Protein AF-A0A822FG11-F1 (afdb_monomer_lite)

Secondary structure (DSSP, 8-state):
--SHHHHHHHHHHHHHHHTTTTTS-HHHHHHHHHHHHHHHHHHHHHHSSSPPPHHHHHHHHHHHHHHHHHTT--S--SSHHHHHHHHHHHHHHH----HHHHHHHHHHHHHHHTTS-HHHHHHHHHHHHHHS-HHHHHHTTPPPPPHHHHHHHHHHHHHHHHHHHHHS---SS---TT--STTPPB-TTS-B---GGGTTT---GGG-S-GGGTT--HHHHHHHHHHTSEEEEEEEE--SSS-EEEEEEEHHHHHHHHHHHHTTS-S-----TTS----PPPTTSS-SEEEE-SEEEE-TT-EEEEEEEE--SS-EEEEEEEEEEEETTEEEEEEEEEEEEE-SSSEEEEE---S-TT-------HHHHTTTTTT---TTS-------------EEETTEEEPP---EEEEE-----S--PPP----S-HHHHHHTT----------

pLDDT: mean 73.47, std 20.47, range [28.3, 98.12]

Radius of gyration: 28.18 Å; chains: 1; bounding box: 71×74×79 Å

Structure (mmCIF, N/CA/C/O backbone):
data_AF-A0A822FG11-F1
#
_entry.id   AF-A0A822FG11-F1
#
loop_
_atom_site.group_PDB
_atom_site.id
_atom_site.type_symbol
_atom_site.label_atom_id
_atom_site.label_alt_id
_atom_site.label_comp_id
_atom_site.label_asym_id
_atom_site.label_entity_id
_atom_site.label_seq_id
_atom_site.pdbx_PDB_ins_code
_atom_site.Cartn_x
_atom_site.Cartn_y
_atom_site.Cartn_z
_atom_site.occupancy
_atom_site.B_iso_or_equiv
_atom_site.auth_seq_id
_atom_site.auth_comp_id
_atom_site.auth_asym_id
_atom_site.auth_atom_id
_atom_site.pdbx_PDB_model_num
ATOM 1 N N . PHE A 1 1 ? -3.342 -5.838 8.688 1.00 56.75 1 PHE A N 1
ATOM 2 C CA . PHE A 1 1 ? -3.350 -4.358 8.793 1.00 56.75 1 PHE A CA 1
ATOM 3 C C . PHE A 1 1 ? -3.758 -3.797 10.153 1.00 56.75 1 PHE A C 1
ATOM 5 O O . PHE A 1 1 ? -3.494 -2.627 10.409 1.00 56.75 1 PHE A O 1
ATOM 12 N N . ASP A 1 2 ? -4.396 -4.577 11.029 1.00 60.28 2 ASP A N 1
ATOM 13 C CA . ASP A 1 2 ? -4.965 -4.037 12.276 1.00 60.28 2 ASP A CA 1
ATOM 14 C C . ASP A 1 2 ? -4.013 -4.114 13.476 1.00 60.28 2 ASP A C 1
ATOM 16 O O . ASP A 1 2 ? -4.340 -3.645 14.566 1.00 60.28 2 ASP A O 1
ATOM 20 N N . SER A 1 3 ? -2.801 -4.641 13.278 1.00 68.88 3 SER A N 1
ATOM 21 C CA . SER A 1 3 ? -1.775 -4.592 14.312 1.00 68.88 3 SER A CA 1
ATOM 22 C C . SER A 1 3 ? -1.412 -3.142 14.627 1.00 68.88 3 SER A C 1
ATOM 24 O O . SER A 1 3 ? -1.398 -2.269 13.753 1.00 68.88 3 SER A O 1
ATOM 26 N N . HIS A 1 4 ? -1.069 -2.883 15.889 1.00 75.50 4 HIS A N 1
ATOM 27 C CA . HIS A 1 4 ? -0.630 -1.557 16.318 1.00 75.50 4 HIS A CA 1
ATOM 28 C C . HIS A 1 4 ? 0.531 -1.041 15.456 1.00 75.50 4 HIS A C 1
ATOM 30 O O . HIS A 1 4 ? 0.488 0.095 14.999 1.00 75.50 4 HIS A O 1
ATOM 36 N N . ARG A 1 5 ? 1.506 -1.903 15.133 1.00 79.25 5 ARG A N 1
ATOM 37 C CA . ARG A 1 5 ? 2.635 -1.545 14.266 1.00 79.25 5 ARG A CA 1
ATOM 38 C C . ARG A 1 5 ? 2.184 -1.097 12.874 1.00 79.25 5 ARG A C 1
ATOM 40 O O . ARG A 1 5 ? 2.683 -0.089 12.397 1.00 79.25 5 ARG A O 1
ATOM 47 N N . ALA A 1 6 ? 1.243 -1.804 12.243 1.00 79.38 6 ALA A N 1
ATOM 48 C CA . ALA A 1 6 ? 0.749 -1.441 10.915 1.00 79.38 6 ALA A CA 1
ATOM 49 C C . ALA A 1 6 ? 0.013 -0.091 10.924 1.00 79.38 6 ALA A C 1
ATOM 51 O O . ALA A 1 6 ? 0.277 0.746 10.066 1.00 79.38 6 ALA A O 1
ATOM 52 N N . ARG A 1 7 ? -0.850 0.152 11.921 1.00 86.75 7 ARG A N 1
ATOM 53 C CA . ARG A 1 7 ? -1.542 1.445 12.073 1.00 86.75 7 ARG A CA 1
ATOM 54 C C . ARG A 1 7 ? -0.568 2.588 12.339 1.00 86.75 7 ARG A C 1
ATOM 56 O O . ARG A 1 7 ? -0.659 3.610 11.678 1.00 86.75 7 ARG A O 1
ATOM 63 N N . MET A 1 8 ? 0.416 2.382 13.216 1.00 88.38 8 MET A N 1
ATOM 64 C CA . MET A 1 8 ? 1.478 3.367 13.452 1.00 88.38 8 MET A CA 1
ATOM 65 C C . MET A 1 8 ? 2.296 3.647 12.188 1.00 88.38 8 MET A C 1
ATOM 67 O O . MET A 1 8 ? 2.718 4.779 11.979 1.00 88.38 8 MET A O 1
ATOM 71 N N . SER A 1 9 ? 2.527 2.646 11.329 1.00 91.31 9 SER A N 1
ATOM 72 C CA . SER A 1 9 ? 3.232 2.848 10.057 1.00 91.31 9 SER A CA 1
ATOM 73 C C . SER A 1 9 ? 2.431 3.704 9.081 1.00 91.31 9 SER A C 1
ATOM 75 O O . SER A 1 9 ? 3.004 4.622 8.503 1.00 91.31 9 SER A O 1
ATOM 77 N N . VAL A 1 10 ? 1.124 3.466 8.935 1.00 91.75 10 VAL A N 1
ATOM 78 C CA . VAL A 1 10 ? 0.274 4.326 8.092 1.00 91.75 10 VAL A CA 1
ATOM 79 C C . VAL A 1 10 ? 0.158 5.727 8.692 1.00 91.75 10 VAL A C 1
ATOM 81 O O . VAL A 1 10 ? 0.359 6.706 7.985 1.00 91.75 10 VAL A O 1
ATOM 84 N N . ALA A 1 11 ? -0.034 5.839 10.007 1.00 93.56 11 ALA A N 1
ATOM 85 C CA . ALA A 1 11 ? -0.071 7.126 10.694 1.00 93.56 11 ALA A CA 1
ATOM 86 C C . ALA A 1 11 ? 1.243 7.913 10.538 1.00 93.56 11 ALA A C 1
ATOM 88 O O . ALA A 1 11 ? 1.234 9.130 10.368 1.00 93.56 11 ALA A O 1
ATOM 89 N N . ARG A 1 12 ? 2.393 7.221 10.525 1.00 94.81 12 ARG A N 1
ATOM 90 C CA . ARG A 1 12 ? 3.692 7.843 10.241 1.00 94.81 12 ARG A CA 1
ATOM 91 C C . ARG A 1 12 ? 3.759 8.409 8.828 1.00 94.81 12 ARG A C 1
ATOM 93 O O . ARG A 1 12 ? 4.286 9.503 8.643 1.00 94.81 12 ARG A O 1
ATOM 100 N N . ILE A 1 13 ? 3.252 7.665 7.849 1.00 93.81 13 ILE A N 1
ATOM 101 C CA . ILE A 1 13 ? 3.169 8.118 6.459 1.00 93.81 13 ILE A CA 1
ATOM 102 C C . ILE A 1 13 ? 2.264 9.357 6.388 1.00 93.81 13 ILE A C 1
ATOM 104 O O . ILE A 1 13 ? 2.699 10.384 5.875 1.00 93.81 13 ILE A O 1
ATOM 108 N N . ASN A 1 14 ? 1.076 9.313 6.997 1.00 94.44 14 ASN A N 1
ATOM 109 C CA . ASN A 1 14 ? 0.137 10.439 7.040 1.00 94.44 14 ASN A CA 1
ATOM 110 C C . ASN A 1 14 ? 0.754 11.692 7.659 1.00 94.44 14 ASN A C 1
ATOM 112 O O . ASN A 1 14 ? 0.645 12.771 7.082 1.00 94.44 14 ASN A O 1
ATOM 116 N N . TYR A 1 15 ? 1.457 11.547 8.786 1.00 95.19 15 TYR A N 1
ATOM 117 C CA . TYR A 1 15 ? 2.193 12.644 9.408 1.00 95.19 15 TYR A CA 1
ATOM 118 C C . TYR A 1 15 ? 3.234 13.243 8.457 1.00 95.19 15 TYR A C 1
ATOM 120 O O . TYR A 1 15 ? 3.285 14.451 8.271 1.00 95.19 15 TYR A O 1
ATOM 128 N N . LEU A 1 16 ? 4.064 12.414 7.820 1.00 94.44 16 LEU A N 1
ATOM 129 C CA . LEU A 1 16 ? 5.101 12.927 6.925 1.00 94.44 16 LEU A CA 1
ATOM 130 C C . LEU A 1 16 ? 4.508 13.618 5.692 1.00 94.44 16 LEU A C 1
ATOM 132 O O . LEU A 1 16 ? 5.040 14.644 5.277 1.00 94.44 16 LEU A O 1
ATOM 136 N N . HIS A 1 17 ? 3.406 13.108 5.138 1.00 93.88 17 HIS A N 1
ATOM 137 C CA . HIS A 1 17 ? 2.708 13.747 4.021 1.00 93.88 17 HIS A CA 1
ATOM 138 C C . HIS A 1 17 ? 1.969 15.027 4.431 1.00 93.88 17 HIS A C 1
ATOM 140 O O . HIS A 1 17 ? 1.918 15.968 3.639 1.00 93.88 17 HIS A O 1
ATOM 146 N N . SER A 1 18 ? 1.450 15.120 5.662 1.00 93.25 18 SER A N 1
ATOM 147 C CA . SER A 1 18 ? 0.741 16.318 6.136 1.00 93.25 18 SER A CA 1
ATOM 148 C C . SER A 1 18 ? 1.636 17.563 6.129 1.00 93.25 18 SER A C 1
ATOM 150 O O . SER A 1 18 ? 1.168 18.654 5.804 1.00 93.25 18 SER A O 1
ATOM 152 N N . LEU A 1 19 ? 2.942 17.385 6.363 1.00 93.25 19 LEU A N 1
ATOM 153 C CA . LEU A 1 19 ? 3.959 18.443 6.291 1.00 93.25 19 LEU A CA 1
ATOM 154 C C . LEU A 1 19 ? 4.102 19.058 4.887 1.00 93.25 19 LEU A C 1
ATOM 156 O O . LEU A 1 19 ? 4.645 20.152 4.751 1.00 93.25 19 LEU A O 1
ATOM 160 N N . TYR A 1 20 ? 3.617 18.366 3.853 1.00 93.50 20 TYR A N 1
ATOM 161 C CA . TYR A 1 20 ? 3.691 18.769 2.449 1.00 93.50 20 TYR A CA 1
ATOM 162 C C . TYR A 1 20 ? 2.310 18.912 1.798 1.00 93.50 20 TYR A C 1
ATOM 164 O O . TYR A 1 20 ? 2.224 19.007 0.577 1.00 93.50 20 TYR A O 1
ATOM 172 N N . LYS A 1 21 ? 1.226 18.982 2.584 1.00 88.81 21 LYS A N 1
ATOM 173 C CA . LYS A 1 21 ? -0.159 19.034 2.077 1.00 88.81 21 LYS A CA 1
ATOM 174 C C . LYS A 1 21 ? -0.427 20.190 1.098 1.00 88.81 21 LYS A C 1
ATOM 176 O O . LYS A 1 21 ? -1.288 20.077 0.237 1.00 88.81 21 LYS A O 1
ATOM 181 N N . ASN A 1 22 ? 0.327 21.286 1.201 1.00 93.12 22 ASN A N 1
ATOM 182 C CA . ASN A 1 22 ? 0.213 22.434 0.289 1.00 93.12 22 ASN A CA 1
ATOM 183 C C . ASN A 1 22 ? 0.972 22.249 -1.039 1.00 93.12 22 ASN A C 1
ATOM 185 O O . ASN A 1 22 ? 0.854 23.087 -1.928 1.00 93.12 22 ASN A O 1
ATOM 189 N N . HIS A 1 23 ? 1.781 21.195 -1.160 1.00 93.50 23 HIS A N 1
ATOM 190 C CA . HIS A 1 23 ? 2.631 20.913 -2.320 1.00 93.50 23 HIS A CA 1
ATOM 191 C C . HIS A 1 23 ? 2.298 19.588 -3.010 1.00 93.50 23 HIS A C 1
ATOM 193 O O . HIS A 1 23 ? 2.727 19.387 -4.139 1.00 93.50 23 HIS A O 1
ATOM 199 N N . ILE A 1 24 ? 1.574 18.693 -2.334 1.00 95.00 24 ILE A N 1
ATOM 200 C CA . ILE A 1 24 ? 1.163 17.389 -2.852 1.00 95.00 24 ILE A CA 1
ATOM 201 C C . ILE A 1 24 ? -0.360 17.342 -2.796 1.00 95.00 24 ILE A C 1
ATOM 203 O O . ILE A 1 24 ? -0.946 17.365 -1.711 1.00 95.00 24 ILE A O 1
ATOM 207 N N . SER A 1 25 ? -0.998 17.311 -3.962 1.00 96.38 25 SER A N 1
ATOM 208 C CA . SER A 1 25 ? -2.452 17.234 -4.072 1.00 96.38 25 SER A CA 1
ATOM 209 C C . SER A 1 25 ? -2.970 15.814 -3.804 1.00 96.38 25 SER A C 1
ATOM 211 O O . SER A 1 25 ? -2.208 14.844 -3.786 1.00 96.38 25 SER A O 1
ATOM 213 N N . ASN A 1 26 ? -4.287 15.675 -3.612 1.00 96.56 26 ASN A N 1
ATOM 214 C CA . ASN A 1 26 ? -4.919 14.356 -3.513 1.00 96.56 26 ASN A CA 1
ATOM 215 C C . ASN A 1 26 ? -4.690 13.522 -4.782 1.00 96.56 26 ASN A C 1
ATOM 217 O O . ASN A 1 26 ? -4.426 12.328 -4.680 1.00 96.56 26 ASN A O 1
ATOM 221 N N . ASP A 1 27 ? -4.739 14.149 -5.959 1.00 97.81 27 ASP A N 1
ATOM 222 C CA . ASP A 1 27 ? -4.539 13.453 -7.232 1.00 97.81 27 ASP A CA 1
ATOM 223 C C . ASP A 1 27 ? -3.090 12.964 -7.372 1.00 97.81 27 ASP A C 1
ATOM 225 O O . ASP A 1 27 ? -2.870 11.850 -7.833 1.00 97.81 27 ASP A O 1
ATOM 229 N N . ASP A 1 28 ? -2.098 13.712 -6.876 1.00 97.12 28 ASP A N 1
ATOM 230 C CA . ASP A 1 28 ? -0.695 13.256 -6.861 1.00 97.12 28 ASP A CA 1
ATOM 231 C C . ASP A 1 28 ? -0.506 12.032 -5.945 1.00 97.12 28 ASP A C 1
ATOM 233 O O . ASP A 1 28 ? 0.229 11.090 -6.267 1.00 97.12 28 ASP A O 1
ATOM 237 N N . MET A 1 29 ? -1.204 12.019 -4.801 1.00 97.44 29 MET A N 1
ATOM 238 C CA . MET A 1 29 ? -1.233 10.874 -3.887 1.00 97.44 29 MET A CA 1
ATOM 239 C C . MET A 1 29 ? -1.926 9.666 -4.524 1.00 97.44 29 MET A C 1
ATOM 241 O O . MET A 1 29 ? -1.411 8.550 -4.436 1.00 97.44 29 MET A O 1
ATOM 245 N N . LEU A 1 30 ? -3.068 9.879 -5.184 1.00 98.12 30 LEU A N 1
ATOM 246 C CA . LEU A 1 30 ? -3.827 8.835 -5.869 1.00 98.12 30 LEU A CA 1
ATOM 247 C C . LEU A 1 30 ? -3.052 8.264 -7.064 1.00 98.12 30 LEU A C 1
ATOM 249 O O . LEU A 1 30 ? -3.029 7.047 -7.250 1.00 98.12 30 LEU A O 1
ATOM 253 N N . TYR A 1 31 ? -2.337 9.104 -7.813 1.00 98.00 31 TYR A N 1
ATOM 254 C CA . TYR A 1 31 ? -1.442 8.658 -8.875 1.00 98.00 31 TYR A CA 1
ATOM 255 C C . TYR A 1 31 ? -0.314 7.795 -8.327 1.00 98.00 31 TYR A C 1
ATOM 257 O O . TYR A 1 31 ? -0.127 6.666 -8.785 1.00 98.00 31 TYR A O 1
ATOM 265 N N . THR A 1 32 ? 0.353 8.249 -7.266 1.00 97.06 32 THR A N 1
ATOM 266 C CA . THR A 1 32 ? 1.392 7.457 -6.598 1.00 97.06 32 THR A CA 1
ATOM 267 C C . THR A 1 32 ? 0.840 6.115 -6.097 1.00 97.06 32 THR A C 1
ATOM 269 O O . THR A 1 32 ? 1.475 5.078 -6.287 1.00 97.06 32 THR A O 1
ATOM 272 N N . LEU A 1 33 ? -0.366 6.095 -5.517 1.00 97.31 33 LEU A N 1
ATOM 273 C CA . LEU A 1 33 ? -1.046 4.863 -5.104 1.00 97.31 33 LEU A CA 1
ATOM 274 C C . LEU A 1 33 ? -1.318 3.928 -6.294 1.00 97.31 33 LEU A C 1
ATOM 276 O O . LEU A 1 33 ? -1.118 2.717 -6.176 1.00 97.31 33 LEU A O 1
ATOM 280 N N . SER A 1 34 ? -1.739 4.475 -7.440 1.00 97.00 34 SER A N 1
ATOM 281 C CA . SER A 1 34 ? -2.008 3.695 -8.653 1.00 97.00 34 SER A CA 1
ATOM 282 C C . SER A 1 34 ? -0.758 2.965 -9.152 1.00 97.00 34 SER A C 1
ATOM 284 O O . SER A 1 34 ? -0.843 1.792 -9.505 1.00 97.00 34 SER A O 1
ATOM 286 N N . VAL A 1 35 ? 0.420 3.591 -9.064 1.00 95.69 35 VAL A N 1
ATOM 287 C CA . VAL A 1 35 ? 1.705 2.981 -9.443 1.00 95.69 35 VAL A CA 1
ATOM 288 C C . VAL A 1 35 ? 2.020 1.759 -8.566 1.00 95.69 35 VAL A C 1
ATOM 290 O O . VAL A 1 35 ? 2.432 0.720 -9.080 1.00 95.69 35 VAL A O 1
ATOM 293 N N . PHE A 1 36 ? 1.749 1.814 -7.253 1.00 94.75 36 PHE A N 1
ATOM 294 C CA . PHE A 1 36 ? 1.917 0.659 -6.351 1.00 94.75 36 PHE A CA 1
ATOM 295 C C . PHE A 1 36 ? 0.979 -0.518 -6.675 1.00 94.75 36 PHE A C 1
ATOM 297 O O . PHE A 1 36 ? 1.306 -1.679 -6.388 1.00 94.75 36 PHE A O 1
ATOM 304 N N . ILE A 1 37 ? -0.182 -0.225 -7.265 1.00 91.44 37 ILE A N 1
ATOM 305 C CA . ILE A 1 37 ? -1.165 -1.219 -7.703 1.00 91.44 37 ILE A CA 1
ATOM 306 C C . ILE A 1 37 ? -0.753 -1.817 -9.049 1.00 91.44 37 ILE A C 1
ATOM 308 O O . ILE A 1 37 ? -0.616 -3.036 -9.156 1.00 91.44 37 ILE A O 1
ATOM 312 N N . LEU A 1 38 ? -0.556 -0.962 -10.054 1.00 95.06 38 LEU A N 1
ATOM 313 C CA . LEU A 1 38 ? -0.493 -1.327 -11.468 1.00 95.06 38 LEU A CA 1
ATOM 314 C C . LEU A 1 38 ? 0.883 -1.852 -11.882 1.00 95.06 38 LEU A C 1
ATOM 316 O O . LEU A 1 38 ? 0.962 -2.902 -12.522 1.00 95.06 38 LEU A O 1
ATOM 320 N N . GLU A 1 39 ? 1.970 -1.185 -11.489 1.00 94.38 39 GLU A N 1
ATOM 321 C CA . GLU A 1 39 ? 3.306 -1.507 -12.008 1.00 94.38 39 GLU A CA 1
ATOM 322 C C . GLU A 1 39 ? 3.794 -2.911 -11.639 1.00 94.38 39 GLU A C 1
ATOM 324 O O . GLU A 1 39 ? 4.310 -3.603 -12.516 1.00 94.38 39 GLU A O 1
ATOM 329 N N . PRO A 1 40 ? 3.576 -3.433 -10.415 1.00 92.94 40 PRO A N 1
ATOM 330 C CA . PRO A 1 40 ? 3.926 -4.820 -10.120 1.00 92.94 40 PRO A CA 1
ATOM 331 C C . PRO A 1 40 ? 3.155 -5.842 -10.969 1.00 92.94 40 PRO A C 1
ATOM 333 O O . PRO A 1 40 ? 3.711 -6.885 -11.308 1.00 92.94 40 PRO A O 1
ATOM 336 N N . ILE A 1 41 ? 1.892 -5.558 -11.314 1.00 90.50 41 ILE A N 1
ATOM 337 C CA . ILE A 1 41 ? 1.075 -6.428 -12.176 1.00 90.50 41 ILE A CA 1
ATOM 338 C C . ILE A 1 41 ? 1.614 -6.383 -13.609 1.00 90.50 41 ILE A C 1
ATOM 340 O O . ILE A 1 41 ? 1.889 -7.431 -14.198 1.00 90.50 41 ILE A O 1
ATOM 344 N N . ARG A 1 42 ? 1.841 -5.177 -14.146 1.00 93.69 42 ARG A N 1
ATOM 345 C CA . ARG A 1 42 ? 2.405 -4.954 -15.488 1.00 93.69 42 ARG A CA 1
ATOM 346 C C . ARG A 1 42 ? 3.786 -5.591 -15.631 1.00 93.69 42 ARG A C 1
ATOM 348 O O . ARG A 1 42 ? 4.044 -6.296 -16.607 1.00 93.69 42 ARG A O 1
ATOM 355 N N . TRP A 1 43 ? 4.646 -5.414 -14.629 1.00 93.75 43 TRP A N 1
ATOM 356 C CA . TRP A 1 43 ? 5.977 -6.011 -14.580 1.00 93.75 43 TRP A CA 1
ATOM 357 C C . TRP A 1 43 ? 5.918 -7.534 -14.571 1.00 93.75 43 TRP A C 1
ATOM 359 O O . TRP A 1 43 ? 6.595 -8.180 -15.370 1.00 93.75 43 TRP A O 1
ATOM 369 N N . ALA A 1 44 ? 5.085 -8.118 -13.705 1.00 91.00 44 ALA A N 1
ATOM 370 C CA . ALA A 1 44 ? 4.945 -9.566 -13.631 1.00 91.00 44 ALA A CA 1
ATOM 371 C C . ALA A 1 44 ? 4.453 -10.154 -14.959 1.00 91.00 44 ALA A C 1
ATOM 373 O O . ALA A 1 44 ? 5.001 -11.140 -15.446 1.00 91.00 44 ALA A O 1
ATOM 374 N N . LYS A 1 45 ? 3.476 -9.492 -15.589 1.00 92.81 45 LYS A N 1
ATOM 375 C CA . LYS A 1 45 ? 2.951 -9.877 -16.900 1.00 92.81 45 LYS A CA 1
ATOM 376 C C . LYS A 1 45 ? 4.009 -9.840 -18.004 1.00 92.81 45 LYS A C 1
ATOM 378 O O . LYS A 1 45 ? 3.987 -10.689 -18.890 1.00 92.81 45 LYS A O 1
ATOM 383 N N . LYS A 1 46 ? 4.917 -8.859 -17.969 1.00 92.25 46 LYS A N 1
ATOM 384 C CA . LYS A 1 46 ? 5.898 -8.619 -19.038 1.00 92.25 46 LYS A CA 1
ATOM 385 C C . LYS A 1 46 ? 7.217 -9.371 -18.851 1.00 92.25 46 LYS A C 1
ATOM 387 O O . LYS A 1 46 ? 7.809 -9.778 -19.844 1.00 92.25 46 LYS A O 1
ATOM 392 N N . PHE A 1 47 ? 7.698 -9.520 -17.616 1.00 91.94 47 PHE A N 1
ATOM 393 C CA . PHE A 1 47 ? 9.091 -9.899 -17.348 1.00 91.94 47 PHE A CA 1
ATOM 394 C C . PHE A 1 47 ? 9.293 -10.985 -16.287 1.00 91.94 47 PHE A C 1
ATOM 396 O O . PHE A 1 47 ? 10.438 -11.401 -16.081 1.00 91.94 47 PHE A O 1
ATOM 403 N N . GLU A 1 48 ? 8.248 -11.439 -15.592 1.00 91.00 48 GLU A N 1
ATOM 404 C CA . GLU A 1 48 ? 8.367 -12.529 -14.617 1.00 91.00 48 GLU A CA 1
ATOM 405 C C . GLU A 1 48 ? 7.990 -13.891 -15.199 1.00 91.00 48 GLU A C 1
ATOM 407 O O . GLU A 1 48 ? 7.447 -14.019 -16.293 1.00 91.00 48 GLU A O 1
ATOM 412 N N . TRP A 1 49 ? 8.304 -14.941 -14.439 1.00 88.81 49 TRP A N 1
ATOM 413 C CA . TRP A 1 49 ? 8.054 -16.337 -14.805 1.00 88.81 49 TRP A CA 1
ATOM 414 C C . TRP A 1 49 ? 6.562 -16.679 -14.980 1.00 88.81 49 TRP A C 1
ATOM 416 O O . TRP A 1 49 ? 6.238 -17.659 -15.654 1.00 88.81 49 TRP A O 1
ATOM 426 N N . ARG A 1 50 ? 5.655 -15.881 -14.395 1.00 87.88 50 ARG A N 1
ATOM 427 C CA . ARG A 1 50 ? 4.208 -15.926 -14.643 1.00 87.88 50 ARG A CA 1
ATOM 428 C C . ARG A 1 50 ? 3.557 -14.555 -14.469 1.00 87.88 50 ARG A C 1
ATOM 430 O O . ARG A 1 50 ? 4.019 -13.734 -13.679 1.00 87.88 50 ARG A O 1
ATOM 437 N N . SER A 1 51 ? 2.420 -14.374 -15.134 1.00 85.81 51 SER A N 1
ATOM 438 C CA . SER A 1 51 ? 1.490 -13.276 -14.851 1.00 85.81 51 SER A CA 1
ATOM 439 C C . SER A 1 51 ? 0.739 -13.507 -13.533 1.00 85.81 51 SER A C 1
ATOM 441 O O . SER A 1 51 ? 0.652 -14.641 -13.042 1.00 85.81 51 SER A O 1
ATOM 443 N N . LEU A 1 52 ? 0.191 -12.431 -12.963 1.00 78.12 52 LEU A N 1
ATOM 444 C CA . LEU A 1 52 ? -0.793 -12.544 -11.887 1.00 78.12 52 LEU A CA 1
ATOM 445 C C . LEU A 1 52 ? -2.120 -13.043 -12.471 1.00 78.12 52 LEU A C 1
ATOM 447 O O . LEU A 1 52 ? -2.456 -12.7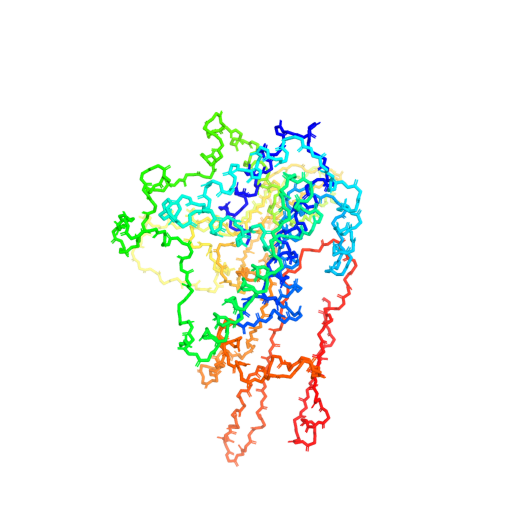27 -13.610 1.00 78.12 52 LEU A O 1
ATOM 451 N N . VAL A 1 53 ? -2.858 -13.836 -11.699 1.00 71.75 53 VAL A N 1
ATOM 452 C CA . VAL A 1 53 ? -4.238 -14.212 -12.046 1.00 71.75 53 VAL A CA 1
ATOM 453 C C . VAL A 1 53 ? -5.218 -13.149 -11.546 1.00 71.75 53 VAL A C 1
ATOM 455 O O . VAL A 1 53 ? -4.913 -12.424 -10.602 1.00 71.75 53 VAL A O 1
ATOM 458 N N . SER A 1 54 ? -6.428 -13.085 -12.109 1.00 66.75 54 SER A N 1
ATOM 459 C CA . SER A 1 54 ? -7.390 -12.005 -11.821 1.00 66.75 54 SER A CA 1
ATOM 460 C C . SER A 1 54 ? -7.710 -11.823 -10.331 1.00 66.75 54 SER A C 1
ATOM 462 O O . SER A 1 54 ? -7.862 -10.699 -9.864 1.00 66.75 54 SER A O 1
ATOM 464 N N . ILE A 1 55 ? -7.750 -12.907 -9.547 1.00 60.59 55 ILE A N 1
ATOM 465 C CA . ILE A 1 55 ? -7.956 -12.811 -8.093 1.00 60.59 55 ILE A CA 1
ATOM 466 C C . ILE A 1 55 ? -6.754 -12.190 -7.362 1.00 60.59 55 ILE A C 1
ATOM 468 O O . ILE A 1 55 ? -6.937 -11.502 -6.363 1.00 60.59 55 ILE A O 1
ATOM 472 N N . GLU A 1 56 ? -5.526 -12.400 -7.844 1.00 71.00 56 GLU A N 1
ATOM 473 C CA . GLU A 1 56 ? -4.321 -11.777 -7.283 1.00 71.00 56 GLU A CA 1
ATOM 474 C C . GLU A 1 56 ? -4.242 -10.291 -7.647 1.00 71.00 56 GLU A C 1
ATOM 476 O O . GLU A 1 56 ? -3.822 -9.480 -6.820 1.00 71.00 56 GLU A O 1
ATOM 481 N N . GLU A 1 57 ? -4.662 -9.933 -8.864 1.00 73.62 57 GLU A N 1
ATOM 482 C CA . GLU A 1 57 ? -4.792 -8.542 -9.310 1.00 73.62 57 GLU A CA 1
ATOM 483 C C . GLU A 1 57 ? -5.802 -7.792 -8.431 1.00 73.62 57 GLU A C 1
ATOM 485 O O . GLU A 1 57 ? -5.469 -6.754 -7.854 1.00 73.62 57 GLU A O 1
ATOM 490 N N . GLU A 1 58 ? -6.989 -8.371 -8.231 1.00 71.38 58 GLU A N 1
ATOM 491 C CA . GLU A 1 58 ? -8.038 -7.792 -7.389 1.00 71.38 58 GLU A CA 1
ATOM 492 C C . GLU A 1 58 ? -7.623 -7.747 -5.909 1.00 71.38 58 GLU A C 1
ATOM 494 O O . GLU A 1 58 ? -7.806 -6.735 -5.232 1.00 71.38 58 GLU A O 1
ATOM 499 N N . ALA A 1 59 ? -6.973 -8.796 -5.392 1.00 69.81 59 ALA A N 1
ATOM 500 C CA . ALA A 1 59 ? -6.458 -8.802 -4.022 1.00 69.81 59 ALA A CA 1
ATOM 501 C C . ALA A 1 59 ? -5.405 -7.706 -3.799 1.00 69.81 59 ALA A C 1
ATOM 503 O O . ALA A 1 59 ? -5.416 -7.044 -2.756 1.00 69.81 59 ALA A O 1
ATOM 504 N N . ARG A 1 60 ? -4.513 -7.478 -4.772 1.00 79.75 60 ARG A N 1
ATOM 505 C CA . ARG A 1 60 ? -3.532 -6.384 -4.731 1.00 79.75 60 ARG A CA 1
ATOM 506 C C . ARG A 1 60 ? -4.214 -5.019 -4.807 1.00 79.75 60 ARG A C 1
ATOM 508 O O . ARG A 1 60 ? -3.829 -4.121 -4.056 1.00 79.75 60 ARG A O 1
ATOM 515 N N . PHE A 1 61 ? -5.212 -4.864 -5.674 1.00 78.50 61 PHE A N 1
ATOM 516 C CA . PHE A 1 61 ? -6.009 -3.644 -5.771 1.00 78.50 61 PHE A CA 1
ATOM 517 C C . PHE A 1 61 ? -6.686 -3.318 -4.434 1.00 78.50 61 PHE A C 1
ATOM 519 O O . PHE A 1 61 ? -6.458 -2.241 -3.886 1.00 78.50 61 PHE A O 1
ATOM 526 N N . ILE A 1 62 ? -7.418 -4.267 -3.841 1.00 73.00 62 ILE A N 1
ATOM 527 C CA . ILE A 1 62 ? -8.086 -4.089 -2.542 1.00 73.00 62 ILE A CA 1
ATOM 528 C C . ILE A 1 62 ? -7.067 -3.785 -1.436 1.00 73.00 62 ILE A C 1
ATOM 530 O O . ILE A 1 62 ? -7.307 -2.915 -0.593 1.00 73.00 62 ILE A O 1
ATOM 534 N N . PHE A 1 63 ? -5.920 -4.473 -1.431 1.00 78.00 63 PHE A N 1
ATOM 535 C CA . PHE A 1 63 ? -4.843 -4.253 -0.463 1.00 78.00 63 PHE A CA 1
ATOM 536 C C . PHE A 1 63 ? -4.373 -2.793 -0.460 1.00 78.00 63 PHE A C 1
ATOM 538 O O . PHE A 1 63 ? -4.351 -2.154 0.594 1.00 78.00 63 PHE A O 1
ATOM 545 N N . TRP A 1 64 ? -4.038 -2.247 -1.628 1.00 84.88 64 TRP A N 1
ATOM 546 C CA . TRP A 1 64 ? -3.552 -0.872 -1.738 1.00 84.88 64 TRP A CA 1
ATOM 547 C C . TRP A 1 64 ? -4.665 0.160 -1.624 1.00 84.88 64 TRP A C 1
ATOM 549 O O . TRP A 1 64 ? -4.452 1.172 -0.967 1.00 84.88 64 TRP A O 1
ATOM 559 N N . LYS A 1 65 ? -5.867 -0.104 -2.146 1.00 81.94 65 LYS A N 1
ATOM 560 C CA . LYS A 1 65 ? -7.047 0.741 -1.908 1.00 81.94 65 LYS A CA 1
ATOM 561 C C . LYS A 1 65 ? -7.286 0.935 -0.412 1.00 81.94 65 LYS A C 1
ATOM 563 O O . LYS A 1 65 ? -7.441 2.063 0.037 1.00 81.94 65 LYS A O 1
ATOM 568 N N . THR A 1 66 ? -7.197 -0.140 0.374 1.00 78.75 66 THR A N 1
ATOM 569 C CA . THR A 1 66 ? -7.322 -0.079 1.842 1.00 78.75 66 THR A CA 1
ATOM 570 C C . THR A 1 66 ? -6.229 0.786 2.480 1.00 78.75 66 THR A C 1
ATOM 572 O O . THR A 1 66 ? -6.490 1.505 3.445 1.00 78.75 66 THR A O 1
ATOM 575 N N . ILE A 1 67 ? -4.993 0.723 1.973 1.00 86.38 67 ILE A N 1
ATOM 576 C CA . ILE A 1 67 ? -3.909 1.605 2.429 1.00 86.38 67 ILE A CA 1
ATOM 577 C C . ILE A 1 67 ? -4.228 3.058 2.069 1.00 86.38 67 ILE A C 1
ATOM 579 O O . ILE A 1 67 ? -4.124 3.914 2.940 1.00 86.38 67 ILE A O 1
ATOM 583 N N . GLY A 1 68 ? -4.665 3.324 0.836 1.00 89.06 68 GLY A N 1
ATOM 584 C CA . GLY A 1 68 ? -5.034 4.657 0.366 1.00 89.06 68 GLY A CA 1
ATOM 585 C C . GLY A 1 68 ? -6.153 5.291 1.189 1.00 89.06 68 GLY A C 1
ATOM 586 O O . GLY A 1 68 ? -6.016 6.426 1.634 1.00 89.06 68 GLY A O 1
ATOM 587 N N . GLU A 1 69 ? -7.209 4.534 1.490 1.00 84.19 69 GLU A N 1
ATOM 588 C CA . GLU A 1 69 ? -8.307 4.983 2.357 1.00 84.19 69 GLU A CA 1
ATOM 589 C C . GLU A 1 69 ? -7.802 5.352 3.758 1.00 84.19 69 GLU A C 1
ATOM 591 O O . GLU A 1 69 ? -8.154 6.397 4.300 1.00 84.19 69 GLU A O 1
ATOM 596 N N . ARG A 1 70 ? -6.917 4.533 4.343 1.00 87.88 70 ARG A N 1
ATOM 597 C CA . ARG A 1 70 ? -6.287 4.837 5.642 1.00 87.88 70 ARG A CA 1
ATOM 598 C C . ARG A 1 70 ? -5.274 5.978 5.561 1.00 87.88 70 ARG A C 1
ATOM 600 O O . ARG A 1 70 ? -4.935 6.561 6.587 1.00 87.88 70 ARG A O 1
ATOM 607 N N . MET A 1 71 ? -4.795 6.294 4.364 1.00 92.25 71 MET A N 1
ATOM 608 C CA . MET A 1 71 ? -3.982 7.473 4.096 1.00 92.25 71 MET A CA 1
ATOM 609 C C . MET A 1 71 ? -4.815 8.736 3.845 1.00 92.25 71 MET A C 1
ATOM 611 O O . MET A 1 71 ? -4.252 9.793 3.571 1.00 92.25 71 MET A O 1
ATOM 615 N N . ASN A 1 72 ? -6.143 8.643 3.982 1.00 89.75 72 ASN A N 1
ATOM 616 C CA . ASN A 1 72 ? -7.095 9.711 3.687 1.00 89.75 72 ASN A CA 1
ATOM 617 C C . ASN A 1 72 ? -7.029 10.185 2.223 1.00 89.75 72 ASN A C 1
ATOM 619 O O . ASN A 1 72 ? -7.273 11.356 1.948 1.00 89.75 72 ASN A O 1
ATOM 623 N N . ILE A 1 73 ? -6.682 9.287 1.292 1.00 93.94 73 ILE A N 1
ATOM 624 C CA . ILE A 1 73 ? -6.781 9.554 -0.146 1.00 93.94 73 ILE A CA 1
ATOM 625 C C . ILE A 1 73 ? -8.248 9.417 -0.548 1.00 93.94 73 ILE A C 1
ATOM 627 O O . ILE A 1 73 ? -8.888 8.392 -0.303 1.00 93.94 73 ILE A O 1
ATOM 631 N N . GLU A 1 74 ? -8.778 10.462 -1.167 1.00 87.94 74 GLU A N 1
ATOM 632 C CA . GLU A 1 74 ? -10.173 10.556 -1.577 1.00 87.94 74 GLU A CA 1
ATOM 633 C C . GLU A 1 74 ? -10.359 10.127 -3.036 1.00 87.94 74 GLU A C 1
ATOM 635 O O . GLU A 1 74 ? -9.423 10.153 -3.836 1.00 87.94 74 GLU A O 1
ATOM 640 N N . ASN A 1 75 ? -11.598 9.765 -3.388 1.00 90.0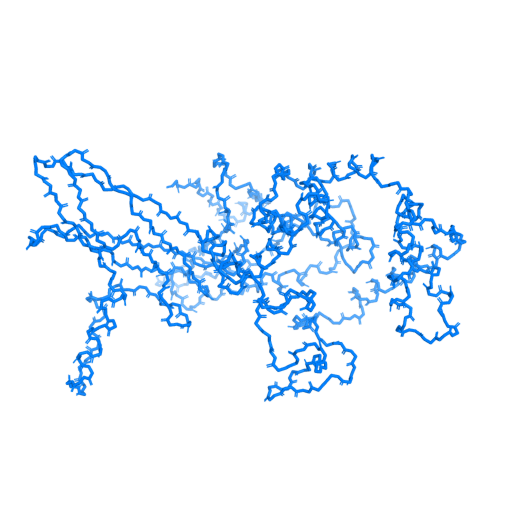0 75 ASN A N 1
ATOM 641 C CA . ASN A 1 75 ? -12.014 9.427 -4.755 1.00 90.00 75 ASN A CA 1
ATOM 642 C C . ASN A 1 75 ? -11.217 8.279 -5.403 1.00 90.00 75 ASN A C 1
ATOM 644 O O . ASN A 1 75 ? -11.068 8.236 -6.623 1.00 90.00 75 ASN A O 1
ATOM 648 N N . ILE A 1 76 ? -10.729 7.325 -4.598 1.00 88.06 76 ILE A N 1
ATOM 649 C CA . ILE A 1 76 ? -10.091 6.110 -5.116 1.00 88.06 76 ILE A CA 1
ATOM 650 C C . ILE A 1 76 ? -11.136 5.318 -5.923 1.00 88.06 76 ILE A C 1
ATOM 652 O O . ILE A 1 76 ? -12.195 5.000 -5.368 1.00 88.06 76 ILE A O 1
ATOM 656 N N . PRO A 1 77 ? -10.861 4.968 -7.194 1.00 85.44 77 PRO A N 1
ATOM 657 C CA . PRO A 1 77 ? -11.789 4.192 -8.012 1.00 85.44 77 PRO A CA 1
ATOM 658 C C . PRO A 1 77 ? -12.190 2.858 -7.370 1.00 85.44 77 PRO A C 1
ATOM 660 O O . PRO A 1 77 ? -11.478 2.323 -6.516 1.00 85.44 77 PRO A O 1
ATOM 663 N N . LEU A 1 78 ? -13.349 2.316 -7.755 1.00 73.88 78 LEU A N 1
ATOM 664 C CA . LEU A 1 78 ? -13.929 1.142 -7.093 1.00 73.88 78 LEU A CA 1
ATOM 665 C C . LEU A 1 78 ? -13.427 -0.179 -7.668 1.00 73.88 78 LEU A C 1
ATOM 667 O O . LEU A 1 78 ? -13.564 -1.205 -7.006 1.00 73.88 78 LEU A O 1
ATOM 671 N N . THR A 1 79 ? -12.848 -0.153 -8.868 1.00 74.56 79 THR A N 1
ATOM 672 C CA . THR A 1 79 ? -12.362 -1.350 -9.558 1.00 74.56 79 THR A CA 1
ATOM 673 C C . THR A 1 79 ? -10.957 -1.157 -10.121 1.00 74.56 79 THR A C 1
ATOM 675 O O . THR A 1 79 ? -10.543 -0.037 -10.437 1.00 74.56 79 THR A O 1
ATOM 678 N N . TYR A 1 80 ? -10.250 -2.272 -10.325 1.00 77.50 80 TYR A N 1
ATOM 679 C CA . TYR A 1 80 ? -8.946 -2.300 -10.990 1.00 77.50 80 TYR A CA 1
ATOM 680 C C . TYR A 1 80 ? -8.949 -1.584 -12.356 1.00 77.50 80 TYR A C 1
ATOM 682 O O . TYR A 1 80 ? -8.059 -0.793 -12.664 1.00 77.50 80 TYR A O 1
ATOM 690 N N . ARG A 1 81 ? -9.988 -1.805 -13.169 1.00 82.31 81 ARG A N 1
ATOM 691 C CA . ARG A 1 81 ? -10.094 -1.212 -14.512 1.00 82.31 81 ARG A CA 1
ATOM 692 C C . ARG A 1 81 ? -10.285 0.304 -14.475 1.00 82.31 81 ARG A C 1
ATOM 694 O O . ARG A 1 81 ? -9.768 1.016 -15.331 1.00 82.31 81 ARG A O 1
ATOM 701 N N . GLU A 1 82 ? -11.049 0.802 -13.507 1.00 84.25 82 GLU A N 1
ATOM 702 C CA . GLU A 1 82 ? -11.266 2.241 -13.360 1.00 84.25 82 GLU A CA 1
ATOM 703 C C . GLU A 1 82 ? -9.994 2.958 -12.902 1.00 84.25 82 GLU A C 1
ATOM 705 O O . GLU A 1 82 ? -9.706 4.038 -13.412 1.00 84.25 82 GLU A O 1
ATOM 710 N N . ILE A 1 83 ? -9.211 2.363 -11.989 1.00 90.12 83 ILE A N 1
ATOM 711 C CA . ILE A 1 83 ? -7.944 2.969 -11.553 1.00 90.12 83 ILE A CA 1
ATOM 712 C C . ILE A 1 83 ? -6.868 2.922 -12.637 1.00 90.12 83 ILE A C 1
ATOM 714 O O . ILE A 1 83 ? -6.093 3.868 -12.749 1.00 90.12 83 ILE A O 1
ATOM 718 N N . GLU A 1 84 ? -6.851 1.880 -13.471 1.00 91.81 84 GLU A N 1
ATOM 719 C CA . GLU A 1 84 ? -5.978 1.826 -14.645 1.00 91.81 84 GLU A CA 1
ATOM 720 C C . GLU A 1 84 ? -6.267 2.985 -15.603 1.00 91.81 84 GLU A C 1
ATOM 722 O O . GLU A 1 84 ? -5.359 3.747 -15.936 1.00 91.81 84 GLU A O 1
ATOM 727 N N . LYS A 1 85 ? -7.540 3.166 -15.976 1.00 95.88 85 LYS A N 1
ATOM 728 C CA . LYS A 1 85 ? -7.953 4.258 -16.862 1.00 95.88 85 LYS A CA 1
ATOM 729 C C . LYS A 1 85 ? -7.660 5.632 -16.255 1.00 95.88 85 LYS A C 1
ATOM 731 O O . LYS A 1 85 ? -7.121 6.500 -16.930 1.00 95.88 85 LYS A O 1
ATOM 736 N N . TRP A 1 86 ? -7.998 5.824 -14.981 1.00 97.56 86 TRP A N 1
ATOM 737 C CA . TRP A 1 86 ? -7.749 7.086 -14.284 1.00 97.56 86 TRP A CA 1
ATOM 738 C C . TRP A 1 86 ? -6.250 7.431 -14.249 1.00 97.56 86 TRP A C 1
ATOM 740 O O . TRP A 1 86 ? -5.881 8.584 -14.464 1.00 97.56 86 TRP A O 1
ATOM 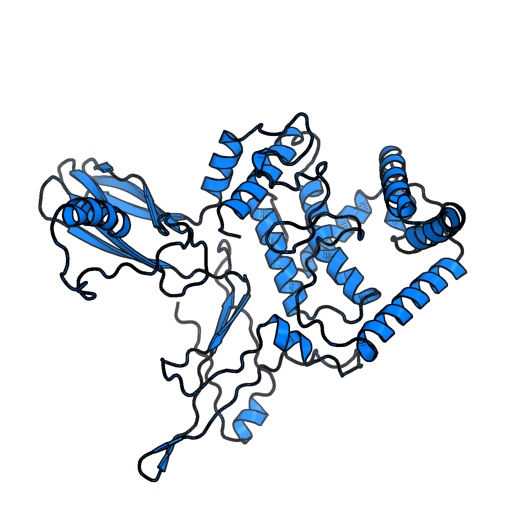750 N N . SER A 1 87 ? -5.387 6.432 -14.023 1.00 97.44 87 SER A N 1
ATOM 751 C CA . SER A 1 87 ? -3.930 6.605 -14.020 1.00 97.44 87 SER A CA 1
ATOM 752 C C . SER A 1 87 ? -3.421 7.025 -15.400 1.00 97.44 87 SER A C 1
ATOM 754 O O . SER A 1 87 ? -2.679 7.998 -15.507 1.00 97.44 87 SER A O 1
ATOM 756 N N . GLU A 1 88 ? -3.889 6.374 -16.468 1.00 96.62 88 GLU A N 1
ATOM 757 C CA . GLU A 1 88 ? -3.528 6.737 -17.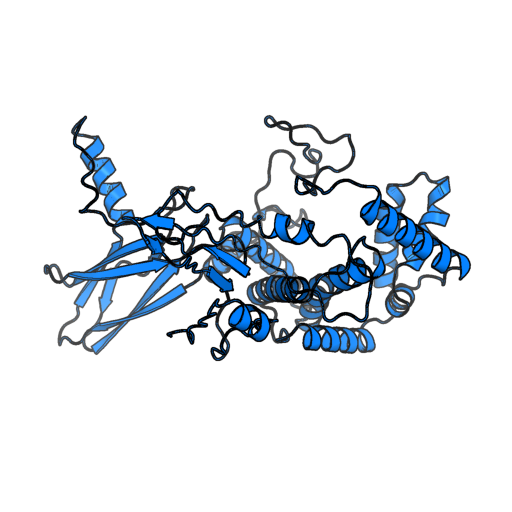843 1.00 96.62 88 GLU A CA 1
ATOM 758 C C . GLU A 1 88 ? -3.932 8.180 -18.190 1.00 96.62 88 GLU A C 1
ATOM 760 O O . GLU A 1 88 ? -3.111 8.939 -18.717 1.00 96.62 88 GLU A O 1
ATOM 765 N N . ASP A 1 89 ? -5.158 8.581 -17.837 1.00 97.75 89 ASP A N 1
ATOM 766 C CA . ASP A 1 89 ? -5.667 9.942 -18.038 1.00 97.75 89 ASP A CA 1
ATOM 767 C C . ASP A 1 89 ? -4.826 10.981 -17.267 1.00 97.75 89 ASP A C 1
ATOM 769 O O . ASP A 1 89 ? -4.497 12.050 -17.796 1.00 97.75 89 ASP A O 1
ATOM 773 N N . TYR A 1 90 ? -4.432 10.664 -16.027 1.00 97.81 90 TYR A N 1
ATOM 774 C CA . TYR A 1 90 ? -3.554 11.512 -15.220 1.00 97.81 90 TYR A CA 1
ATOM 775 C C . TYR A 1 90 ? -2.170 11.655 -15.870 1.00 97.81 90 TYR A C 1
ATOM 777 O O . TYR A 1 90 ? -1.663 12.769 -16.023 1.00 97.81 90 TYR A O 1
ATOM 785 N N . GLU A 1 91 ? -1.562 10.556 -16.317 1.00 97.00 91 GLU A N 1
ATOM 786 C CA . GLU A 1 91 ? -0.244 10.584 -16.949 1.00 97.00 91 GLU A CA 1
ATOM 787 C C . GLU A 1 91 ? -0.233 11.365 -18.264 1.00 97.00 91 GLU A C 1
ATOM 789 O O . GLU A 1 91 ? 0.719 12.105 -18.512 1.00 97.00 91 GLU A O 1
ATOM 794 N N . ILE A 1 92 ? -1.279 11.245 -19.091 1.00 96.38 92 ILE A N 1
ATOM 795 C CA . ILE A 1 92 ? -1.411 12.014 -20.342 1.00 96.38 92 ILE A CA 1
ATOM 796 C C . ILE A 1 92 ? -1.319 13.516 -20.056 1.00 96.38 92 ILE A C 1
ATOM 798 O O . ILE A 1 92 ? -0.726 14.266 -20.832 1.00 96.38 92 ILE A O 1
ATOM 802 N N . LYS A 1 93 ? -1.905 13.954 -18.941 1.00 96.38 93 LYS A N 1
ATOM 803 C CA . LYS A 1 93 ? -2.001 15.365 -18.578 1.00 96.38 93 LYS A CA 1
ATOM 804 C C . LYS A 1 93 ? -0.775 15.887 -17.825 1.00 96.38 93 LYS A C 1
ATOM 806 O O . LYS A 1 93 ? -0.402 17.041 -18.028 1.00 96.38 93 LYS A O 1
ATOM 811 N N . TYR A 1 94 ? -0.176 15.074 -16.954 1.00 96.50 94 TYR A N 1
ATOM 812 C CA . TYR A 1 94 ? 0.804 15.545 -15.967 1.00 96.50 94 TYR A CA 1
ATOM 813 C C . TYR A 1 94 ? 2.206 14.938 -16.098 1.00 96.50 94 TYR A C 1
ATOM 815 O O . TYR A 1 94 ? 3.152 15.521 -15.568 1.00 96.50 94 TYR A O 1
ATOM 823 N N . MET A 1 95 ? 2.398 13.825 -16.819 1.00 95.94 95 MET A N 1
ATOM 824 C CA . MET A 1 95 ? 3.727 13.224 -17.009 1.00 95.94 95 MET A CA 1
ATOM 825 C C . MET A 1 95 ? 4.492 13.933 -18.136 1.00 95.94 95 MET A C 1
ATOM 827 O O . MET A 1 95 ? 4.748 13.387 -19.209 1.00 95.94 95 MET A O 1
ATOM 831 N N . ILE A 1 96 ? 4.847 15.185 -17.871 1.00 95.56 96 ILE A N 1
ATOM 832 C CA . ILE A 1 96 ? 5.568 16.079 -18.778 1.00 95.56 96 ILE A CA 1
ATOM 833 C C . ILE A 1 96 ? 7.001 16.317 -18.298 1.00 95.56 96 ILE A C 1
ATOM 835 O O . ILE A 1 96 ? 7.347 16.048 -17.146 1.00 95.56 96 ILE A O 1
ATOM 839 N N . TYR A 1 97 ? 7.846 16.845 -19.182 1.00 96.69 97 TYR A N 1
ATOM 840 C CA . TYR A 1 97 ? 9.211 17.211 -18.823 1.00 96.69 97 TYR A CA 1
ATOM 841 C C . TYR A 1 97 ? 9.257 18.272 -17.715 1.00 96.69 97 TYR A C 1
ATOM 843 O O . TYR A 1 97 ? 8.583 19.301 -17.783 1.00 96.69 97 TYR A O 1
ATOM 851 N N . ALA A 1 98 ? 10.131 18.044 -16.735 1.00 95.50 98 ALA A N 1
ATOM 852 C CA . ALA A 1 98 ? 10.554 19.055 -15.779 1.00 95.50 98 ALA A CA 1
ATOM 853 C C . ALA A 1 98 ? 12.022 18.841 -15.401 1.00 95.50 98 ALA A C 1
ATOM 855 O O . ALA A 1 98 ? 12.472 17.711 -15.213 1.00 95.50 98 ALA A O 1
ATOM 856 N N . LYS A 1 99 ? 12.770 19.932 -15.189 1.00 96.75 99 LYS A N 1
ATOM 857 C CA . LYS A 1 99 ? 14.193 19.841 -14.817 1.00 96.75 99 LYS A CA 1
ATOM 858 C C . LYS A 1 99 ? 14.418 19.023 -13.539 1.00 96.75 99 LYS A C 1
ATOM 860 O O . LYS A 1 99 ? 15.397 18.288 -13.435 1.00 96.75 99 LYS A O 1
ATOM 865 N N . ASN A 1 100 ? 13.491 19.116 -12.587 1.00 95.75 100 ASN A N 1
ATOM 866 C CA . ASN A 1 100 ? 13.543 18.348 -11.344 1.00 95.75 100 ASN A CA 1
ATOM 867 C C . ASN A 1 100 ? 13.375 16.838 -11.585 1.00 95.75 100 ASN A C 1
ATOM 869 O O . ASN A 1 100 ? 14.032 16.053 -10.905 1.00 95.75 100 ASN A O 1
ATOM 873 N N . ASN A 1 101 ? 12.583 16.426 -12.584 1.00 95.25 101 ASN A N 1
ATOM 874 C CA . ASN A 1 101 ? 12.415 15.014 -12.945 1.00 95.25 101 ASN A CA 1
ATOM 875 C C . ASN A 1 101 ? 13.737 14.423 -13.435 1.00 95.25 101 ASN A C 1
ATOM 877 O O . ASN A 1 101 ? 14.106 13.335 -13.005 1.00 95.25 101 ASN A O 1
ATOM 881 N N . GLN A 1 102 ? 14.482 15.165 -14.263 1.00 96.00 102 GLN A N 1
ATOM 882 C CA . GLN A 1 102 ? 15.806 14.747 -14.727 1.00 96.00 102 GLN A CA 1
ATOM 883 C C . GLN A 1 102 ? 16.780 14.574 -13.554 1.00 96.00 102 GLN A C 1
ATOM 885 O O . GLN A 1 102 ? 17.463 13.559 -13.463 1.00 96.00 102 GLN A O 1
ATOM 890 N N . ILE A 1 103 ? 16.815 15.524 -12.611 1.00 97.12 103 ILE A N 1
ATOM 891 C CA . ILE A 1 103 ? 17.681 15.434 -11.421 1.00 97.12 103 ILE A CA 1
ATOM 892 C C . ILE A 1 103 ? 17.341 14.184 -10.592 1.00 97.12 103 ILE A C 1
ATOM 894 O O . ILE A 1 103 ? 18.237 13.424 -10.216 1.00 97.12 103 ILE A O 1
ATOM 898 N N . CYS A 1 104 ? 16.054 13.946 -10.324 1.00 95.75 104 CYS A N 1
ATOM 899 C CA . CYS A 1 104 ? 15.592 12.779 -9.571 1.00 95.75 104 CYS A CA 1
ATOM 900 C C . CYS A 1 104 ? 15.849 11.458 -10.315 1.00 95.75 104 CYS A C 1
ATOM 902 O O . CYS A 1 104 ? 16.301 10.483 -9.707 1.00 95.75 104 CYS A O 1
ATOM 904 N N . GLY A 1 105 ? 15.607 11.431 -11.626 1.00 95.25 105 GLY A N 1
ATOM 905 C CA . GLY A 1 105 ? 15.865 10.285 -12.488 1.00 95.25 105 GLY A CA 1
ATOM 906 C C . GLY A 1 105 ? 17.350 9.921 -12.511 1.00 95.25 105 GLY A C 1
ATOM 907 O O . GLY A 1 105 ? 17.704 8.765 -12.284 1.00 95.25 105 GLY A O 1
ATOM 908 N N . GLU A 1 106 ? 18.234 10.902 -12.706 1.00 95.88 106 GLU A N 1
ATOM 909 C CA . GLU A 1 106 ? 19.684 10.680 -12.713 1.00 95.88 106 GLU A CA 1
ATOM 910 C C . GLU A 1 106 ? 20.207 10.183 -11.367 1.00 95.88 106 GLU A C 1
ATOM 912 O O . GLU A 1 106 ? 21.024 9.261 -11.315 1.00 95.88 106 GLU A O 1
ATOM 917 N N . ALA A 1 107 ? 19.715 10.746 -10.260 1.00 95.44 107 ALA A N 1
ATOM 918 C CA . ALA A 1 107 ? 20.073 10.274 -8.926 1.00 95.44 107 ALA A CA 1
ATOM 919 C C . ALA A 1 107 ? 19.664 8.803 -8.718 1.00 95.44 107 ALA A C 1
ATOM 921 O O . ALA A 1 107 ? 20.444 8.011 -8.182 1.00 95.44 107 ALA A O 1
ATOM 922 N N . THR A 1 108 ? 18.477 8.424 -9.200 1.00 93.94 108 THR A N 1
ATOM 923 C CA . THR A 1 108 ? 17.967 7.045 -9.138 1.00 93.94 108 THR A CA 1
ATOM 924 C C . THR A 1 108 ? 18.806 6.091 -9.987 1.00 93.94 108 THR A C 1
ATOM 926 O O . THR A 1 108 ? 19.228 5.042 -9.497 1.00 93.94 108 THR A O 1
ATOM 929 N N . LEU A 1 109 ? 19.115 6.465 -11.235 1.00 94.06 109 LEU A N 1
ATOM 930 C CA . LEU A 1 109 ? 19.988 5.675 -12.106 1.00 94.06 109 LEU A CA 1
ATOM 931 C C . LEU A 1 109 ? 21.371 5.500 -11.479 1.00 94.06 109 LEU A C 1
ATOM 933 O O . LEU A 1 109 ? 21.875 4.384 -11.423 1.00 94.06 109 LEU A O 1
ATOM 937 N N . LYS A 1 110 ? 21.963 6.565 -10.931 1.00 92.06 110 LYS A N 1
ATOM 938 C CA . LYS A 1 110 ? 23.266 6.499 -10.258 1.00 92.06 110 LYS A CA 1
ATOM 939 C C . LYS A 1 110 ? 23.261 5.529 -9.073 1.00 92.06 110 LYS A C 1
ATOM 941 O O . LYS A 1 110 ? 24.223 4.779 -8.905 1.00 92.06 110 LYS A O 1
ATOM 946 N N . LEU A 1 111 ? 22.186 5.508 -8.280 1.00 88.94 111 LEU A N 1
ATOM 947 C CA . LEU A 1 111 ? 22.025 4.543 -7.191 1.00 88.94 111 LEU A CA 1
ATOM 948 C C . LEU A 1 111 ? 21.980 3.106 -7.726 1.00 88.94 111 LEU A C 1
ATOM 950 O O . LEU A 1 111 ? 22.719 2.258 -7.231 1.00 88.94 111 LEU A O 1
ATOM 954 N N . MET A 1 112 ? 21.180 2.831 -8.759 1.00 88.25 112 MET A N 1
ATOM 955 C CA . MET A 1 112 ? 21.100 1.488 -9.349 1.00 88.25 112 MET A CA 1
ATOM 956 C C . MET A 1 112 ? 22.423 1.044 -9.990 1.00 88.25 112 MET A C 1
ATOM 958 O O . MET A 1 112 ? 22.821 -0.113 -9.856 1.00 88.25 112 MET A O 1
ATOM 962 N N . LEU A 1 113 ? 23.146 1.966 -10.629 1.00 89.44 113 LEU A N 1
ATOM 963 C CA . LEU A 1 113 ? 24.445 1.711 -11.256 1.00 89.44 113 LEU A CA 1
ATOM 964 C C . LEU A 1 113 ? 25.566 1.444 -10.246 1.00 89.44 113 LEU A C 1
ATOM 966 O O . LEU A 1 113 ? 26.530 0.765 -10.590 1.00 89.44 113 LEU A O 1
ATOM 970 N N . SER A 1 114 ? 25.440 1.924 -9.003 1.00 87.06 114 SER A N 1
ATOM 971 C CA . SER A 1 114 ? 26.445 1.710 -7.949 1.00 87.06 114 SER A CA 1
ATOM 972 C C . SER A 1 114 ? 26.664 0.234 -7.590 1.00 87.06 114 SER A C 1
ATOM 974 O O . SER A 1 114 ? 27.701 -0.115 -7.030 1.00 87.06 114 SER A O 1
ATOM 976 N N . LEU A 1 115 ? 25.716 -0.637 -7.952 1.00 84.81 115 LEU A N 1
ATOM 977 C CA . LEU A 1 115 ? 25.807 -2.085 -7.769 1.00 84.81 115 LEU A CA 1
ATOM 978 C C . LEU A 1 115 ? 26.710 -2.768 -8.809 1.00 84.81 115 LEU A C 1
ATOM 980 O O . LEU A 1 115 ? 27.027 -3.946 -8.659 1.00 84.81 115 LEU A O 1
ATOM 984 N N . TYR A 1 116 ? 27.117 -2.046 -9.857 1.00 85.38 116 TYR A N 1
ATOM 985 C CA . TYR A 1 116 ? 27.862 -2.586 -10.986 1.00 85.38 116 TYR A CA 1
ATOM 986 C C . TYR A 1 116 ? 29.261 -1.963 -11.087 1.00 85.38 116 TYR A C 1
ATOM 988 O O . TYR A 1 116 ? 29.429 -0.763 -10.829 1.00 85.38 116 TYR A O 1
ATOM 996 N N . PRO A 1 117 ? 30.273 -2.741 -11.518 1.00 92.50 117 PRO A N 1
ATOM 997 C CA . PRO A 1 117 ? 31.597 -2.210 -11.822 1.00 92.50 117 PRO A CA 1
ATOM 998 C C . PRO A 1 117 ? 31.532 -1.058 -12.830 1.00 92.50 117 PRO A C 1
ATOM 1000 O O . PRO A 1 117 ? 30.738 -1.102 -13.770 1.00 92.50 117 PRO A O 1
ATOM 1003 N N . SER A 1 118 ? 32.406 -0.058 -12.681 1.00 93.19 118 SER A N 1
ATOM 1004 C CA . SER A 1 118 ? 32.419 1.162 -13.510 1.00 93.19 118 SER A CA 1
ATOM 1005 C C . SER A 1 118 ? 32.416 0.886 -15.017 1.00 93.19 118 SER A C 1
ATOM 1007 O O . SER A 1 118 ? 31.701 1.552 -15.761 1.00 93.19 118 SER A O 1
ATOM 1009 N N . TRP A 1 119 ? 33.140 -0.142 -15.466 1.00 95.88 119 TRP A N 1
ATOM 1010 C CA . TRP A 1 119 ? 33.221 -0.531 -16.877 1.00 95.88 119 TRP A CA 1
ATOM 1011 C C . TRP A 1 119 ? 31.893 -1.047 -17.465 1.00 95.88 119 TRP A C 1
ATOM 1013 O O . TRP A 1 119 ? 31.710 -0.993 -18.678 1.00 95.88 119 TRP A O 1
ATOM 1023 N N . MET A 1 120 ? 30.945 -1.501 -16.636 1.00 94.75 120 MET A N 1
ATOM 1024 C CA . MET A 1 120 ? 29.611 -1.944 -17.074 1.00 94.75 120 MET A CA 1
ATOM 1025 C C . MET A 1 120 ? 28.560 -0.834 -17.031 1.00 94.75 120 MET A C 1
ATOM 1027 O O . MET A 1 120 ? 27.496 -0.980 -17.633 1.00 94.75 120 MET A O 1
ATOM 1031 N N . GLN A 1 121 ? 28.814 0.263 -16.312 1.00 93.25 121 GLN A N 1
ATOM 1032 C CA . GLN A 1 121 ? 27.759 1.208 -15.937 1.00 93.25 121 GLN A CA 1
ATOM 1033 C C . GLN A 1 121 ? 27.069 1.848 -17.144 1.00 93.25 121 GLN A C 1
ATOM 1035 O O . GLN A 1 121 ? 25.847 1.952 -17.150 1.00 93.25 121 GLN A O 1
ATOM 1040 N N . ASN A 1 122 ? 27.803 2.197 -18.203 1.00 95.31 122 ASN A N 1
ATOM 1041 C CA . ASN A 1 122 ? 27.202 2.780 -19.410 1.00 95.31 122 ASN A CA 1
ATOM 1042 C C . ASN A 1 122 ? 26.266 1.808 -20.138 1.00 95.31 122 ASN A C 1
ATOM 1044 O O . ASN A 1 122 ? 25.244 2.219 -20.688 1.00 95.31 122 ASN A O 1
ATOM 1048 N N . PHE A 1 123 ? 26.604 0.519 -20.144 1.00 95.56 123 PHE A N 1
ATOM 1049 C CA . PHE A 1 123 ? 25.770 -0.509 -20.755 1.00 95.56 123 PHE A CA 1
ATOM 1050 C C . PHE A 1 123 ? 24.517 -0.773 -19.913 1.00 95.56 123 PHE A C 1
ATOM 1052 O O . PHE A 1 123 ? 23.399 -0.717 -20.422 1.00 95.56 123 PHE A O 1
ATOM 1059 N N . VAL A 1 124 ? 24.691 -0.961 -18.601 1.00 95.19 124 VAL A N 1
ATOM 1060 C CA . VAL A 1 124 ? 23.578 -1.166 -17.661 1.00 95.19 124 VAL A CA 1
ATOM 1061 C C . VAL A 1 124 ? 22.648 0.046 -17.641 1.00 95.19 124 VAL A C 1
ATOM 1063 O O . VAL A 1 124 ? 21.434 -0.118 -17.584 1.00 95.19 124 VAL A O 1
ATOM 1066 N N . ARG A 1 125 ? 23.182 1.265 -17.767 1.00 96.56 125 ARG A N 1
ATOM 1067 C CA . ARG A 1 125 ? 22.383 2.489 -17.876 1.00 96.56 125 ARG A CA 1
ATOM 1068 C C . ARG A 1 125 ? 21.419 2.422 -19.057 1.00 96.56 125 ARG A C 1
ATOM 1070 O O . ARG A 1 125 ? 20.235 2.688 -18.883 1.00 96.56 125 ARG A O 1
ATOM 1077 N N . GLN A 1 126 ? 21.910 2.043 -20.235 1.00 96.81 126 GLN A N 1
ATOM 1078 C CA . GLN A 1 126 ? 21.068 1.904 -21.425 1.00 96.81 126 GLN A CA 1
ATOM 1079 C C . GLN A 1 126 ? 20.036 0.784 -21.255 1.00 96.81 126 GLN A C 1
ATOM 1081 O O . GLN A 1 126 ? 18.884 0.956 -21.645 1.00 96.81 126 GLN A O 1
ATOM 1086 N N . MET A 1 127 ? 20.396 -0.327 -20.602 1.00 95.50 127 MET A N 1
ATOM 1087 C CA . MET A 1 127 ? 19.419 -1.363 -20.254 1.00 95.50 127 MET A CA 1
ATOM 1088 C C . MET A 1 127 ? 18.323 -0.837 -19.314 1.00 95.50 127 MET A C 1
ATOM 1090 O O . MET A 1 127 ? 17.147 -1.079 -19.569 1.00 95.50 127 MET A O 1
ATOM 1094 N N . LEU A 1 128 ? 18.669 -0.079 -18.270 1.00 94.81 128 LEU A N 1
ATOM 1095 C CA . LEU A 1 128 ? 17.692 0.509 -17.345 1.00 94.81 128 LEU A CA 1
ATOM 1096 C C . LEU A 1 128 ? 16.765 1.509 -18.049 1.00 94.81 128 LEU A C 1
ATOM 1098 O O . LEU A 1 128 ? 15.553 1.445 -17.864 1.00 94.81 128 LEU A O 1
ATOM 1102 N N . ILE A 1 129 ? 17.307 2.377 -18.909 1.00 96.31 129 ILE A N 1
ATOM 1103 C CA . ILE A 1 129 ? 16.502 3.314 -19.712 1.00 96.31 129 ILE A CA 1
ATOM 1104 C C . ILE A 1 129 ? 15.618 2.560 -20.720 1.00 96.31 129 ILE A C 1
ATOM 1106 O O . ILE A 1 129 ? 14.520 3.005 -21.032 1.00 96.31 129 ILE A O 1
ATOM 1110 N N . SER A 1 130 ? 16.039 1.388 -21.204 1.00 95.75 130 SER A N 1
ATOM 1111 C CA . SER A 1 130 ? 15.212 0.568 -22.100 1.00 95.75 130 SER A CA 1
ATOM 1112 C C . SER A 1 130 ? 13.981 -0.060 -21.429 1.00 95.75 130 SER A C 1
ATOM 1114 O O . SER A 1 130 ? 13.092 -0.535 -22.133 1.00 95.75 130 SER A O 1
ATOM 1116 N N . LEU A 1 131 ? 13.933 -0.087 -20.089 1.00 93.06 131 LEU A N 1
ATOM 1117 C CA . LEU A 1 131 ? 12.842 -0.689 -19.314 1.00 93.06 131 LEU A CA 1
ATOM 1118 C C . LEU A 1 131 ? 11.712 0.285 -18.976 1.00 93.06 131 LEU A C 1
ATOM 1120 O O . LEU A 1 131 ? 10.626 -0.175 -18.634 1.00 93.06 131 LEU A O 1
ATOM 1124 N N . ILE A 1 132 ? 11.965 1.592 -19.043 1.00 92.25 132 ILE A N 1
ATOM 1125 C CA . ILE A 1 132 ? 10.964 2.617 -18.740 1.00 92.25 132 ILE A CA 1
ATOM 1126 C C . ILE A 1 132 ? 10.152 2.976 -19.988 1.00 92.25 132 ILE A C 1
ATOM 1128 O O . ILE A 1 132 ? 10.675 2.980 -21.105 1.00 92.25 132 ILE A O 1
ATOM 1132 N N . ASP A 1 133 ? 8.873 3.293 -19.796 1.00 92.00 133 ASP A N 1
ATOM 1133 C CA . ASP A 1 133 ? 7.982 3.682 -20.887 1.00 92.00 133 ASP A CA 1
ATOM 1134 C C . ASP A 1 133 ? 8.376 5.026 -21.513 1.00 92.00 133 ASP A C 1
ATOM 1136 O O . ASP A 1 133 ? 9.024 5.876 -20.896 1.00 92.00 133 AS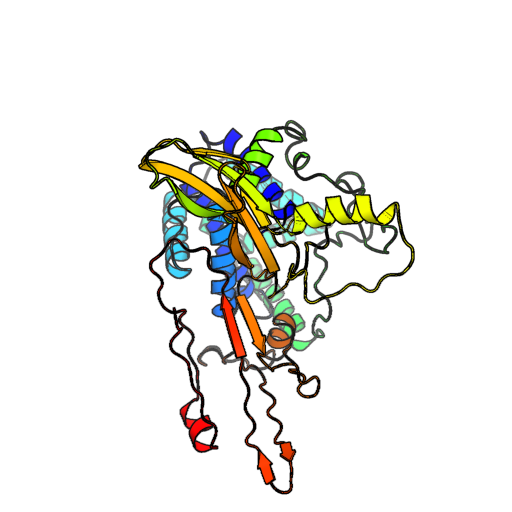P A O 1
ATOM 1140 N N . GLU A 1 134 ? 7.961 5.235 -22.763 1.00 94.56 134 GLU A N 1
ATOM 1141 C CA . GLU A 1 134 ? 8.363 6.395 -23.561 1.00 94.56 134 GLU A CA 1
ATOM 1142 C C . GLU A 1 134 ? 8.012 7.730 -22.891 1.00 94.56 134 GLU A C 1
ATOM 1144 O O . GLU A 1 134 ? 8.865 8.613 -22.809 1.00 94.56 134 GLU A O 1
ATOM 1149 N N . ARG A 1 135 ? 6.792 7.869 -22.354 1.00 95.44 135 ARG A N 1
ATOM 1150 C CA . ARG A 1 135 ? 6.343 9.098 -21.679 1.00 95.44 135 ARG A CA 1
ATOM 1151 C C . ARG A 1 135 ? 7.197 9.417 -20.450 1.00 95.44 135 ARG A C 1
ATOM 1153 O O . ARG A 1 135 ? 7.585 10.567 -20.254 1.00 95.44 135 ARG A O 1
ATOM 1160 N N . LEU A 1 136 ? 7.554 8.396 -19.667 1.00 95.06 136 LEU A N 1
ATOM 1161 C CA . LEU A 1 136 ? 8.418 8.538 -18.495 1.00 95.06 136 LEU A CA 1
ATOM 1162 C C . LEU A 1 136 ? 9.856 8.897 -18.892 1.00 95.06 136 LEU A C 1
ATOM 1164 O O . LEU A 1 136 ? 10.473 9.768 -18.285 1.00 95.06 136 LEU A O 1
ATOM 1168 N N . ARG A 1 137 ? 10.381 8.272 -19.951 1.00 96.50 137 ARG A N 1
ATOM 1169 C CA . ARG A 1 137 ? 11.704 8.595 -20.503 1.00 96.50 137 ARG A CA 1
ATOM 1170 C C . ARG A 1 137 ? 11.781 10.058 -20.943 1.00 96.50 137 ARG A C 1
ATOM 1172 O O . ARG A 1 137 ? 12.742 10.749 -20.611 1.00 96.50 137 ARG A O 1
ATOM 1179 N N . LEU A 1 138 ? 10.766 10.525 -21.668 1.00 96.62 138 LEU A N 1
ATOM 1180 C CA . LEU A 1 138 ? 10.681 11.906 -22.141 1.00 96.62 138 LEU A CA 1
ATOM 1181 C C . LEU A 1 138 ? 10.492 12.895 -20.982 1.00 96.62 138 LEU A C 1
ATOM 1183 O O . LEU A 1 138 ? 11.109 13.957 -20.983 1.00 96.62 138 LEU A O 1
ATOM 1187 N N . SER A 1 139 ? 9.704 12.547 -19.960 1.00 96.19 139 SER A N 1
ATOM 1188 C CA . SER A 1 139 ? 9.492 13.422 -18.799 1.00 96.19 139 SER A CA 1
ATOM 1189 C C . SER A 1 139 ? 10.752 13.620 -17.943 1.00 96.19 139 SER A C 1
ATOM 1191 O O . SER A 1 139 ? 10.878 14.638 -17.257 1.00 96.19 139 SER A O 1
ATOM 1193 N N . MET A 1 140 ? 11.702 12.681 -18.011 1.00 96.12 140 MET A N 1
ATOM 1194 C CA . MET A 1 140 ? 13.011 12.742 -17.351 1.00 96.12 140 MET A CA 1
ATOM 1195 C C . MET A 1 140 ? 14.140 13.273 -18.246 1.00 96.12 140 MET A C 1
ATOM 1197 O O . MET A 1 140 ? 15.260 13.404 -17.758 1.00 96.12 140 MET A O 1
ATOM 1201 N N . ASP A 1 141 ? 13.866 13.596 -19.517 1.00 96.44 141 ASP A N 1
ATOM 1202 C CA . ASP A 1 141 ? 14.877 14.019 -20.503 1.00 96.44 141 ASP A CA 1
ATOM 1203 C C . ASP A 1 141 ? 16.011 12.992 -20.665 1.00 96.44 141 ASP A C 1
ATOM 1205 O O . ASP A 1 141 ? 17.202 13.307 -20.649 1.00 96.44 141 ASP A O 1
ATOM 1209 N N . PHE A 1 142 ? 15.626 11.718 -20.766 1.00 96.00 142 PHE A N 1
ATOM 1210 C CA . PHE A 1 142 ? 16.546 10.633 -21.076 1.00 96.00 142 PHE A CA 1
ATOM 1211 C C . PHE A 1 142 ? 16.582 10.351 -22.571 1.00 96.00 142 PHE A C 1
ATOM 1213 O O . PHE A 1 142 ? 15.547 10.227 -23.231 1.00 96.00 142 PHE A O 1
ATOM 1220 N N . GLU A 1 143 ? 17.790 10.183 -23.100 1.00 93.56 143 GLU A N 1
ATOM 1221 C CA . GLU A 1 143 ? 18.007 9.865 -24.506 1.00 93.56 143 GLU A CA 1
ATOM 1222 C C . GLU A 1 143 ? 17.371 8.529 -24.893 1.00 93.56 143 GLU A C 1
ATOM 1224 O O . GLU A 1 143 ? 17.255 7.591 -24.095 1.00 93.56 143 GLU A O 1
ATOM 1229 N N . GLU A 1 144 ? 16.934 8.446 -26.147 1.00 94.25 144 GLU A N 1
ATOM 1230 C CA . GLU A 1 144 ? 16.445 7.189 -26.680 1.00 94.25 144 GLU A CA 1
ATOM 1231 C C . GLU A 1 144 ? 17.601 6.200 -26.837 1.00 94.25 144 GLU A C 1
ATOM 1233 O O . GLU A 1 144 ? 18.650 6.505 -27.400 1.00 94.25 144 GLU A O 1
ATOM 1238 N N . VAL A 1 145 ? 17.388 4.984 -26.345 1.00 95.94 145 VAL A N 1
ATOM 1239 C CA . VAL A 1 145 ? 18.370 3.910 -26.467 1.00 95.94 145 VAL A CA 1
ATOM 1240 C C . VAL A 1 145 ? 18.260 3.214 -27.827 1.00 95.94 145 VAL A C 1
ATOM 1242 O O . VAL A 1 145 ? 17.145 3.043 -28.336 1.00 95.94 145 VAL A O 1
ATOM 1245 N N . PRO A 1 146 ? 19.381 2.736 -28.400 1.00 96.50 146 PRO A N 1
ATOM 1246 C CA . PRO A 1 146 ? 19.370 1.967 -29.637 1.00 96.50 146 PRO A CA 1
ATOM 1247 C C . PRO A 1 146 ? 18.378 0.802 -29.596 1.00 96.50 146 PRO A C 1
ATOM 1249 O O . PRO A 1 146 ? 18.284 0.075 -28.604 1.00 96.50 146 PRO A O 1
ATOM 1252 N N . TYR A 1 147 ? 17.678 0.583 -30.710 1.00 94.94 147 TYR A N 1
ATOM 1253 C CA . TYR A 1 147 ? 16.650 -0.454 -30.832 1.00 94.94 147 TYR A CA 1
ATOM 1254 C C . TYR A 1 147 ? 17.151 -1.841 -30.402 1.00 94.94 147 TYR A C 1
ATOM 1256 O O . TYR A 1 147 ? 16.478 -2.544 -29.651 1.00 94.94 147 TYR A O 1
ATOM 1264 N N . TRP A 1 148 ? 18.378 -2.204 -30.788 1.00 96.31 148 TRP A N 1
ATOM 1265 C CA . TRP A 1 148 ? 18.968 -3.492 -30.424 1.00 96.31 148 TRP A CA 1
ATOM 1266 C C . TRP A 1 148 ? 19.103 -3.683 -28.905 1.00 96.31 148 TRP A C 1
ATOM 1268 O O . TRP A 1 148 ? 18.937 -4.805 -28.437 1.00 96.31 148 TRP A O 1
ATOM 1278 N N . ILE A 1 149 ? 19.327 -2.615 -28.126 1.00 96.69 149 ILE A N 1
ATOM 1279 C CA . ILE A 1 149 ? 19.389 -2.693 -26.658 1.00 96.69 149 ILE A CA 1
ATOM 1280 C C . ILE A 1 149 ? 18.006 -2.973 -26.084 1.00 96.69 149 ILE A C 1
ATOM 1282 O O . ILE A 1 149 ? 17.886 -3.836 -25.221 1.00 96.69 149 ILE A O 1
ATOM 1286 N N . LYS A 1 150 ? 16.952 -2.314 -26.588 1.00 94.56 150 LYS A N 1
ATOM 1287 C CA . LYS A 1 150 ? 15.568 -2.587 -26.154 1.00 94.56 150 LYS A CA 1
ATOM 1288 C C . LYS A 1 150 ? 15.228 -4.068 -26.345 1.00 94.56 150 LYS A C 1
ATOM 1290 O O . LYS A 1 150 ? 14.764 -4.724 -25.414 1.00 94.56 150 LYS A O 1
ATOM 1295 N N . HIS A 1 151 ? 15.535 -4.614 -27.523 1.00 95.88 151 HIS A N 1
ATOM 1296 C CA . HIS A 1 151 ? 15.317 -6.031 -27.823 1.00 95.88 151 HIS A CA 1
ATOM 1297 C C . HIS A 1 151 ? 16.170 -6.955 -26.963 1.00 95.88 151 HIS A C 1
ATOM 1299 O O . HIS A 1 151 ? 15.657 -7.924 -26.409 1.00 95.88 151 HIS A O 1
ATOM 1305 N N . PHE A 1 152 ? 17.453 -6.642 -26.820 1.00 96.94 152 PHE A N 1
ATOM 1306 C CA . PHE A 1 152 ? 18.375 -7.416 -26.004 1.00 96.94 152 PHE A CA 1
ATOM 1307 C C . PHE A 1 152 ? 17.924 -7.492 -24.541 1.00 96.94 152 PHE A C 1
ATOM 1309 O O . PHE A 1 152 ? 17.888 -8.582 -23.969 1.00 96.94 152 PHE A O 1
ATOM 1316 N N . THR A 1 153 ? 17.508 -6.368 -23.950 1.00 96.12 153 THR A N 1
ATOM 1317 C CA . THR A 1 153 ? 16.987 -6.326 -22.579 1.00 96.12 153 THR A CA 1
ATOM 1318 C C . THR A 1 153 ? 15.761 -7.224 -22.429 1.00 96.12 153 THR A C 1
ATOM 1320 O O . THR A 1 153 ? 15.727 -8.058 -21.525 1.00 96.12 153 THR A O 1
ATOM 1323 N N . VAL A 1 154 ? 14.781 -7.118 -23.334 1.00 95.25 154 VAL A N 1
ATOM 1324 C CA . VAL A 1 154 ? 13.582 -7.975 -23.313 1.00 95.25 154 VAL A CA 1
ATOM 1325 C C . VAL A 1 154 ? 13.958 -9.456 -23.430 1.00 95.25 154 VAL A C 1
ATOM 1327 O O . VAL A 1 154 ? 13.445 -10.278 -22.673 1.00 95.25 154 VAL A O 1
ATOM 1330 N N . ILE A 1 155 ? 14.893 -9.803 -24.320 1.00 96.75 155 ILE A N 1
ATOM 1331 C CA . ILE A 1 155 ? 15.380 -11.180 -24.484 1.00 96.75 155 ILE A CA 1
ATOM 1332 C C . ILE A 1 155 ? 16.008 -11.699 -23.187 1.00 96.75 155 ILE A C 1
ATOM 1334 O O . ILE A 1 155 ? 15.673 -12.803 -22.765 1.00 96.75 155 ILE A O 1
ATOM 1338 N N . ILE A 1 156 ? 16.861 -10.916 -22.517 1.00 96.62 156 ILE A N 1
ATOM 1339 C CA . ILE A 1 156 ? 17.453 -11.309 -21.228 1.00 96.62 156 ILE A CA 1
ATOM 1340 C C . ILE A 1 156 ? 16.372 -11.610 -20.191 1.00 96.62 156 ILE A C 1
ATOM 1342 O O . ILE A 1 156 ? 16.434 -12.647 -19.527 1.00 96.62 156 ILE A O 1
ATOM 1346 N N . PHE A 1 157 ? 15.382 -10.726 -20.041 1.00 95.81 157 PHE A N 1
ATOM 1347 C CA . PHE A 1 157 ? 14.313 -10.937 -19.065 1.00 95.81 157 PHE A CA 1
ATOM 1348 C C . PHE A 1 157 ? 13.447 -12.149 -19.414 1.00 95.81 157 PHE A C 1
ATOM 1350 O O . PHE A 1 157 ? 13.101 -12.905 -18.510 1.00 95.81 157 PHE A O 1
ATOM 1357 N N . ASN A 1 158 ? 13.181 -12.398 -20.698 1.00 95.12 158 ASN A N 1
ATOM 1358 C CA . ASN A 1 158 ? 12.442 -13.579 -21.146 1.00 95.12 158 ASN A CA 1
ATOM 1359 C C . ASN A 1 158 ? 13.224 -14.877 -20.912 1.00 95.12 158 ASN A C 1
ATOM 1361 O O . ASN A 1 158 ? 12.654 -15.854 -20.431 1.00 95.12 158 ASN A O 1
ATOM 1365 N N . ILE A 1 159 ? 14.535 -14.887 -21.180 1.00 96.62 159 ILE A N 1
ATOM 1366 C CA . ILE A 1 159 ? 15.409 -16.027 -20.867 1.00 96.62 159 ILE A CA 1
ATOM 1367 C C . ILE A 1 159 ? 15.415 -16.278 -19.356 1.00 96.62 159 ILE A C 1
ATOM 1369 O O . ILE A 1 159 ? 15.267 -17.420 -18.920 1.00 96.62 159 ILE A O 1
ATOM 1373 N N . ARG A 1 160 ? 15.530 -15.220 -18.542 1.00 95.06 160 ARG A N 1
ATOM 1374 C CA . ARG A 1 160 ? 15.453 -15.323 -17.079 1.00 95.06 160 ARG A CA 1
ATOM 1375 C C . ARG A 1 160 ? 14.104 -15.887 -16.631 1.00 95.06 160 ARG A C 1
ATOM 1377 O O . ARG A 1 160 ? 14.085 -16.793 -15.807 1.00 95.06 160 ARG A O 1
ATOM 1384 N N . ALA A 1 161 ? 12.994 -15.372 -17.155 1.00 92.75 161 ALA A N 1
ATOM 1385 C CA . ALA A 1 161 ? 11.648 -15.833 -16.828 1.00 92.75 161 ALA A CA 1
ATOM 1386 C C . ALA A 1 161 ? 11.456 -17.315 -17.188 1.00 92.75 161 ALA A C 1
ATOM 1388 O O . ALA A 1 161 ? 10.956 -18.082 -16.366 1.00 92.75 161 ALA A O 1
ATOM 1389 N N . PHE A 1 162 ? 11.930 -17.734 -18.365 1.00 94.62 162 PHE A N 1
ATOM 1390 C CA . PHE A 1 162 ? 11.931 -19.132 -18.797 1.00 94.62 162 PHE A CA 1
ATOM 1391 C C . PHE A 1 162 ? 12.746 -20.020 -17.849 1.00 94.62 162 PHE A C 1
ATOM 1393 O O . PHE A 1 162 ? 12.250 -21.041 -17.372 1.00 94.62 162 PHE A O 1
ATOM 1400 N N . PHE A 1 163 ? 13.973 -19.610 -17.520 1.00 94.50 163 PHE A N 1
ATOM 1401 C CA . PHE A 1 163 ? 14.834 -20.348 -16.598 1.00 94.50 163 PHE A CA 1
ATOM 1402 C C . PHE A 1 163 ? 14.211 -20.454 -15.201 1.00 94.50 163 PHE A C 1
ATOM 1404 O O . PHE A 1 163 ? 14.201 -21.528 -14.608 1.00 94.50 163 PHE A O 1
ATOM 1411 N N . LEU A 1 164 ? 13.634 -19.369 -14.678 1.00 88.81 164 LEU A N 1
ATOM 1412 C CA . LEU A 1 164 ? 12.924 -19.392 -13.399 1.00 88.81 164 LEU A CA 1
ATOM 1413 C C . LEU A 1 164 ? 11.730 -20.351 -13.436 1.00 88.81 164 LEU A C 1
ATOM 1415 O O . LEU A 1 164 ? 11.541 -21.121 -12.498 1.00 88.81 164 LEU A O 1
ATOM 1419 N N . ARG A 1 165 ? 10.958 -20.357 -14.526 1.00 88.81 165 ARG A N 1
ATOM 1420 C CA . ARG A 1 165 ? 9.777 -21.215 -14.663 1.00 88.81 165 ARG A CA 1
ATOM 1421 C C . ARG A 1 165 ? 10.118 -22.703 -14.765 1.00 88.81 165 ARG A C 1
ATOM 1423 O O . ARG A 1 165 ? 9.402 -23.519 -14.195 1.00 88.81 165 ARG A O 1
ATOM 1430 N N . HIS A 1 166 ? 11.167 -23.055 -15.507 1.00 91.69 166 HIS A N 1
ATOM 1431 C CA . HIS A 1 166 ? 11.424 -24.447 -15.901 1.00 91.69 166 HIS A CA 1
ATOM 1432 C C . HIS A 1 166 ? 12.676 -25.067 -15.276 1.00 91.69 166 HIS A C 1
ATOM 1434 O O . HIS A 1 166 ? 12.801 -26.289 -15.259 1.00 91.69 166 HIS A O 1
ATOM 1440 N N . CYS A 1 167 ? 13.606 -24.255 -14.773 1.00 92.19 167 CYS A N 1
ATOM 1441 C CA . CYS A 1 167 ? 14.915 -24.713 -14.305 1.00 92.19 167 CYS A CA 1
ATOM 1442 C C . CYS A 1 167 ? 15.182 -24.406 -12.825 1.00 92.19 167 CYS A C 1
ATOM 1444 O O . CYS A 1 167 ? 16.237 -24.784 -12.317 1.00 92.19 167 CYS A O 1
ATOM 1446 N N . THR A 1 168 ? 14.258 -23.745 -12.117 1.00 84.69 168 THR A N 1
ATOM 1447 C CA . THR A 1 168 ? 14.372 -23.531 -10.667 1.00 84.69 168 THR A CA 1
ATOM 1448 C C . THR A 1 168 ? 13.298 -24.290 -9.903 1.00 84.69 168 THR A C 1
ATOM 1450 O O . THR A 1 168 ? 12.174 -24.444 -10.375 1.00 84.69 168 THR A O 1
ATOM 1453 N N . LEU A 1 169 ? 13.661 -24.804 -8.726 1.00 81.50 169 LEU A N 1
ATOM 1454 C CA . LEU A 1 169 ? 12.715 -25.486 -7.850 1.00 81.50 169 LEU A CA 1
ATOM 1455 C C . LEU A 1 169 ? 11.717 -24.480 -7.252 1.00 81.50 169 LEU A C 1
ATOM 1457 O O . LEU A 1 169 ? 12.087 -23.321 -7.028 1.00 81.50 169 LEU A O 1
ATOM 1461 N N . PRO A 1 170 ? 10.485 -24.917 -6.931 1.00 74.94 170 PRO A N 1
ATOM 1462 C CA . PRO A 1 170 ? 9.531 -24.096 -6.201 1.00 74.94 170 PRO A CA 1
ATOM 1463 C C . PRO A 1 170 ? 10.143 -23.503 -4.930 1.00 74.94 170 PRO A C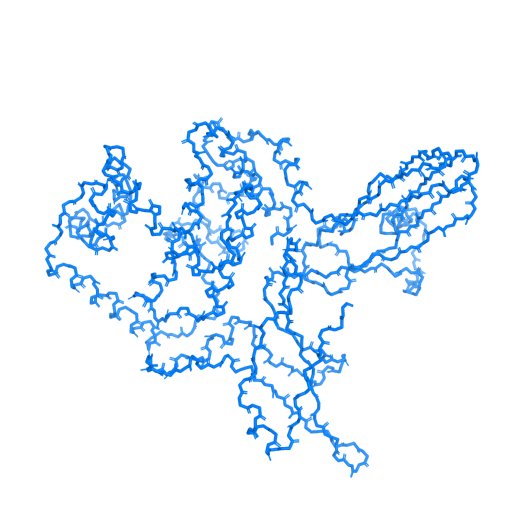 1
ATOM 1465 O O . PRO A 1 170 ? 10.861 -24.181 -4.190 1.00 74.94 170 PRO A O 1
ATOM 1468 N N . ARG A 1 171 ? 9.853 -22.229 -4.656 1.00 66.62 171 ARG A N 1
ATOM 1469 C CA . ARG A 1 171 ? 10.326 -21.568 -3.435 1.00 66.62 171 ARG A CA 1
ATOM 1470 C C . ARG A 1 171 ? 9.532 -22.091 -2.241 1.00 66.62 171 ARG A C 1
ATOM 1472 O O . ARG A 1 171 ? 8.360 -21.778 -2.095 1.00 66.62 171 ARG A O 1
ATOM 1479 N N . ILE A 1 172 ? 10.188 -22.872 -1.385 1.00 61.94 172 ILE A N 1
ATOM 1480 C CA . ILE A 1 172 ? 9.580 -23.482 -0.185 1.00 61.94 172 ILE A CA 1
ATOM 1481 C C . ILE A 1 172 ? 9.491 -22.476 0.976 1.00 61.94 172 ILE A C 1
ATOM 1483 O O . ILE A 1 172 ? 8.683 -22.625 1.889 1.00 61.94 172 ILE A O 1
ATOM 1487 N N . TYR A 1 173 ? 10.304 -21.421 0.930 1.00 49.06 173 TYR A N 1
ATOM 1488 C CA . TYR A 1 173 ? 10.298 -20.347 1.913 1.00 49.06 173 TYR A CA 1
ATOM 1489 C C . TYR A 1 173 ? 10.042 -19.014 1.209 1.00 49.06 173 TYR A C 1
ATOM 1491 O O . TYR A 1 173 ? 10.573 -18.801 0.114 1.00 49.06 173 TYR A O 1
ATOM 1499 N N . PRO A 1 174 ? 9.250 -18.108 1.812 1.00 50.38 174 PRO A N 1
ATOM 1500 C CA . PRO A 1 174 ? 9.187 -16.740 1.330 1.00 50.38 174 PRO A CA 1
ATOM 1501 C C . PRO A 1 174 ? 10.602 -16.159 1.366 1.00 50.38 174 PRO A C 1
ATOM 1503 O O . PRO A 1 174 ? 11.299 -16.290 2.374 1.00 50.38 174 PRO A O 1
ATOM 1506 N N . ASP A 1 175 ? 11.033 -15.538 0.266 1.00 47.53 175 ASP A N 1
ATOM 1507 C CA . ASP A 1 175 ? 12.247 -14.729 0.291 1.00 47.53 175 ASP A CA 1
ATOM 1508 C C . ASP A 1 175 ? 12.039 -13.656 1.361 1.00 47.53 175 ASP A C 1
ATOM 1510 O O . ASP A 1 175 ? 11.177 -12.783 1.221 1.00 47.53 175 ASP A O 1
ATOM 1514 N N . ASP A 1 176 ? 12.821 -13.724 2.437 1.00 44.06 176 ASP A N 1
ATOM 1515 C CA . ASP A 1 176 ? 13.000 -12.606 3.354 1.00 44.06 176 ASP A CA 1
ATOM 1516 C C . ASP A 1 176 ? 13.645 -11.470 2.537 1.00 44.06 176 ASP A C 1
ATOM 1518 O O . ASP A 1 176 ? 14.873 -11.336 2.488 1.00 44.06 176 ASP A O 1
ATOM 1522 N N . PHE A 1 177 ? 12.818 -10.670 1.849 1.00 39.31 177 PHE A N 1
ATOM 1523 C CA . PHE A 1 177 ? 13.195 -9.391 1.246 1.00 39.31 177 PHE A CA 1
ATOM 1524 C C . PHE A 1 177 ? 13.859 -8.550 2.345 1.00 39.31 177 PHE A C 1
ATOM 1526 O O . PHE A 1 177 ? 13.199 -7.947 3.190 1.00 39.31 177 PHE A O 1
ATOM 1533 N N . GLY A 1 178 ? 15.187 -8.599 2.399 1.00 39.22 178 GLY A N 1
ATOM 1534 C CA . GLY A 1 178 ? 15.954 -8.165 3.566 1.00 39.22 178 GLY A CA 1
ATOM 1535 C C . GLY A 1 178 ? 17.360 -8.753 3.641 1.00 39.22 178 GLY A C 1
ATOM 1536 O O . GLY A 1 178 ? 18.225 -8.169 4.295 1.00 39.22 178 GLY A O 1
ATOM 1537 N N . GLN A 1 179 ? 17.647 -9.842 2.921 1.00 40.66 179 GLN A N 1
ATOM 1538 C CA . GLN A 1 179 ? 19.033 -10.224 2.651 1.00 40.66 179 GLN A CA 1
ATOM 1539 C C . GLN A 1 179 ? 19.602 -9.336 1.539 1.00 40.66 179 GLN A C 1
ATOM 1541 O O . GLN A 1 179 ? 19.731 -9.744 0.389 1.00 40.66 179 GLN A O 1
ATOM 1546 N N . GLY A 1 180 ? 19.936 -8.095 1.904 1.00 38.59 180 GLY A N 1
ATOM 1547 C CA . GLY A 1 180 ? 20.872 -7.275 1.141 1.00 38.59 180 GLY A CA 1
ATOM 1548 C C . GLY A 1 180 ? 22.240 -7.969 0.994 1.00 38.59 180 GLY A C 1
ATOM 1549 O O . GLY A 1 180 ? 22.392 -9.131 1.391 1.00 38.59 180 GLY A O 1
ATOM 1550 N N . PRO A 1 181 ? 23.250 -7.282 0.431 1.00 38.06 181 PRO A N 1
ATOM 1551 C CA . PRO A 1 181 ? 24.551 -7.875 0.128 1.00 38.06 181 PRO A CA 1
ATOM 1552 C C . PRO A 1 181 ? 25.116 -8.679 1.309 1.00 38.06 181 PRO A C 1
ATOM 1554 O O . PRO A 1 181 ? 24.864 -8.379 2.480 1.00 38.06 181 PRO A O 1
ATOM 1557 N N . THR A 1 182 ? 25.884 -9.719 0.983 1.00 43.81 182 THR A N 1
ATOM 1558 C CA . THR A 1 182 ? 26.477 -10.746 1.866 1.00 43.81 182 THR A CA 1
ATOM 1559 C C . THR A 1 182 ? 27.261 -10.225 3.082 1.00 43.81 182 THR A C 1
ATOM 1561 O O . THR A 1 182 ? 27.661 -11.024 3.922 1.00 43.81 182 THR A O 1
ATOM 1564 N N . SER A 1 183 ? 27.428 -8.910 3.227 1.00 43.31 183 SER A N 1
ATOM 1565 C CA . SER A 1 183 ? 28.079 -8.207 4.335 1.00 43.31 183 SER A CA 1
ATOM 1566 C C . SER A 1 183 ? 27.168 -7.869 5.530 1.00 43.31 183 SER A C 1
ATOM 1568 O O . SER A 1 183 ? 27.626 -7.247 6.487 1.00 43.31 183 SER A O 1
ATOM 1570 N N . CYS A 1 184 ? 25.888 -8.253 5.515 1.00 48.22 184 CYS A N 1
ATOM 1571 C CA . CYS A 1 184 ? 24.956 -7.957 6.609 1.00 48.22 184 CYS A CA 1
ATOM 1572 C C . CYS A 1 184 ? 25.213 -8.836 7.861 1.00 48.22 184 CYS A C 1
ATOM 1574 O O . CYS A 1 184 ? 25.083 -10.061 7.766 1.00 48.22 184 CYS A O 1
ATOM 1576 N N . PRO A 1 185 ? 25.524 -8.260 9.044 1.00 52.62 185 PRO A N 1
ATOM 1577 C CA . PRO A 1 185 ? 25.751 -9.024 10.274 1.00 52.62 185 PRO A CA 1
ATOM 1578 C C . PRO A 1 185 ? 24.497 -9.793 10.725 1.00 52.62 185 PRO A C 1
ATOM 1580 O O . PRO A 1 185 ? 23.370 -9.319 10.575 1.00 52.62 185 PRO A O 1
ATOM 1583 N N . MET A 1 186 ? 24.681 -10.992 11.288 1.00 54.19 186 MET A N 1
ATOM 1584 C CA . MET A 1 186 ? 23.579 -11.827 11.785 1.00 54.19 186 MET A CA 1
ATOM 1585 C C . MET A 1 186 ? 23.144 -11.420 13.197 1.00 54.19 186 MET A C 1
ATOM 1587 O O . MET A 1 186 ? 23.968 -11.091 14.047 1.00 54.19 186 MET A O 1
ATOM 1591 N N . ASN A 1 187 ? 21.839 -11.472 13.478 1.00 57.47 187 ASN A N 1
ATOM 1592 C CA . ASN A 1 187 ? 21.336 -11.364 14.848 1.00 57.47 187 ASN A CA 1
ATOM 1593 C C . ASN A 1 187 ? 21.475 -12.689 15.620 1.00 57.47 187 ASN A C 1
ATOM 1595 O O . ASN A 1 187 ? 21.795 -13.728 15.049 1.00 57.47 187 ASN A O 1
ATOM 1599 N N . LYS A 1 188 ? 21.124 -12.673 16.915 1.00 52.53 188 LYS A N 1
ATOM 1600 C CA . LYS A 1 188 ? 21.105 -13.859 17.797 1.00 52.53 188 LYS A CA 1
ATOM 1601 C C . LYS A 1 188 ? 20.208 -15.026 17.337 1.00 52.53 188 LYS A C 1
ATOM 1603 O O . LYS A 1 188 ? 20.208 -16.068 17.974 1.00 52.53 188 LYS A O 1
ATOM 1608 N N . TYR A 1 189 ? 19.433 -14.841 16.268 1.00 52.31 189 TYR A N 1
ATOM 1609 C CA . TYR A 1 189 ? 18.560 -15.847 15.660 1.00 52.31 189 TYR A CA 1
ATOM 1610 C C . TYR A 1 189 ? 19.028 -16.250 14.246 1.00 52.31 189 TYR A C 1
ATOM 1612 O O . TYR A 1 189 ? 18.244 -16.814 13.490 1.00 52.31 189 TYR A O 1
ATOM 1620 N N . GLY A 1 190 ? 20.263 -15.908 13.852 1.00 54.34 190 GLY A N 1
ATOM 1621 C CA . GLY A 1 190 ? 20.839 -16.268 12.550 1.00 54.34 190 GLY A CA 1
ATOM 1622 C C . GLY A 1 190 ? 20.303 -15.474 11.353 1.00 54.34 190 GLY A C 1
ATOM 1623 O O . GLY A 1 190 ? 20.560 -15.842 10.212 1.00 54.34 190 GLY A O 1
ATOM 1624 N N . ARG A 1 191 ? 19.556 -14.382 11.570 1.00 56.84 191 ARG A N 1
ATOM 1625 C CA . ARG A 1 191 ? 19.001 -13.558 10.482 1.00 56.84 191 ARG A CA 1
ATOM 1626 C C . ARG A 1 191 ? 19.934 -12.401 10.147 1.00 56.84 191 ARG A C 1
ATOM 1628 O O . ARG A 1 191 ? 20.286 -11.633 11.047 1.00 56.84 191 ARG A O 1
ATOM 1635 N N . LYS A 1 192 ? 20.288 -12.250 8.866 1.00 54.28 192 LYS A N 1
ATOM 1636 C CA . LYS A 1 192 ? 21.036 -11.090 8.356 1.00 54.28 192 LYS A CA 1
ATOM 1637 C C . LYS A 1 192 ? 20.267 -9.808 8.656 1.00 54.28 192 LYS A C 1
ATOM 1639 O O . LYS A 1 192 ? 19.067 -9.724 8.396 1.00 54.28 192 LYS A O 1
ATOM 1644 N N . ARG A 1 193 ? 20.954 -8.815 9.212 1.00 55.09 193 ARG A N 1
ATOM 1645 C CA . ARG A 1 193 ? 20.408 -7.483 9.448 1.00 55.09 193 ARG A CA 1
ATOM 1646 C C . ARG A 1 193 ? 21.163 -6.460 8.608 1.00 55.09 193 ARG A C 1
ATOM 1648 O O . ARG A 1 193 ? 22.391 -6.527 8.566 1.00 55.09 193 ARG A O 1
ATOM 1655 N N . PRO A 1 194 ? 20.459 -5.501 7.985 1.00 54.12 194 PRO A N 1
ATOM 1656 C CA . PRO A 1 194 ? 21.092 -4.322 7.400 1.00 54.12 194 PRO A CA 1
ATOM 1657 C C . PRO A 1 194 ? 22.068 -3.687 8.402 1.00 54.12 194 PRO A C 1
ATOM 1659 O O . PRO A 1 194 ? 21.852 -3.815 9.603 1.00 54.12 194 PRO A O 1
ATOM 1662 N N . GLY A 1 195 ? 23.147 -3.043 7.946 1.00 56.69 195 GLY A N 1
ATOM 1663 C CA . GLY A 1 195 ? 24.168 -2.449 8.827 1.00 56.69 195 GLY A CA 1
ATOM 1664 C C . GLY A 1 195 ? 23.621 -1.402 9.817 1.00 56.69 195 GLY A C 1
ATOM 1665 O O . GLY A 1 195 ? 22.456 -1.014 9.752 1.00 56.69 195 GLY A O 1
ATOM 1666 N N . SER A 1 196 ? 24.458 -0.910 10.739 1.00 58.00 196 SER A N 1
ATOM 1667 C CA . SER A 1 196 ? 24.060 0.043 11.802 1.00 58.00 196 SER A CA 1
ATOM 1668 C C . SER A 1 196 ? 23.342 1.299 11.283 1.00 58.00 196 SER A C 1
ATOM 1670 O O . SER A 1 196 ? 22.398 1.765 11.920 1.00 58.00 196 SER A O 1
ATOM 1672 N N . MET A 1 197 ? 23.715 1.780 10.091 1.00 59.34 197 MET A N 1
ATOM 1673 C CA . MET A 1 197 ? 23.059 2.881 9.365 1.00 59.34 197 MET A CA 1
ATOM 1674 C C . MET A 1 197 ? 21.549 2.660 9.145 1.00 59.34 197 MET A C 1
ATOM 1676 O O . MET A 1 197 ? 20.782 3.613 9.086 1.00 59.34 197 MET A O 1
ATOM 1680 N N . TYR A 1 198 ? 21.103 1.406 9.086 1.00 61.84 198 TYR A N 1
ATOM 1681 C CA . TYR A 1 198 ? 19.713 1.010 8.857 1.00 61.84 198 TYR A CA 1
ATOM 1682 C C . TYR A 1 198 ? 19.010 0.535 10.136 1.00 61.84 198 TYR A C 1
ATOM 1684 O O . TYR A 1 198 ? 18.052 -0.236 10.074 1.00 61.84 198 TYR A O 1
ATOM 1692 N N . LYS A 1 199 ? 19.488 0.974 11.310 1.00 70.81 199 LYS A N 1
ATOM 1693 C CA . LYS A 1 199 ? 18.909 0.635 12.622 1.00 70.81 199 LYS A CA 1
ATOM 1694 C C . LYS A 1 199 ? 18.821 -0.878 12.848 1.00 70.81 199 LYS A C 1
ATOM 1696 O O . LYS A 1 199 ? 17.780 -1.425 13.214 1.00 70.81 199 LYS A O 1
ATOM 1701 N N . SER A 1 200 ? 19.944 -1.562 12.635 1.00 65.81 200 SER A N 1
ATOM 1702 C CA . SER A 1 200 ? 20.082 -3.021 12.735 1.00 65.81 200 SER A CA 1
ATOM 1703 C C . SER A 1 200 ? 19.671 -3.591 14.099 1.00 65.81 200 SER A C 1
ATOM 1705 O O . SER A 1 200 ? 19.209 -4.724 14.199 1.00 65.81 200 SER A O 1
ATOM 1707 N N . GLN A 1 201 ? 19.768 -2.810 15.168 1.00 70.38 201 GLN A N 1
ATOM 1708 C CA . GLN A 1 201 ? 19.301 -3.145 16.514 1.00 70.38 201 GLN A CA 1
ATOM 1709 C C . GLN A 1 201 ? 17.766 -3.201 16.646 1.00 70.38 201 GLN A C 1
ATOM 1711 O O . GLN A 1 201 ? 17.256 -3.820 17.579 1.00 70.38 201 GLN A O 1
ATOM 1716 N N . GLY A 1 202 ? 17.029 -2.649 15.683 1.00 71.38 202 GLY A N 1
ATOM 1717 C CA . GLY A 1 202 ? 15.592 -2.401 15.747 1.00 71.38 202 GLY A CA 1
ATOM 1718 C C . GLY A 1 202 ? 15.300 -0.902 15.688 1.00 71.38 202 GLY A C 1
ATOM 1719 O O . GLY A 1 202 ? 16.167 -0.078 15.971 1.00 71.38 202 GLY A O 1
ATOM 1720 N N . PHE A 1 203 ? 14.074 -0.555 15.308 1.00 81.25 203 PHE A N 1
ATOM 1721 C CA . PHE A 1 203 ? 13.613 0.827 15.211 1.00 81.25 203 PHE A CA 1
ATOM 1722 C C . PHE A 1 203 ? 12.196 0.950 15.755 1.00 81.25 203 PHE A C 1
ATOM 1724 O O . PHE A 1 203 ? 11.399 0.008 15.652 1.00 81.25 203 PHE A O 1
ATOM 1731 N N . LYS A 1 204 ? 11.872 2.129 16.283 1.00 84.88 204 LYS A N 1
ATOM 1732 C CA . LYS A 1 204 ? 10.481 2.525 16.487 1.00 84.88 204 LYS A CA 1
ATOM 1733 C C . LYS A 1 204 ? 9.955 3.233 15.241 1.00 84.88 204 LYS A C 1
ATOM 1735 O O . LYS A 1 204 ? 10.724 3.790 14.458 1.00 84.88 204 LYS A O 1
ATOM 1740 N N . VAL A 1 205 ? 8.648 3.156 15.015 1.00 88.56 205 VAL A N 1
ATOM 1741 C CA . VAL A 1 205 ? 8.038 3.610 13.755 1.00 88.56 205 VAL A CA 1
ATOM 1742 C C . VAL A 1 205 ? 8.122 5.133 13.616 1.00 88.56 205 VAL A C 1
ATOM 1744 O O . VAL A 1 205 ? 8.391 5.641 12.532 1.00 88.56 205 VAL A O 1
ATOM 1747 N N . GLU A 1 206 ? 7.975 5.853 14.721 1.00 87.88 206 GLU A N 1
ATOM 1748 C CA . GLU A 1 206 ? 8.107 7.306 14.833 1.00 87.88 206 GLU A CA 1
ATOM 1749 C C . GLU A 1 206 ? 9.501 7.828 14.466 1.00 87.88 206 GLU A C 1
ATOM 1751 O O . GLU A 1 206 ? 9.662 8.993 14.112 1.00 87.88 206 GLU A O 1
ATOM 1756 N N . GLU A 1 207 ? 10.520 6.974 14.492 1.00 87.75 207 GLU A N 1
ATOM 1757 C CA . GLU A 1 207 ? 11.881 7.354 14.137 1.00 87.75 207 GLU A CA 1
ATOM 1758 C C . GLU A 1 207 ? 12.208 7.124 12.651 1.00 87.75 207 GLU A C 1
ATOM 1760 O O . GLU A 1 207 ? 13.358 7.293 12.242 1.00 87.75 207 GLU A O 1
ATOM 1765 N N . LEU A 1 208 ? 11.250 6.654 11.846 1.00 86.12 208 LEU A N 1
ATOM 1766 C CA . LEU A 1 208 ? 11.439 6.455 10.409 1.00 86.12 208 LEU A CA 1
ATOM 1767 C C . LEU A 1 208 ? 11.182 7.747 9.628 1.00 86.12 208 LEU A C 1
ATOM 1769 O O . LEU A 1 208 ? 10.311 8.540 9.986 1.00 86.12 208 LEU A O 1
ATOM 1773 N N . GLY A 1 209 ? 11.903 7.934 8.525 1.00 83.44 209 GLY A N 1
ATOM 1774 C CA . GLY A 1 209 ? 11.806 9.112 7.659 1.00 83.44 209 GLY A CA 1
ATOM 1775 C C . GLY A 1 209 ? 13.051 10.004 7.734 1.00 83.44 209 GLY A C 1
ATOM 1776 O O . GLY A 1 209 ? 14.075 9.580 8.268 1.00 83.44 209 GLY A O 1
ATOM 1777 N N . PRO A 1 210 ? 12.986 11.230 7.185 1.00 85.12 210 PRO A N 1
ATOM 1778 C CA . PRO A 1 210 ? 14.105 12.170 7.208 1.00 85.12 210 PRO A CA 1
ATOM 1779 C C . PRO A 1 210 ? 14.588 12.443 8.636 1.00 85.12 210 PRO A C 1
ATOM 1781 O O . PRO A 1 210 ? 13.764 12.633 9.531 1.00 85.12 210 PRO A O 1
ATOM 1784 N N . GLU A 1 211 ? 15.906 12.543 8.840 1.00 85.88 211 GLU A N 1
ATOM 1785 C CA . GLU A 1 211 ? 16.509 12.716 10.175 1.00 85.88 211 GLU A CA 1
ATOM 1786 C C . GLU A 1 211 ? 15.893 13.886 10.954 1.00 85.88 211 GLU A C 1
ATOM 1788 O O . GLU A 1 211 ? 15.553 13.745 12.127 1.00 85.88 211 GLU A O 1
ATOM 1793 N N . LYS A 1 212 ? 15.616 15.007 10.270 1.00 90.62 212 LYS A N 1
ATOM 1794 C CA . LYS A 1 212 ? 14.962 16.198 10.844 1.00 90.62 212 LYS A CA 1
ATOM 1795 C C . LYS A 1 212 ? 13.575 15.948 11.458 1.00 90.62 212 LYS A C 1
ATOM 1797 O O . LYS A 1 212 ? 13.093 16.787 12.225 1.00 90.62 212 LYS A O 1
ATOM 1802 N N . PHE A 1 213 ? 12.921 14.841 11.107 1.00 88.69 213 PHE A N 1
ATOM 1803 C CA . PHE A 1 213 ? 11.593 14.454 11.584 1.00 88.69 213 PHE A CA 1
ATOM 1804 C C . PHE A 1 213 ? 11.601 13.189 12.447 1.00 88.69 213 PHE A C 1
ATOM 1806 O O . PHE A 1 213 ? 10.537 12.775 12.909 1.00 88.69 213 PHE A O 1
ATOM 1813 N N . SER A 1 214 ? 12.760 12.572 12.691 1.00 88.88 214 SER A N 1
ATOM 1814 C CA . SER A 1 214 ? 12.865 11.387 13.547 1.00 88.88 214 SER A CA 1
ATOM 1815 C C . SER A 1 214 ? 12.309 11.675 14.947 1.00 88.88 214 SER A C 1
ATOM 1817 O O . SER A 1 214 ? 12.741 12.619 15.604 1.00 88.88 214 SER A O 1
ATOM 1819 N N . GLY A 1 215 ? 11.331 10.882 15.394 1.00 87.88 215 GLY A N 1
ATOM 1820 C CA . GLY A 1 215 ? 10.687 11.012 16.706 1.00 87.88 215 GLY A CA 1
ATOM 1821 C C . GLY A 1 215 ? 9.683 12.166 16.831 1.00 87.88 215 GLY A C 1
ATOM 1822 O O . GLY A 1 215 ? 9.177 12.404 17.921 1.00 87.88 215 GLY A O 1
ATOM 1823 N N . LYS A 1 216 ? 9.382 12.898 15.750 1.00 92.44 216 LYS A N 1
ATOM 1824 C CA . LYS A 1 216 ? 8.374 13.977 15.750 1.00 92.44 216 LYS A CA 1
ATOM 1825 C C . LYS A 1 216 ? 6.992 13.461 15.356 1.00 92.44 216 LYS A C 1
ATOM 1827 O O . LYS A 1 216 ? 6.904 12.472 14.638 1.00 92.44 216 LYS A O 1
ATOM 1832 N N . GLY A 1 217 ? 5.934 14.152 15.783 1.00 91.06 217 GLY A N 1
ATOM 1833 C CA . GLY A 1 217 ? 4.552 13.826 15.403 1.00 91.06 217 GLY A CA 1
ATOM 1834 C C . GLY A 1 217 ? 3.950 12.627 16.135 1.00 91.06 217 GLY A C 1
ATOM 1835 O O . GLY A 1 217 ? 2.962 12.081 15.665 1.00 91.06 217 GLY A O 1
ATOM 1836 N N . ILE A 1 218 ? 4.533 12.198 17.260 1.00 92.94 218 ILE A N 1
ATOM 1837 C CA . ILE A 1 218 ? 4.106 10.985 17.980 1.00 92.94 218 ILE A CA 1
ATOM 1838 C C . ILE A 1 218 ? 2.632 11.071 18.395 1.00 92.94 218 ILE A C 1
ATOM 1840 O O . ILE A 1 218 ? 1.873 10.159 18.090 1.00 92.94 218 ILE A O 1
ATOM 1844 N N . GLU A 1 219 ? 2.206 12.173 19.015 1.00 92.31 219 GLU A N 1
ATOM 1845 C CA . GLU A 1 219 ? 0.815 12.344 19.470 1.00 92.31 219 GLU A CA 1
ATOM 1846 C C . GLU A 1 219 ? -0.185 12.344 18.303 1.00 92.31 219 GLU A C 1
ATOM 1848 O O . GLU A 1 219 ? -1.237 11.706 18.368 1.00 92.31 219 GLU A O 1
ATOM 1853 N N . GLU A 1 220 ? 0.157 13.019 17.201 1.00 92.25 220 GLU A N 1
ATOM 1854 C CA . GLU A 1 220 ? -0.653 13.029 15.978 1.00 92.25 220 GLU A CA 1
ATOM 1855 C C . GLU A 1 220 ? -0.761 11.623 15.384 1.00 92.25 220 GLU A C 1
ATOM 1857 O O . GLU A 1 220 ? -1.854 11.182 15.024 1.00 92.25 220 GLU A O 1
ATOM 1862 N N . MET A 1 221 ? 0.359 10.896 15.342 1.00 91.25 221 MET A N 1
ATOM 1863 C CA . MET A 1 221 ? 0.414 9.522 14.860 1.00 91.25 221 MET A CA 1
ATOM 1864 C C . MET A 1 221 ? -0.404 8.571 15.735 1.00 91.25 221 MET A C 1
ATOM 1866 O O . MET A 1 221 ? -1.101 7.711 15.206 1.00 91.25 221 MET A O 1
ATOM 1870 N N . GLU A 1 222 ? -0.336 8.703 17.060 1.00 89.94 222 GLU A N 1
ATOM 1871 C CA . GLU A 1 222 ? -1.124 7.882 17.982 1.00 89.94 222 GLU A CA 1
ATOM 1872 C C . GLU A 1 222 ? -2.618 8.145 17.808 1.00 89.94 222 GLU A C 1
ATOM 1874 O O . GLU A 1 222 ? -3.393 7.196 17.689 1.00 89.94 222 GLU A O 1
ATOM 1879 N N . LYS A 1 223 ? -3.021 9.416 17.701 1.00 89.00 223 LYS A N 1
ATOM 1880 C CA . LYS A 1 223 ? -4.413 9.798 17.441 1.00 89.00 223 LYS A CA 1
ATOM 1881 C C . LYS A 1 223 ? -4.915 9.246 16.106 1.00 89.00 223 LYS A C 1
ATOM 1883 O O . LYS A 1 223 ? -6.022 8.713 16.042 1.00 89.00 223 LYS A O 1
ATOM 1888 N N . ASP A 1 224 ? -4.117 9.352 15.049 1.00 88.00 224 ASP A N 1
ATOM 1889 C CA . ASP A 1 224 ? -4.473 8.844 13.723 1.00 88.00 224 ASP A CA 1
ATOM 1890 C C . ASP A 1 224 ? -4.541 7.305 13.706 1.00 88.00 224 ASP A C 1
ATOM 1892 O O . ASP A 1 224 ? -5.526 6.713 13.260 1.00 88.00 224 ASP A O 1
ATOM 1896 N N . ALA A 1 225 ? -3.567 6.629 14.321 1.00 86.88 225 ALA A N 1
ATOM 1897 C CA . ALA A 1 225 ? -3.586 5.178 14.497 1.00 86.88 225 ALA A CA 1
ATOM 1898 C C . ALA A 1 225 ? -4.791 4.702 15.332 1.00 86.88 225 ALA A C 1
ATOM 1900 O O . ALA A 1 225 ? -5.326 3.617 15.079 1.00 86.88 225 ALA A O 1
ATOM 1901 N N . GLU A 1 226 ? -5.237 5.497 16.306 1.00 83.25 226 GLU A N 1
ATOM 1902 C CA . GLU A 1 226 ? -6.438 5.236 17.102 1.00 83.25 226 GLU A CA 1
ATOM 1903 C C . GLU A 1 226 ? -7.725 5.417 16.282 1.00 83.25 226 GLU A C 1
ATOM 1905 O O . GLU A 1 226 ? -8.700 4.678 16.460 1.00 83.25 226 GLU A O 1
ATOM 1910 N N . ASN A 1 227 ? -7.738 6.372 15.351 1.00 80.81 227 ASN A N 1
ATOM 1911 C CA . ASN A 1 227 ? -8.837 6.575 14.405 1.00 80.81 227 ASN A CA 1
ATOM 1912 C C . ASN A 1 227 ? -8.961 5.425 13.401 1.00 80.81 227 ASN A C 1
ATOM 1914 O O . ASN A 1 227 ? -10.076 5.044 13.059 1.00 80.81 227 ASN A O 1
ATOM 1918 N N . MET A 1 228 ? -7.846 4.800 13.013 1.00 78.81 228 MET A N 1
ATOM 1919 C CA . MET A 1 228 ? -7.836 3.632 12.121 1.00 78.81 228 MET A CA 1
ATOM 1920 C C . MET A 1 228 ? -8.329 2.330 12.771 1.00 78.81 228 MET A C 1
ATOM 1922 O O . MET A 1 228 ? -8.390 1.292 12.103 1.00 78.81 228 MET A O 1
ATOM 1926 N N . LYS A 1 229 ? -8.638 2.312 14.074 1.00 75.94 229 LYS A N 1
ATOM 1927 C CA . LYS A 1 229 ? -9.201 1.110 14.700 1.00 75.94 229 LYS A CA 1
ATOM 1928 C C . LYS A 1 229 ? -10.643 0.895 14.232 1.00 75.94 229 LYS A C 1
ATOM 1930 O O . LYS A 1 229 ? -11.427 1.837 14.184 1.00 75.94 229 LYS A O 1
ATOM 1935 N N . LYS A 1 230 ? -11.024 -0.357 13.945 1.00 66.00 230 LYS A N 1
ATOM 1936 C CA . LYS A 1 230 ? -12.425 -0.698 13.653 1.00 66.00 230 LYS A CA 1
ATOM 1937 C C . LYS A 1 230 ? -13.283 -0.366 14.874 1.00 66.00 230 LYS A C 1
ATOM 1939 O O . LYS A 1 230 ? -13.065 -0.937 15.944 1.00 66.00 230 LYS A O 1
ATOM 1944 N N . ARG A 1 231 ? -14.236 0.553 14.695 1.00 69.38 231 ARG A N 1
ATOM 1945 C CA . ARG A 1 231 ? -15.174 1.004 15.727 1.00 69.38 231 ARG A CA 1
ATOM 1946 C C . ARG A 1 231 ? -16.580 0.512 15.399 1.00 69.38 231 ARG A C 1
ATOM 1948 O O . ARG A 1 231 ? -17.084 0.780 14.314 1.00 69.38 231 ARG A O 1
ATOM 1955 N N . ALA A 1 232 ? -17.211 -0.177 16.339 1.00 68.94 232 ALA A N 1
ATOM 1956 C CA . ALA A 1 232 ? -18.652 -0.389 16.340 1.00 68.94 232 ALA A CA 1
ATOM 1957 C C . ALA A 1 232 ? -19.262 0.569 17.366 1.00 68.94 232 ALA A C 1
ATOM 1959 O O . ALA A 1 232 ? -18.849 0.583 18.522 1.00 68.94 232 ALA A O 1
ATOM 1960 N N . ILE A 1 233 ? -20.216 1.395 16.944 1.00 77.06 233 ILE A N 1
ATOM 1961 C CA . ILE A 1 233 ? -20.870 2.374 17.817 1.00 77.06 233 ILE A CA 1
ATOM 1962 C C . ILE A 1 233 ? -22.271 1.862 18.125 1.00 77.06 233 ILE A C 1
ATOM 1964 O O . ILE A 1 233 ? -23.019 1.517 17.212 1.00 77.06 233 ILE A O 1
ATOM 1968 N N . PHE A 1 234 ? -22.639 1.843 19.400 1.00 80.25 234 PHE A N 1
ATOM 1969 C CA . PHE A 1 234 ? -24.004 1.569 19.831 1.00 80.25 234 PHE A CA 1
ATOM 1970 C C . PHE A 1 234 ? -24.487 2.670 20.778 1.00 80.25 234 PHE A C 1
ATOM 1972 O O . PHE A 1 234 ? -23.696 3.368 21.412 1.00 80.25 234 PHE A O 1
ATOM 1979 N N . GLN A 1 235 ? -25.800 2.887 20.819 1.00 82.44 235 GLN A N 1
ATOM 1980 C CA . GLN A 1 235 ? -26.418 3.951 21.607 1.00 82.44 235 GLN A CA 1
ATOM 1981 C C . GLN A 1 235 ? -27.196 3.360 22.775 1.00 82.44 235 GLN A C 1
ATOM 1983 O O . GLN A 1 235 ? -28.001 2.452 22.590 1.00 82.44 235 GLN A O 1
ATOM 1988 N N . ILE A 1 236 ? -26.984 3.923 23.961 1.00 84.81 236 ILE A N 1
ATOM 1989 C CA . ILE A 1 236 ? -27.826 3.700 25.135 1.00 84.81 236 ILE A CA 1
ATOM 1990 C C . ILE A 1 236 ? -28.730 4.918 25.332 1.00 84.81 236 ILE A C 1
ATOM 1992 O O . ILE A 1 236 ? -28.304 6.063 25.149 1.00 84.81 236 ILE A O 1
ATOM 1996 N N . ILE A 1 237 ? -29.996 4.667 25.654 1.00 84.75 237 ILE A N 1
ATOM 1997 C CA . ILE A 1 237 ? -31.039 5.689 25.779 1.00 84.75 237 ILE A CA 1
ATOM 1998 C C . ILE A 1 237 ? -31.654 5.560 27.166 1.00 84.75 237 ILE A C 1
ATOM 2000 O O . ILE A 1 237 ? -32.089 4.474 27.544 1.00 84.75 237 ILE A O 1
ATOM 2004 N N . ASN A 1 238 ? -31.698 6.662 27.913 1.00 86.12 238 ASN A N 1
ATOM 2005 C CA . ASN A 1 238 ? -32.386 6.697 29.194 1.00 86.12 238 ASN A CA 1
ATOM 2006 C C . ASN A 1 238 ? -33.881 6.955 28.966 1.00 86.12 238 ASN A C 1
ATOM 2008 O O . ASN A 1 238 ? -34.272 8.055 28.582 1.00 86.12 238 ASN A O 1
ATOM 2012 N N . GLN A 1 239 ? -34.707 5.936 29.197 1.00 84.25 239 GLN A N 1
ATOM 2013 C CA . GLN A 1 239 ? -36.170 6.025 29.105 1.00 84.25 239 GLN A CA 1
ATOM 2014 C C . GLN A 1 239 ? -36.844 6.361 30.445 1.00 84.25 239 GLN A C 1
ATOM 2016 O O . GLN A 1 239 ? -38.067 6.413 30.510 1.00 84.25 239 GLN A O 1
ATOM 2021 N N . SER A 1 240 ? -36.070 6.555 31.514 1.00 82.12 240 SER A N 1
ATOM 2022 C CA . SER A 1 240 ? -36.611 6.906 32.826 1.00 82.12 240 SER A CA 1
ATOM 2023 C C . SER A 1 240 ? -36.817 8.414 32.977 1.00 82.12 240 SER A C 1
ATOM 2025 O O . SER A 1 240 ? -36.263 9.224 32.231 1.00 82.12 240 SER A O 1
ATOM 2027 N N . GLU A 1 241 ? -37.611 8.781 33.979 1.00 85.56 241 GLU A N 1
ATOM 2028 C CA . GLU A 1 241 ? -37.906 10.169 34.345 1.00 85.56 241 GLU A CA 1
ATOM 2029 C C . GLU A 1 241 ? -36.776 10.826 35.159 1.00 85.56 241 GLU A C 1
ATOM 2031 O O . GLU A 1 241 ? -36.810 12.030 35.409 1.00 85.56 241 GLU A O 1
ATOM 2036 N N . THR A 1 242 ? -35.751 10.062 35.558 1.00 86.69 242 THR A N 1
ATOM 2037 C CA . THR A 1 242 ? -34.622 10.535 36.371 1.00 86.69 242 THR A CA 1
ATOM 2038 C C . THR A 1 242 ? -33.284 10.350 35.657 1.00 86.69 242 THR A C 1
ATOM 2040 O O . THR A 1 242 ? -33.139 9.556 34.728 1.00 86.69 242 THR A O 1
ATOM 2043 N N . SER A 1 243 ? -32.278 11.134 36.049 1.00 85.69 243 SER A N 1
ATOM 2044 C CA . SER A 1 243 ? -30.919 10.958 35.529 1.00 85.69 243 SER A CA 1
ATOM 2045 C C . SER A 1 243 ? -30.338 9.633 36.012 1.00 85.69 243 SER A C 1
ATOM 2047 O O . SER A 1 243 ? -30.387 9.320 37.200 1.00 85.69 243 SER A O 1
ATOM 2049 N N . VAL A 1 244 ? -29.745 8.881 35.091 1.00 85.44 244 VAL A N 1
ATOM 2050 C CA . VAL A 1 244 ? -29.161 7.568 35.362 1.00 85.44 244 VAL A CA 1
ATOM 2051 C C . VAL A 1 244 ? -27.647 7.634 35.223 1.00 85.44 244 VAL A C 1
ATOM 2053 O O . VAL A 1 244 ? -27.137 8.082 34.196 1.00 85.44 244 VAL A O 1
ATOM 2056 N N . THR A 1 245 ? -26.930 7.141 36.230 1.00 87.12 245 THR A N 1
ATOM 2057 C CA . THR A 1 245 ? -25.485 6.907 36.138 1.00 87.12 245 THR A CA 1
ATOM 2058 C C . THR A 1 245 ? -25.251 5.486 35.650 1.00 87.12 245 THR A C 1
ATOM 2060 O O . THR A 1 245 ? -25.829 4.547 36.198 1.00 87.12 245 THR A O 1
ATOM 2063 N N . PHE A 1 246 ? -24.405 5.315 34.639 1.00 86.81 246 PHE A N 1
ATOM 2064 C CA . PHE A 1 246 ? -24.015 4.001 34.141 1.00 86.81 246 PHE A CA 1
ATOM 2065 C C . PHE A 1 246 ? -22.519 3.758 34.339 1.00 86.81 246 PHE A C 1
ATOM 2067 O O . PHE A 1 246 ? -21.717 4.693 34.301 1.00 86.81 246 PHE A O 1
ATOM 2074 N N . ARG A 1 247 ? -22.151 2.488 34.504 1.00 86.06 247 ARG A N 1
ATOM 2075 C CA . ARG A 1 247 ? -20.774 1.991 34.437 1.00 86.06 247 ARG A CA 1
ATOM 2076 C C . ARG A 1 247 ? -20.726 0.764 33.536 1.00 86.06 247 ARG A C 1
ATOM 2078 O O . ARG A 1 247 ? -21.632 -0.061 33.572 1.00 86.06 247 ARG A O 1
ATOM 2085 N N . VAL A 1 248 ? -19.680 0.661 32.731 1.00 85.06 248 VAL A N 1
ATOM 2086 C CA . VAL A 1 248 ? -19.435 -0.392 31.751 1.00 85.06 248 VAL A CA 1
ATOM 2087 C C . VAL A 1 248 ? -18.201 -1.173 32.176 1.00 85.06 248 VAL A C 1
ATOM 2089 O O . VAL A 1 248 ? -17.120 -0.608 32.300 1.00 85.06 248 VAL A O 1
ATOM 2092 N N . ASP A 1 249 ? -18.360 -2.480 32.339 1.00 82.00 249 ASP A N 1
ATOM 2093 C CA . ASP A 1 249 ? -17.294 -3.400 32.711 1.00 82.00 249 ASP A CA 1
ATOM 2094 C C . ASP A 1 249 ? -17.099 -4.458 31.617 1.00 82.00 249 ASP A C 1
ATOM 2096 O O . ASP A 1 249 ? -18.052 -5.105 31.171 1.00 82.00 249 ASP A O 1
ATOM 2100 N N . LEU A 1 250 ? -15.845 -4.667 31.209 1.00 78.94 250 LEU A N 1
ATOM 2101 C CA . LEU A 1 250 ? -15.431 -5.774 30.343 1.00 78.94 250 LEU A CA 1
ATOM 2102 C C . LEU A 1 250 ? -14.953 -6.947 31.202 1.00 78.94 250 LEU A C 1
ATOM 2104 O O . LEU A 1 250 ? -14.104 -6.785 32.085 1.00 78.94 250 LEU A O 1
ATOM 2108 N N . ALA A 1 251 ? -15.451 -8.153 30.927 1.00 75.56 251 ALA A N 1
ATOM 2109 C CA . ALA A 1 251 ? -15.065 -9.342 31.683 1.00 75.56 251 ALA A CA 1
ATOM 2110 C C . ALA A 1 251 ? -13.558 -9.644 31.580 1.00 75.56 251 ALA A C 1
ATOM 2112 O O . ALA A 1 251 ? -12.956 -10.050 32.577 1.00 75.56 251 ALA A O 1
ATOM 2113 N N . SER A 1 252 ? -12.934 -9.392 30.424 1.00 71.00 252 SER A N 1
ATOM 2114 C CA . SER A 1 252 ? -11.479 -9.522 30.229 1.00 71.00 252 SER A CA 1
ATOM 2115 C C . SER A 1 252 ? -10.643 -8.612 31.137 1.00 71.00 252 SER A C 1
ATOM 2117 O O . SER A 1 252 ? -9.593 -9.027 31.632 1.00 71.00 252 SER A O 1
ATOM 2119 N N . GLN A 1 253 ? -11.116 -7.394 31.405 1.00 67.06 253 GLN A N 1
ATOM 2120 C CA . GLN A 1 253 ? -10.444 -6.432 32.280 1.00 67.06 253 GLN A CA 1
ATOM 2121 C C . GLN A 1 253 ? -10.713 -6.741 33.758 1.00 67.06 253 GLN A C 1
ATOM 2123 O O . GLN A 1 253 ? -9.821 -6.626 34.597 1.00 67.06 253 GLN A O 1
ATOM 2128 N N . HIS A 1 254 ? -11.916 -7.224 34.074 1.00 55.91 254 HIS A N 1
ATOM 2129 C CA . HIS A 1 254 ? -12.298 -7.578 35.438 1.00 55.91 254 HIS A CA 1
ATOM 2130 C C . HIS A 1 254 ? -11.622 -8.874 35.937 1.00 55.91 254 HIS A C 1
ATOM 2132 O O . HIS A 1 254 ? -11.289 -8.978 37.118 1.00 55.91 254 HIS A O 1
ATOM 2138 N N . ALA A 1 255 ? -11.348 -9.839 35.046 1.00 51.78 255 ALA A N 1
ATOM 2139 C CA . ALA A 1 255 ? -10.651 -11.086 35.377 1.00 51.78 255 ALA A CA 1
ATOM 2140 C C . ALA A 1 255 ? -9.183 -10.873 35.793 1.00 51.78 255 ALA A C 1
ATOM 2142 O O . ALA A 1 255 ? -8.719 -11.554 36.704 1.00 51.78 255 ALA A O 1
ATOM 2143 N N . LYS A 1 256 ? -8.464 -9.903 35.203 1.00 48.06 256 LYS A N 1
ATOM 2144 C CA . LYS A 1 256 ? -7.096 -9.547 35.641 1.00 48.06 256 LYS A CA 1
ATOM 2145 C C . LYS A 1 256 ? -7.068 -9.087 37.102 1.00 48.06 256 LYS A C 1
ATOM 2147 O O . LYS A 1 256 ? -6.264 -9.596 37.876 1.00 48.06 256 LYS A O 1
ATOM 2152 N N . ASN A 1 257 ? -8.002 -8.218 37.493 1.00 44.25 257 ASN A N 1
ATOM 2153 C CA . ASN A 1 257 ? -8.089 -7.704 38.865 1.00 44.25 257 ASN A CA 1
ATOM 2154 C C . ASN A 1 257 ? -8.434 -8.803 39.885 1.00 44.25 257 ASN A C 1
ATOM 2156 O O . ASN A 1 257 ? -7.979 -8.754 41.026 1.00 44.25 257 ASN A O 1
ATOM 2160 N N . ARG A 1 258 ? -9.216 -9.812 39.476 1.00 40.25 258 ARG A N 1
ATOM 2161 C CA . ARG A 1 258 ? -9.562 -10.951 40.335 1.00 40.25 258 ARG A CA 1
ATOM 2162 C C . ARG A 1 258 ? -8.426 -11.965 40.445 1.00 40.25 258 ARG A C 1
ATOM 2164 O O . ARG A 1 258 ? -8.148 -12.402 41.549 1.00 40.25 258 ARG A O 1
ATOM 2171 N N . ILE A 1 259 ? -7.722 -12.266 39.350 1.00 46.19 259 ILE A N 1
ATOM 2172 C CA . ILE A 1 259 ? -6.539 -13.144 39.356 1.00 46.19 259 ILE A CA 1
ATOM 2173 C C . ILE A 1 259 ? -5.408 -12.532 40.197 1.00 46.19 259 ILE A C 1
ATOM 2175 O O . ILE A 1 259 ? -4.738 -13.261 40.914 1.00 46.19 259 ILE A O 1
ATOM 2179 N N . GLU A 1 260 ? -5.207 -11.210 40.193 1.00 41.66 260 GLU A N 1
ATOM 2180 C CA . GLU A 1 260 ? -4.237 -10.559 41.094 1.00 41.66 260 GLU A CA 1
ATOM 2181 C C . GLU A 1 260 ? -4.659 -10.581 42.576 1.00 41.66 260 GLU A C 1
ATOM 2183 O O . GLU A 1 260 ? -3.798 -10.630 43.458 1.00 41.66 260 GLU A O 1
ATOM 2188 N N . GLN A 1 261 ? -5.963 -10.571 42.873 1.00 40.91 261 GLN A N 1
ATOM 2189 C CA . GLN A 1 261 ? -6.477 -10.707 44.242 1.00 40.91 261 GLN A CA 1
ATOM 2190 C C . GLN A 1 261 ? -6.493 -12.165 44.731 1.00 40.91 261 GLN A C 1
ATOM 2192 O O . GLN A 1 261 ? -6.164 -12.419 45.888 1.00 40.91 261 GLN A O 1
ATOM 2197 N N . GLU A 1 262 ? -6.828 -13.119 43.862 1.00 40.25 262 GLU A N 1
ATOM 2198 C CA . GLU A 1 262 ? -6.875 -14.556 44.155 1.00 40.25 262 GLU A CA 1
ATOM 2199 C C . GLU A 1 262 ? -5.472 -15.188 44.120 1.00 40.25 262 GLU A C 1
ATOM 2201 O O . GLU A 1 262 ? -5.182 -16.032 44.951 1.00 40.25 262 GLU A O 1
ATOM 2206 N N . ASN A 1 263 ? -4.514 -14.706 43.318 1.00 40.81 263 ASN A N 1
ATOM 2207 C CA . ASN A 1 263 ? -3.121 -15.192 43.377 1.00 40.81 263 ASN A CA 1
ATOM 2208 C C . ASN A 1 263 ? -2.366 -14.787 44.656 1.00 40.81 263 ASN A C 1
ATOM 2210 O O . ASN A 1 263 ? -1.235 -15.229 44.862 1.00 40.81 263 ASN A O 1
ATOM 2214 N N . LYS A 1 264 ? -2.966 -13.979 45.541 1.00 40.81 264 LYS A N 1
ATOM 2215 C CA . LYS A 1 264 ? -2.465 -13.825 46.915 1.00 40.81 264 LYS A CA 1
ATOM 2216 C C . LYS A 1 264 ? -2.881 -14.979 47.825 1.00 40.81 264 LYS A C 1
ATOM 2218 O O . LYS A 1 264 ? -2.202 -15.208 48.818 1.00 40.81 264 LYS A O 1
ATOM 2223 N N . ASN A 1 265 ? -3.933 -15.721 47.481 1.00 40.53 265 ASN A N 1
ATOM 2224 C CA . ASN A 1 265 ? -4.488 -16.790 48.297 1.00 40.53 265 ASN A CA 1
ATOM 2225 C C . ASN A 1 265 ? -4.923 -17.975 47.420 1.00 40.53 265 ASN A C 1
ATOM 2227 O O . ASN A 1 265 ? -5.969 -17.919 46.786 1.00 40.53 265 ASN A O 1
ATOM 2231 N N . VAL A 1 266 ? -4.188 -19.084 47.549 1.00 35.00 266 VAL A N 1
ATOM 2232 C CA . VAL A 1 266 ? -4.533 -20.467 47.153 1.00 35.00 266 VAL A CA 1
ATOM 2233 C C . VAL A 1 266 ? -3.780 -21.000 45.926 1.00 35.00 266 VAL A C 1
ATOM 2235 O O . VAL A 1 266 ? -4.097 -20.743 44.770 1.00 35.00 266 VAL A O 1
ATOM 2238 N N . TRP A 1 267 ? -2.809 -21.867 46.223 1.00 35.75 267 TRP A N 1
ATOM 2239 C CA . TRP A 1 267 ? -2.341 -22.913 45.322 1.00 35.75 267 TRP A CA 1
ATOM 2240 C C . TRP A 1 267 ? -3.427 -23.994 45.227 1.00 35.75 267 TRP A C 1
ATOM 2242 O O . TRP A 1 267 ? -3.699 -24.672 46.215 1.00 35.75 267 TRP A O 1
ATOM 2252 N N . GLY A 1 268 ? -4.019 -24.182 44.045 1.00 41.47 268 GLY A N 1
ATOM 2253 C CA . GLY A 1 268 ? -4.739 -25.416 43.713 1.00 41.47 268 GLY A CA 1
ATOM 2254 C C . GLY A 1 268 ? -6.267 -25.385 43.794 1.00 41.47 268 GLY A C 1
ATOM 2255 O O . GLY A 1 268 ? -6.859 -26.182 44.516 1.00 41.47 268 GLY A O 1
ATOM 2256 N N . THR A 1 269 ? -6.926 -24.580 42.959 1.00 32.09 269 THR A N 1
ATOM 2257 C CA . THR A 1 269 ? -8.306 -24.867 42.531 1.00 32.09 269 THR A CA 1
ATOM 2258 C C . THR A 1 269 ? -8.414 -24.819 41.009 1.00 32.09 269 THR A C 1
ATOM 2260 O O . THR A 1 269 ? -7.845 -23.959 40.339 1.00 32.09 269 THR A O 1
ATOM 2263 N N . ALA A 1 270 ? -9.085 -25.827 40.452 1.00 33.69 270 ALA A N 1
ATOM 2264 C CA . ALA A 1 270 ? -9.270 -26.007 39.021 1.00 33.69 270 ALA A CA 1
ATOM 2265 C C . ALA A 1 270 ? -10.033 -24.823 38.404 1.00 33.69 270 ALA A C 1
ATOM 2267 O O . ALA A 1 270 ? -11.059 -24.392 38.931 1.00 33.69 270 ALA A O 1
ATOM 2268 N N . PHE A 1 271 ? -9.543 -24.329 37.265 1.00 37.91 271 PHE A N 1
ATOM 2269 C CA . PHE A 1 271 ? -10.241 -23.350 36.432 1.00 37.91 271 PHE A CA 1
ATOM 2270 C C . PHE A 1 271 ? -11.586 -23.935 35.967 1.00 37.91 271 PHE A C 1
ATOM 2272 O O . PHE A 1 271 ? -11.627 -24.846 35.142 1.00 37.91 271 PHE A O 1
ATOM 2279 N N . ASP A 1 272 ? -12.692 -23.408 36.491 1.00 35.16 272 ASP A N 1
ATOM 2280 C CA . ASP A 1 272 ? -14.048 -23.777 36.076 1.00 35.16 272 ASP A CA 1
ATOM 2281 C C . ASP A 1 272 ? -14.400 -23.054 34.759 1.00 35.16 272 ASP A C 1
ATOM 2283 O O . ASP A 1 272 ? -14.847 -21.902 34.740 1.00 35.16 272 ASP A O 1
ATOM 2287 N N . ALA A 1 273 ? -14.129 -23.719 33.630 1.00 36.19 273 ALA A N 1
ATOM 2288 C CA . ALA A 1 273 ? -14.212 -23.165 32.272 1.00 36.19 273 ALA A CA 1
ATOM 2289 C C . ALA A 1 273 ? -15.613 -22.655 31.869 1.00 36.19 273 ALA A C 1
ATOM 2291 O O . ALA A 1 273 ? -15.741 -21.855 30.943 1.00 36.19 273 ALA A O 1
ATOM 2292 N N . ASN A 1 274 ? -16.669 -23.068 32.575 1.00 36.69 274 ASN A N 1
ATOM 2293 C CA . ASN A 1 274 ? -18.051 -22.747 32.212 1.00 36.69 274 ASN A CA 1
ATOM 2294 C C . ASN A 1 274 ? -18.553 -21.395 32.750 1.00 36.69 274 ASN A C 1
ATOM 2296 O O . ASN A 1 274 ? -19.589 -20.911 32.295 1.00 36.69 274 ASN A O 1
ATOM 2300 N N . LYS A 1 275 ? -17.838 -20.749 33.684 1.00 40.56 275 LYS A N 1
ATOM 2301 C CA . LYS A 1 275 ? -18.257 -19.456 34.273 1.00 40.56 275 LYS A CA 1
ATOM 2302 C C . LYS A 1 275 ? -17.632 -18.218 33.625 1.00 40.56 275 LYS A C 1
ATOM 2304 O O . LYS A 1 275 ? -18.151 -17.118 33.808 1.00 40.56 275 LYS A O 1
ATOM 2309 N N . HIS A 1 276 ? -16.569 -18.378 32.839 1.00 47.34 276 HIS A N 1
ATOM 2310 C CA . HIS A 1 276 ? -15.846 -17.270 32.210 1.00 47.34 276 HIS A CA 1
ATOM 2311 C C . HIS A 1 276 ? -15.675 -17.511 30.703 1.00 47.34 276 HIS A C 1
ATOM 2313 O O . HIS A 1 276 ? -14.608 -17.897 30.240 1.00 47.34 276 HIS A O 1
ATOM 2319 N N . LEU A 1 277 ? -16.733 -17.254 29.921 1.00 51.19 277 LEU A N 1
ATOM 2320 C CA . LEU A 1 277 ? -16.699 -17.298 28.448 1.00 51.19 277 LEU A CA 1
ATOM 2321 C C . LEU A 1 277 ? -16.013 -16.052 27.848 1.00 51.19 277 LEU A C 1
ATOM 2323 O O . LEU A 1 277 ? -16.626 -15.288 27.098 1.00 51.19 277 LEU A O 1
ATOM 2327 N N . ILE A 1 278 ? -14.749 -15.823 28.196 1.00 59.41 278 ILE A N 1
ATOM 2328 C CA . ILE A 1 278 ? -13.891 -14.874 27.476 1.00 59.41 278 ILE A CA 1
ATOM 2329 C C . ILE A 1 278 ? -13.223 -15.668 26.346 1.00 59.41 278 ILE A C 1
ATOM 2331 O O . ILE A 1 278 ? -12.742 -16.778 26.564 1.00 59.41 278 ILE A O 1
ATOM 2335 N N . GLY A 1 279 ? -13.251 -15.135 25.125 1.00 63.28 279 GLY A N 1
ATOM 2336 C CA . GLY A 1 279 ? -12.550 -15.721 23.981 1.00 63.28 279 GLY A CA 1
ATOM 2337 C C . GLY A 1 279 ? -11.024 -15.593 24.115 1.00 63.28 279 GLY A C 1
ATOM 2338 O O . GLY A 1 279 ? -10.526 -15.077 25.117 1.00 63.28 279 GLY A O 1
ATOM 2339 N N . PRO A 1 280 ? -10.243 -16.028 23.112 1.00 64.12 280 PRO A N 1
ATOM 2340 C CA . PRO A 1 280 ? -8.796 -15.865 23.140 1.00 64.12 280 PRO A CA 1
ATOM 2341 C C . PRO A 1 280 ? -8.432 -14.377 23.233 1.00 64.12 280 PRO A C 1
ATOM 2343 O O . PRO A 1 280 ? -9.028 -13.536 22.563 1.00 64.12 280 PRO A O 1
ATOM 2346 N N . GLN A 1 281 ? -7.464 -14.050 24.088 1.00 70.56 281 GLN A N 1
ATOM 2347 C CA . GLN A 1 281 ? -6.901 -12.704 24.189 1.00 70.56 281 GLN A CA 1
ATOM 2348 C C . GLN A 1 281 ? -5.769 -12.524 23.179 1.00 70.56 281 GLN A C 1
ATOM 2350 O O . GLN A 1 281 ? -5.212 -13.498 22.677 1.00 70.56 281 GLN A O 1
ATOM 2355 N N . ASN A 1 282 ? -5.405 -11.272 22.908 1.00 69.94 282 ASN A N 1
ATOM 2356 C CA . ASN A 1 282 ? -4.243 -10.949 22.088 1.00 69.94 282 ASN A CA 1
ATOM 2357 C C . ASN A 1 282 ? -2.968 -11.581 22.671 1.00 69.94 282 ASN A C 1
ATOM 2359 O O . ASN A 1 282 ? -2.757 -11.556 23.887 1.00 69.94 282 ASN A O 1
ATOM 2363 N N . LEU A 1 283 ? -2.084 -12.079 21.802 1.00 68.12 283 LEU A N 1
ATOM 2364 C CA . LEU A 1 283 ? -0.810 -12.694 22.204 1.00 68.12 283 LEU A CA 1
ATOM 2365 C C . LEU A 1 283 ? 0.124 -11.685 22.888 1.00 68.12 283 LEU A C 1
ATOM 2367 O O . LEU A 1 283 ? 0.976 -12.054 23.690 1.00 68.12 283 LEU A O 1
ATOM 2371 N N . SER A 1 284 ? -0.062 -10.395 22.604 1.00 60.97 284 SER A N 1
ATOM 2372 C CA . SER A 1 284 ? 0.615 -9.285 23.280 1.00 60.97 284 SER A CA 1
ATOM 2373 C C . SER A 1 284 ? 0.146 -9.023 24.722 1.00 60.97 284 SER A C 1
ATOM 2375 O O . SER A 1 284 ? 0.722 -8.168 25.393 1.00 60.97 284 SER A O 1
ATOM 2377 N N . GLY A 1 285 ? -0.908 -9.695 25.203 1.00 64.38 285 GLY A N 1
ATOM 2378 C CA . GLY A 1 285 ? -1.480 -9.504 26.544 1.00 64.38 285 GLY A CA 1
ATOM 2379 C C . GLY A 1 285 ? -2.340 -8.240 26.718 1.00 64.38 285 GLY A C 1
ATOM 2380 O O . GLY A 1 285 ? -2.812 -7.957 27.828 1.00 64.38 285 GLY A O 1
ATOM 2381 N N . ARG A 1 286 ? -2.545 -7.468 25.640 1.00 65.19 286 ARG A N 1
ATOM 2382 C CA . ARG A 1 286 ? -3.482 -6.331 25.575 1.00 65.19 286 ARG A CA 1
ATOM 2383 C C . ARG A 1 286 ? -4.922 -6.827 25.384 1.00 65.19 286 ARG A C 1
ATOM 2385 O O . ARG A 1 286 ? -5.129 -7.924 24.878 1.00 65.19 286 ARG A O 1
ATOM 2392 N N . SER A 1 287 ? -5.924 -6.023 25.744 1.00 74.31 287 SER A N 1
ATOM 2393 C CA . SER A 1 287 ? -7.318 -6.388 25.446 1.00 74.31 287 SER A CA 1
ATOM 2394 C C . SER A 1 287 ? -7.574 -6.395 23.935 1.00 74.31 287 SER A C 1
ATOM 2396 O O . SER A 1 287 ? -7.026 -5.568 23.202 1.00 74.31 287 SER A O 1
ATOM 2398 N N . VAL A 1 288 ? -8.396 -7.338 23.470 1.00 78.75 288 VAL A N 1
ATOM 2399 C CA . VAL A 1 288 ? -8.833 -7.431 22.064 1.00 78.75 288 VAL A CA 1
ATOM 2400 C C . VAL A 1 288 ? -9.959 -6.437 21.783 1.00 78.75 288 VAL A C 1
ATOM 2402 O O . VAL A 1 288 ? -9.986 -5.813 20.718 1.00 78.75 288 VAL A O 1
ATOM 2405 N N . PHE A 1 289 ? -10.873 -6.308 22.746 1.00 85.19 289 PHE A N 1
ATOM 2406 C CA . PHE A 1 289 ? -11.977 -5.360 22.730 1.00 85.19 289 PHE A CA 1
ATOM 2407 C C . PHE A 1 289 ? -11.708 -4.240 23.725 1.00 85.19 289 PHE A C 1
ATOM 2409 O O . PHE A 1 289 ? -11.262 -4.488 24.846 1.00 85.19 289 PHE A O 1
ATOM 2416 N N . ASP A 1 290 ? -12.000 -3.017 23.315 1.00 80.56 290 ASP A N 1
ATOM 2417 C CA . ASP A 1 290 ? -11.979 -1.855 24.196 1.00 80.56 290 ASP A CA 1
ATOM 2418 C C . ASP A 1 290 ? -13.300 -1.097 24.072 1.00 80.56 290 ASP A C 1
ATOM 2420 O O . ASP A 1 290 ? -13.939 -1.158 23.017 1.00 80.56 290 ASP A O 1
ATOM 2424 N N . ILE A 1 291 ? -13.735 -0.422 25.135 1.00 84.50 291 ILE A N 1
ATOM 2425 C CA . ILE A 1 291 ? -15.014 0.293 25.152 1.00 84.50 291 ILE A CA 1
ATOM 2426 C C . ILE A 1 291 ? -14.896 1.652 25.837 1.00 84.50 291 ILE A C 1
ATOM 2428 O O . ILE A 1 291 ? -14.305 1.774 26.905 1.00 84.50 291 ILE A O 1
ATOM 2432 N N . ALA A 1 292 ? -15.482 2.680 25.223 1.00 80.94 292 ALA A N 1
ATOM 2433 C CA . ALA A 1 292 ? -15.490 4.031 25.774 1.00 80.94 292 ALA A CA 1
ATOM 2434 C C . ALA A 1 292 ? -16.807 4.776 25.481 1.00 80.94 292 ALA A C 1
ATOM 2436 O O . ALA A 1 292 ? -17.346 4.641 24.377 1.00 80.94 292 ALA A O 1
ATOM 2437 N N . PRO A 1 293 ? -17.293 5.630 26.404 1.00 84.62 293 PRO A N 1
ATOM 2438 C CA . PRO A 1 293 ? -16.812 5.824 27.782 1.00 84.62 293 PRO A CA 1
ATOM 2439 C C . PRO A 1 293 ? -17.151 4.648 28.723 1.00 84.62 293 PRO A C 1
ATOM 2441 O O . PRO A 1 293 ? -18.138 3.948 28.505 1.00 84.62 293 PRO A O 1
ATOM 2444 N N . LEU A 1 294 ? -16.339 4.446 29.770 1.00 82.81 294 LEU A N 1
ATOM 2445 C CA . LEU A 1 294 ? -16.561 3.405 30.788 1.00 82.81 294 LEU A CA 1
ATOM 2446 C C . LEU A 1 294 ? -17.617 3.800 31.825 1.00 82.81 294 LEU A C 1
ATOM 2448 O O . LEU A 1 294 ? -18.230 2.932 32.433 1.00 82.81 294 LEU A O 1
ATOM 2452 N N . ASP A 1 295 ? -17.862 5.088 32.026 1.00 86.00 295 ASP A N 1
ATOM 2453 C CA . ASP A 1 295 ? -18.900 5.586 32.917 1.00 86.00 295 ASP A CA 1
ATOM 2454 C C . ASP A 1 295 ? -19.502 6.901 32.408 1.00 86.00 295 ASP A C 1
ATOM 2456 O O . ASP A 1 295 ? -19.051 7.513 31.431 1.00 86.00 295 ASP A O 1
ATOM 2460 N N . GLY A 1 296 ? -20.597 7.314 33.036 1.00 87.88 296 GLY A N 1
ATOM 2461 C CA . GLY A 1 296 ? -21.202 8.607 32.771 1.00 87.88 296 GLY A CA 1
ATOM 2462 C C . GLY A 1 296 ? -22.617 8.732 33.308 1.00 87.88 296 GLY A C 1
ATOM 2463 O O . GLY A 1 296 ? -23.193 7.794 33.852 1.00 87.88 296 GLY A O 1
ATOM 2464 N N . VAL A 1 297 ? -23.189 9.919 33.117 1.00 88.12 297 VAL A N 1
ATOM 2465 C CA . VAL A 1 297 ? -24.569 10.242 33.494 1.00 88.12 297 VAL A CA 1
ATOM 2466 C C . VAL A 1 297 ? -25.383 10.513 32.234 1.00 88.12 297 VAL A C 1
ATOM 2468 O O . VAL A 1 297 ? -24.909 11.185 31.312 1.00 88.12 297 VAL A O 1
ATOM 2471 N N . ILE A 1 298 ? -26.606 9.988 32.190 1.00 87.62 298 ILE A N 1
ATOM 2472 C CA . ILE A 1 298 ? -27.558 10.181 31.097 1.00 87.62 298 ILE A CA 1
ATOM 2473 C C . ILE A 1 298 ? -28.813 10.853 31.666 1.00 87.62 298 ILE A C 1
ATOM 2475 O O . ILE A 1 298 ? -29.489 10.246 32.501 1.00 87.62 298 ILE A O 1
ATOM 2479 N N . PRO A 1 299 ? -29.151 12.082 31.237 1.00 89.06 299 PRO A N 1
ATOM 2480 C CA . PRO A 1 299 ? -30.365 12.759 31.691 1.00 89.06 299 PRO A CA 1
ATOM 2481 C C . PRO A 1 299 ? -31.634 12.036 31.197 1.00 89.06 299 PRO A C 1
ATOM 2483 O O . PRO A 1 299 ? -31.535 11.210 30.283 1.00 89.06 299 PRO A O 1
ATOM 2486 N N . PRO A 1 300 ? -32.820 12.334 31.760 1.00 89.00 300 PRO A N 1
ATOM 2487 C CA . PRO A 1 300 ? -34.098 11.794 31.287 1.00 89.00 300 PRO A CA 1
ATOM 2488 C C . PRO A 1 300 ? -34.289 12.028 29.784 1.00 89.00 300 PRO A C 1
ATOM 2490 O O . PRO A 1 300 ? -34.063 13.134 29.292 1.00 89.00 300 PRO A O 1
ATOM 2493 N N . GLY A 1 301 ? -34.639 10.983 29.028 1.00 84.50 301 GLY A N 1
ATOM 2494 C CA . GLY A 1 301 ? -34.756 11.039 27.562 1.00 84.50 301 GLY A CA 1
ATOM 2495 C C . GLY A 1 301 ? -33.428 11.215 26.805 1.00 84.50 301 GLY A C 1
ATOM 2496 O O . GLY A 1 301 ? -33.415 11.279 25.573 1.00 84.50 301 GLY A O 1
ATOM 2497 N N . GLY A 1 302 ? -32.300 11.296 27.517 1.00 85.94 302 GLY A N 1
ATOM 2498 C CA . GLY A 1 302 ? -30.970 11.489 26.956 1.00 85.94 302 GLY A CA 1
ATOM 2499 C C . GLY A 1 302 ? -30.424 10.246 26.254 1.00 85.94 302 GLY A C 1
ATOM 2500 O O . GLY A 1 302 ? -30.807 9.109 26.540 1.00 85.94 302 GLY A O 1
ATOM 2501 N N . LYS A 1 303 ? -29.474 10.464 25.340 1.00 87.06 303 LYS A N 1
ATOM 2502 C CA . LYS A 1 303 ? -28.762 9.405 24.613 1.00 87.06 303 LYS A CA 1
ATOM 2503 C C . LYS A 1 303 ? -27.264 9.512 24.866 1.00 87.06 303 LYS A C 1
ATOM 2505 O O . LYS A 1 303 ? -26.719 10.615 24.893 1.00 87.06 303 LYS A O 1
ATOM 2510 N N . LYS A 1 304 ? -26.583 8.374 24.989 1.00 87.31 304 LYS A N 1
ATOM 2511 C CA . LYS A 1 304 ? -25.119 8.303 25.061 1.00 87.31 304 LYS A CA 1
ATOM 2512 C C . LYS A 1 304 ? -24.601 7.263 24.073 1.00 87.31 304 LYS A C 1
ATOM 2514 O O . LYS A 1 304 ? -25.188 6.196 23.924 1.00 87.31 304 LYS A O 1
ATOM 2519 N N . GLN A 1 305 ? -23.519 7.594 23.375 1.00 85.25 305 GLN A N 1
ATOM 2520 C CA . GLN A 1 305 ? -22.846 6.677 22.455 1.00 85.25 305 GLN A CA 1
ATOM 2521 C C . GLN A 1 305 ? -21.747 5.919 23.197 1.00 85.25 305 GLN A C 1
ATOM 2523 O O . GLN A 1 305 ? -20.937 6.540 23.884 1.00 85.25 305 GLN A O 1
ATOM 2528 N N . LEU A 1 306 ? -21.721 4.601 23.024 1.00 83.31 306 LEU A N 1
ATOM 2529 C CA . LEU A 1 306 ? -20.652 3.713 23.457 1.00 83.31 306 LEU A CA 1
ATOM 2530 C C . LEU A 1 306 ? -19.924 3.193 22.216 1.00 83.31 306 LEU A C 1
ATOM 2532 O O . LEU A 1 306 ? -20.538 2.686 21.275 1.00 83.31 306 LEU A O 1
ATOM 2536 N N . THR A 1 307 ? -18.606 3.353 22.204 1.00 82.00 307 THR A N 1
ATOM 2537 C CA . THR A 1 307 ? -17.738 2.959 21.093 1.00 82.00 307 THR A CA 1
ATOM 2538 C C . THR A 1 307 ? -16.981 1.701 21.479 1.00 82.00 307 THR A C 1
ATOM 2540 O O . THR A 1 307 ? -16.169 1.743 22.397 1.00 82.00 307 THR A O 1
ATOM 2543 N N . VAL A 1 308 ? -17.225 0.601 20.768 1.00 83.94 308 VAL A N 1
ATOM 2544 C CA . VAL A 1 308 ? -16.447 -0.639 20.852 1.00 83.94 308 VAL A CA 1
ATOM 2545 C C . VAL A 1 308 ? -15.338 -0.601 19.824 1.00 83.94 308 VAL A C 1
ATOM 2547 O O . VAL A 1 308 ? -15.582 -0.362 18.644 1.00 83.94 308 VAL A O 1
ATOM 2550 N N . ILE A 1 309 ? -14.128 -0.910 20.249 1.00 79.19 309 ILE A N 1
ATOM 2551 C CA . ILE A 1 309 ? -12.947 -0.992 19.408 1.00 79.19 309 ILE A CA 1
ATOM 2552 C C . ILE A 1 309 ? -12.516 -2.454 19.317 1.00 79.19 309 ILE A C 1
ATOM 2554 O O . ILE A 1 309 ? -12.296 -3.091 20.342 1.00 79.19 309 ILE A O 1
ATOM 2558 N N . PHE A 1 310 ? -12.347 -2.977 18.099 1.00 83.94 310 PHE A N 1
ATOM 2559 C CA . PHE A 1 310 ? -11.835 -4.332 17.862 1.00 83.94 310 PHE A CA 1
ATOM 2560 C C . PHE A 1 310 ? -10.405 -4.281 17.303 1.00 83.94 310 PHE A C 1
ATOM 2562 O O . PHE A 1 310 ? -10.156 -3.670 16.262 1.00 83.94 310 PHE A O 1
ATOM 2569 N N . SER A 1 311 ? -9.440 -4.880 18.011 1.00 75.94 311 SER A N 1
ATOM 2570 C CA . SER A 1 311 ? -8.010 -4.856 17.654 1.00 75.94 311 SER A CA 1
ATOM 2571 C C . SER A 1 311 ? -7.321 -6.212 17.867 1.00 75.94 311 SER A C 1
ATOM 2573 O O . SER A 1 311 ? -6.515 -6.336 18.791 1.00 75.94 311 SER A O 1
ATOM 2575 N N . PRO A 1 312 ? -7.603 -7.221 17.025 1.00 80.06 312 PRO A N 1
ATOM 2576 C CA . PRO A 1 312 ? -6.918 -8.510 17.089 1.00 80.06 312 PRO A CA 1
ATOM 2577 C C . PRO A 1 312 ? -5.457 -8.395 16.617 1.00 80.06 312 PRO A C 1
ATOM 2579 O O . PRO A 1 312 ? -5.156 -7.652 15.679 1.00 80.06 312 PRO A O 1
ATOM 2582 N N . ASP A 1 313 ? -4.544 -9.143 17.243 1.00 69.75 313 ASP A N 1
ATOM 2583 C CA . ASP A 1 313 ? -3.122 -9.215 16.864 1.00 69.75 313 ASP A CA 1
ATOM 2584 C C . ASP A 1 313 ? -2.696 -10.543 16.213 1.00 69.75 313 ASP A C 1
ATOM 2586 O O . ASP A 1 313 ? -1.560 -10.665 15.752 1.00 69.75 313 ASP A O 1
ATOM 2590 N N . HIS A 1 314 ? -3.612 -11.506 16.123 1.00 67.69 314 HIS A N 1
ATOM 2591 C CA . HIS A 1 314 ? -3.418 -12.810 15.496 1.00 67.69 314 HIS A CA 1
ATOM 2592 C C . HIS A 1 314 ? -4.743 -13.345 14.934 1.00 67.69 314 HIS A C 1
ATOM 2594 O O . HIS A 1 314 ? -5.810 -12.755 15.131 1.00 67.69 314 HIS A O 1
ATOM 2600 N N . ASP A 1 315 ? -4.664 -14.478 14.240 1.00 71.56 315 ASP A N 1
ATOM 2601 C CA . ASP A 1 315 ? -5.820 -15.106 13.609 1.00 71.56 315 ASP A CA 1
ATOM 2602 C C . ASP A 1 315 ? -6.628 -15.907 14.612 1.00 71.56 315 ASP A C 1
ATOM 2604 O O . ASP A 1 315 ? -6.106 -16.787 15.293 1.00 71.56 315 ASP A O 1
ATOM 2608 N N . SER A 1 316 ? -7.923 -15.612 14.678 1.00 73.00 316 SER A N 1
ATOM 2609 C CA . SER A 1 316 ? -8.869 -16.380 15.477 1.00 73.00 316 SER A CA 1
ATOM 2610 C C . SER A 1 316 ? -10.302 -16.103 15.039 1.00 73.00 316 SER A C 1
ATOM 2612 O O . SER A 1 316 ? -10.671 -14.970 14.726 1.00 73.00 316 SER A O 1
ATOM 2614 N N . ASP A 1 317 ? -11.118 -17.153 15.045 1.00 70.44 317 ASP A N 1
ATOM 2615 C CA . ASP A 1 317 ? -12.568 -17.092 14.835 1.00 70.44 317 ASP A CA 1
ATOM 2616 C C . ASP A 1 317 ? -13.346 -16.749 16.110 1.00 70.44 317 ASP A C 1
ATOM 2618 O O . ASP A 1 317 ? -14.543 -16.476 16.061 1.00 70.44 317 ASP A O 1
ATOM 2622 N N . PHE A 1 318 ? -12.684 -16.811 17.263 1.00 73.81 318 PHE A N 1
ATOM 2623 C CA . PHE A 1 318 ? -13.373 -16.960 18.539 1.00 73.81 318 PHE A CA 1
ATOM 2624 C C . PHE A 1 318 ? -13.196 -15.768 19.468 1.00 73.81 318 PHE A C 1
ATOM 2626 O O . PHE A 1 318 ? -13.539 -15.886 20.646 1.00 73.81 318 PHE A O 1
ATOM 2633 N N . PHE A 1 319 ? -12.680 -14.630 18.982 1.00 78.75 319 PHE A N 1
ATOM 2634 C CA . PHE A 1 319 ? -12.558 -13.440 19.822 1.00 78.75 319 PHE A CA 1
ATOM 2635 C C . PHE A 1 319 ? -13.927 -13.098 20.398 1.00 78.75 319 PHE A C 1
ATOM 2637 O O . PHE A 1 319 ? -14.891 -12.865 19.670 1.00 78.75 319 PHE A O 1
ATOM 2644 N N . SER A 1 320 ? -14.011 -13.103 21.723 1.00 81.38 320 SER A N 1
ATOM 2645 C CA . SER A 1 320 ? -15.256 -12.889 22.440 1.00 81.38 320 SER A CA 1
ATOM 2646 C C . SER A 1 320 ? -14.969 -12.188 23.752 1.00 81.38 320 SER A C 1
ATOM 2648 O O . SER A 1 320 ? -13.996 -12.512 24.428 1.00 81.38 320 SER A O 1
ATOM 2650 N N . ASP A 1 321 ? -15.836 -11.263 24.133 1.00 80.50 321 ASP A N 1
ATOM 2651 C CA . ASP A 1 321 ? -15.807 -10.634 25.450 1.00 80.50 321 ASP A CA 1
ATOM 2652 C C . ASP A 1 321 ? -17.234 -10.334 25.912 1.00 80.50 321 ASP A C 1
ATOM 2654 O O . ASP A 1 321 ? -18.159 -10.239 25.098 1.00 80.50 321 ASP A O 1
ATOM 2658 N N . LEU A 1 322 ? -17.429 -10.230 27.221 1.00 80.19 322 LEU A N 1
ATOM 2659 C CA . LEU A 1 322 ? -18.721 -9.924 27.822 1.00 80.19 322 LEU A CA 1
ATOM 2660 C C . LEU A 1 322 ? -18.691 -8.496 28.356 1.00 80.19 322 LEU A C 1
ATOM 2662 O O . LEU A 1 322 ? -17.867 -8.170 29.211 1.00 80.19 322 LEU A O 1
ATOM 2666 N N . VAL A 1 323 ? -19.618 -7.674 27.871 1.00 82.50 323 VAL A N 1
ATOM 2667 C CA . VAL A 1 323 ? -19.847 -6.322 28.377 1.00 82.50 323 VAL A CA 1
ATOM 2668 C C . VAL A 1 323 ? -20.981 -6.375 29.385 1.00 82.50 323 VAL A C 1
ATOM 2670 O O . VAL A 1 323 ? -22.047 -6.918 29.088 1.00 82.50 323 VAL A O 1
ATOM 2673 N N . ARG A 1 324 ? -20.759 -5.794 30.564 1.00 83.06 324 ARG A N 1
ATOM 2674 C CA . ARG A 1 324 ? -21.774 -5.595 31.599 1.00 83.06 324 ARG A CA 1
ATOM 2675 C C . ARG A 1 324 ? -21.953 -4.109 31.837 1.00 83.06 324 ARG A C 1
ATOM 2677 O O . ARG A 1 324 ? -20.989 -3.426 32.153 1.00 83.06 324 ARG A O 1
ATOM 2684 N N . ILE A 1 325 ? -23.175 -3.615 31.708 1.00 82.75 325 ILE A N 1
ATOM 2685 C CA . ILE A 1 325 ? -23.516 -2.237 32.053 1.00 82.75 325 ILE A CA 1
ATOM 2686 C C . ILE A 1 325 ? -24.354 -2.260 33.325 1.00 82.75 325 ILE A C 1
ATOM 2688 O O . ILE A 1 325 ? -25.401 -2.904 33.361 1.00 82.75 325 ILE A O 1
ATOM 2692 N N . THR A 1 326 ? -23.883 -1.568 34.356 1.00 83.88 326 THR A N 1
ATOM 2693 C CA . THR A 1 326 ? -24.584 -1.372 35.629 1.00 83.88 326 THR A CA 1
ATOM 2694 C C . THR A 1 326 ? -25.183 0.026 35.685 1.00 83.88 326 THR A C 1
ATOM 2696 O O . THR A 1 326 ? -24.565 0.989 35.232 1.00 83.88 326 THR A O 1
ATOM 2699 N N . ILE A 1 327 ? -26.404 0.129 36.210 1.00 82.44 327 ILE A N 1
ATOM 2700 C CA . ILE A 1 327 ? -27.197 1.361 36.278 1.00 82.44 327 ILE A CA 1
ATOM 2701 C C . ILE A 1 327 ? -27.491 1.701 37.750 1.00 82.44 327 ILE A C 1
ATOM 2703 O O . ILE A 1 327 ? -28.067 0.887 38.467 1.00 82.44 327 ILE A O 1
ATOM 2707 N N . SER A 1 328 ? -27.109 2.909 38.183 1.00 67.25 328 SER A N 1
ATOM 2708 C CA . SER A 1 328 ? -27.496 3.562 39.451 1.00 67.25 328 SER A CA 1
ATOM 2709 C C . SER A 1 328 ? -27.472 2.676 40.712 1.00 67.25 328 SER A C 1
ATOM 2711 O O . SER A 1 328 ? -28.494 2.535 41.377 1.00 67.25 328 SER A O 1
ATOM 2713 N N . GLU A 1 329 ? -26.319 2.071 41.034 1.00 62.44 329 GLU A N 1
ATOM 2714 C CA . GLU A 1 329 ? -26.079 1.167 42.191 1.00 62.44 329 GLU A CA 1
ATOM 2715 C C . GLU A 1 329 ? -27.056 -0.019 42.344 1.00 62.44 329 GLU A C 1
ATOM 2717 O O . GLU A 1 329 ? -26.944 -0.819 43.274 1.00 62.44 329 GLU A O 1
ATOM 2722 N N . GLN A 1 330 ? -27.981 -0.197 41.402 1.00 57.94 330 GLN A N 1
ATOM 2723 C CA . GLN A 1 330 ? -28.919 -1.302 41.374 1.00 57.94 330 GLN A CA 1
ATOM 2724 C C . GLN A 1 330 ? -28.336 -2.493 40.604 1.00 57.94 330 GLN A C 1
ATOM 2726 O O . GLN A 1 330 ? -27.506 -2.330 39.706 1.00 57.94 330 GLN A O 1
ATOM 2731 N N . PRO A 1 331 ? -28.801 -3.722 40.891 1.00 56.50 331 PRO A N 1
ATOM 2732 C CA . PRO A 1 331 ? -28.319 -4.932 40.231 1.00 56.50 331 PRO A CA 1
ATOM 2733 C C . PRO A 1 331 ? -28.787 -5.075 38.771 1.00 56.50 331 PRO A C 1
ATOM 2735 O O . PRO A 1 331 ? -28.632 -6.154 38.198 1.00 56.50 331 PRO A O 1
ATOM 2738 N N . VAL A 1 332 ? -29.353 -4.028 38.151 1.00 54.44 332 VAL A N 1
ATOM 2739 C CA . VAL A 1 332 ? -29.755 -4.061 36.740 1.00 54.44 332 VAL A CA 1
ATOM 2740 C C . VAL A 1 332 ? -28.494 -4.110 35.882 1.00 54.44 332 VAL A C 1
ATOM 2742 O O . VAL A 1 332 ? -27.808 -3.107 35.684 1.00 54.44 332 VAL A O 1
ATOM 2745 N N . LYS A 1 333 ? -28.184 -5.318 35.406 1.00 63.59 333 LYS A N 1
ATOM 2746 C CA . LYS A 1 333 ? -27.067 -5.616 34.512 1.00 63.59 333 LYS A CA 1
ATOM 2747 C C . LYS A 1 333 ? -27.604 -5.786 33.103 1.00 63.59 333 LYS A C 1
ATOM 2749 O O . LYS A 1 333 ? -28.249 -6.788 32.802 1.00 63.59 333 LYS A O 1
ATOM 2754 N N . LEU A 1 334 ? -27.321 -4.826 32.233 1.00 73.69 334 LEU A N 1
ATOM 2755 C CA . LEU A 1 334 ? -27.427 -5.075 30.804 1.00 73.69 334 LEU A CA 1
ATOM 2756 C C . LEU A 1 334 ? -26.160 -5.823 30.383 1.00 73.69 334 LEU A C 1
ATOM 2758 O O . LEU A 1 334 ? -25.063 -5.273 30.461 1.00 73.69 334 LEU A O 1
ATOM 2762 N N . GLU A 1 335 ? -26.303 -7.080 29.975 1.00 79.75 335 GLU A N 1
ATOM 2763 C CA . GLU A 1 335 ? -25.182 -7.900 29.520 1.00 79.75 335 GLU A CA 1
ATOM 2764 C C . GLU A 1 335 ? -25.330 -8.225 28.038 1.00 79.75 335 GLU A C 1
ATOM 2766 O O . GLU A 1 335 ? -26.369 -8.713 27.594 1.00 79.75 335 GLU A O 1
ATOM 2771 N N . PHE A 1 336 ? -24.278 -7.987 27.263 1.00 77.81 336 PHE A N 1
ATOM 2772 C CA . PHE A 1 336 ? -24.225 -8.432 25.876 1.00 77.81 336 PHE A CA 1
ATOM 2773 C C . PHE A 1 336 ? -22.812 -8.859 25.500 1.00 77.81 336 PHE A C 1
ATOM 2775 O O . PHE A 1 336 ? -21.816 -8.477 26.117 1.00 77.81 336 PHE A O 1
ATOM 2782 N N . ARG A 1 337 ? -22.734 -9.718 24.484 1.00 80.69 337 ARG A N 1
ATOM 2783 C CA . ARG A 1 337 ? -21.487 -10.352 24.067 1.00 80.69 337 ARG A CA 1
ATOM 2784 C C . ARG A 1 337 ? -20.928 -9.664 22.833 1.00 80.69 337 ARG A C 1
ATOM 2786 O O . ARG A 1 337 ? -21.604 -9.576 21.812 1.00 80.69 337 ARG A O 1
ATOM 2793 N N . LEU A 1 338 ? -19.668 -9.266 22.917 1.00 81.69 338 LEU A N 1
ATOM 2794 C CA . LEU A 1 338 ? -18.870 -8.880 21.766 1.00 81.69 338 LEU A CA 1
ATOM 2795 C C . LEU A 1 338 ? -18.299 -10.141 21.131 1.00 81.69 338 LEU A C 1
ATOM 2797 O O . LEU A 1 338 ? -17.789 -11.009 21.837 1.00 81.69 338 LEU A O 1
ATOM 2801 N N . ARG A 1 339 ? -18.398 -10.253 19.807 1.00 80.00 339 ARG A N 1
ATOM 2802 C CA . ARG A 1 339 ? -17.759 -11.314 19.023 1.00 80.00 339 ARG A CA 1
ATOM 2803 C C . ARG A 1 339 ? -17.009 -10.691 17.860 1.00 80.00 339 ARG A C 1
ATOM 2805 O O . ARG A 1 339 ? -17.475 -9.716 17.276 1.00 80.00 339 ARG A O 1
ATOM 2812 N N . GLY A 1 340 ? -15.859 -11.256 17.529 1.00 73.88 340 GLY A N 1
ATOM 2813 C CA . GLY A 1 340 ? -15.017 -10.783 16.446 1.00 73.88 340 GLY A CA 1
ATOM 2814 C C . GLY A 1 340 ? -14.214 -11.916 15.830 1.00 73.88 340 GLY A C 1
ATOM 2815 O O . GLY A 1 340 ? -13.913 -12.919 16.471 1.00 73.88 340 GLY A O 1
ATOM 2816 N N . THR A 1 341 ? -13.848 -11.732 14.569 1.00 74.38 341 THR A N 1
ATOM 2817 C CA . THR A 1 341 ? -12.995 -12.658 13.825 1.00 74.38 341 THR A CA 1
ATOM 2818 C C . THR A 1 341 ? -11.799 -11.884 13.287 1.00 74.38 341 THR A C 1
ATOM 2820 O O . THR A 1 341 ? -11.977 -10.893 12.573 1.00 74.38 341 THR A O 1
ATOM 2823 N N . GLY A 1 342 ? -10.588 -12.307 13.645 1.00 71.94 342 GLY A N 1
ATOM 2824 C CA . GLY A 1 342 ? -9.333 -11.736 13.153 1.00 71.94 342 GLY A CA 1
ATOM 2825 C C . GLY A 1 342 ? -8.721 -12.620 12.073 1.00 71.94 342 GLY A C 1
ATOM 2826 O O . GLY A 1 342 ? -8.704 -13.846 12.215 1.00 71.94 342 GLY A O 1
ATOM 2827 N N . ARG A 1 343 ? -8.247 -11.993 10.992 1.00 69.38 343 ARG A N 1
ATOM 2828 C CA . ARG A 1 343 ? -7.569 -12.647 9.866 1.00 69.38 343 ARG A CA 1
ATOM 2829 C C . ARG A 1 343 ? -6.338 -11.853 9.451 1.00 69.38 343 ARG A C 1
ATOM 2831 O O . ARG A 1 343 ? -6.389 -10.623 9.387 1.00 69.38 343 ARG A O 1
ATOM 2838 N N . GLN A 1 344 ? -5.264 -12.558 9.118 1.00 60.09 344 GLN A N 1
ATOM 2839 C CA . GLN A 1 344 ? -4.018 -11.985 8.628 1.00 60.09 344 GLN A CA 1
ATOM 2840 C C . GLN A 1 344 ? -4.191 -11.503 7.190 1.00 60.09 344 GLN A C 1
ATOM 2842 O O . GLN A 1 344 ? -3.721 -10.416 6.849 1.00 60.09 344 GLN A O 1
ATOM 2847 N N . ASN A 1 345 ? -4.917 -12.286 6.386 1.00 54.00 345 ASN A N 1
ATOM 2848 C CA . ASN A 1 345 ? -5.133 -12.042 4.966 1.00 54.00 345 ASN A CA 1
ATOM 2849 C C . ASN A 1 345 ? -6.505 -11.414 4.701 1.00 54.00 345 ASN A C 1
ATOM 2851 O O . ASN A 1 345 ? -7.510 -11.785 5.310 1.00 54.00 345 ASN A O 1
ATOM 2855 N N . THR A 1 346 ? -6.544 -10.483 3.746 1.00 55.16 346 THR A N 1
ATOM 2856 C CA . THR A 1 346 ? -7.774 -9.803 3.318 1.00 55.16 346 THR A CA 1
ATOM 2857 C C . THR A 1 346 ? -8.738 -10.752 2.602 1.00 55.16 346 THR A C 1
ATOM 2859 O O . THR A 1 346 ? -9.941 -10.602 2.760 1.00 55.16 346 THR A O 1
ATOM 2862 N N . VAL A 1 347 ? -8.235 -11.756 1.877 1.00 56.78 347 VAL A N 1
ATOM 2863 C CA . VAL A 1 347 ? -9.026 -12.826 1.244 1.00 56.78 347 VAL A CA 1
ATOM 2864 C C . VAL A 1 347 ? -8.541 -14.172 1.784 1.00 56.78 347 VAL A C 1
ATOM 2866 O O . VAL A 1 347 ? -7.335 -14.371 1.937 1.00 56.78 347 VAL A O 1
ATOM 2869 N N . TYR A 1 348 ? -9.459 -15.081 2.117 1.00 60.53 348 TYR A N 1
ATOM 2870 C CA . TYR A 1 348 ? -9.128 -16.385 2.697 1.00 60.53 348 TYR A CA 1
ATOM 2871 C C . TYR A 1 348 ? -10.167 -17.463 2.361 1.00 60.53 348 TYR A C 1
ATOM 2873 O O . TYR A 1 348 ? -11.345 -17.170 2.168 1.00 60.53 348 TYR A O 1
ATOM 2881 N N . ILE A 1 349 ? -9.729 -18.726 2.339 1.00 63.03 349 ILE A N 1
ATOM 2882 C CA . ILE A 1 349 ? -10.585 -19.909 2.188 1.00 63.03 349 ILE A CA 1
ATOM 2883 C C . ILE A 1 349 ? -10.235 -20.898 3.300 1.00 63.03 349 ILE A C 1
ATOM 2885 O O . ILE A 1 349 ? -9.053 -21.116 3.565 1.00 63.03 349 ILE A O 1
ATOM 2889 N N . ARG A 1 350 ? -11.234 -21.476 3.977 1.00 63.25 350 ARG A N 1
ATOM 2890 C CA . ARG A 1 350 ? -11.017 -22.472 5.040 1.00 63.25 350 ARG A CA 1
ATOM 2891 C C . ARG A 1 350 ? -12.056 -23.596 5.032 1.00 63.25 350 ARG A C 1
ATOM 2893 O O . ARG A 1 350 ? -13.169 -23.366 4.567 1.00 63.25 350 ARG A O 1
ATOM 2900 N N . PRO A 1 351 ? -11.756 -24.768 5.616 1.00 61.31 351 PRO A N 1
ATOM 2901 C CA . PRO A 1 351 ? -12.735 -25.821 5.828 1.00 61.31 351 PRO A CA 1
ATOM 2902 C C . PRO A 1 351 ? -13.608 -25.459 7.042 1.00 61.31 351 PRO A C 1
ATOM 2904 O O . PRO A 1 351 ? -13.144 -24.817 7.994 1.00 61.31 351 PRO A O 1
ATOM 2907 N N . LEU A 1 352 ? -14.873 -25.867 7.018 1.00 59.09 352 LEU A N 1
ATOM 2908 C CA . LEU A 1 352 ? -15.809 -25.809 8.147 1.00 59.09 352 LEU A CA 1
ATOM 2909 C C . LEU A 1 352 ? -15.999 -27.208 8.761 1.00 59.09 352 LEU A C 1
ATOM 2911 O O . LEU A 1 352 ? -17.030 -27.517 9.343 1.00 59.09 352 LEU A O 1
ATOM 2915 N N . ASP A 1 353 ? -14.998 -28.080 8.639 1.00 56.78 353 ASP A N 1
ATOM 2916 C CA . ASP A 1 353 ? -15.097 -29.440 9.160 1.00 56.78 353 ASP A CA 1
ATOM 2917 C C . ASP A 1 353 ? -15.198 -29.383 10.703 1.00 56.78 353 ASP A C 1
ATOM 2919 O O . ASP A 1 353 ? -14.268 -28.957 11.395 1.00 56.78 353 ASP A O 1
ATOM 2923 N N . ASN A 1 354 ? -16.362 -29.763 11.245 1.00 45.31 354 ASN A N 1
ATOM 2924 C CA . ASN A 1 354 ? -16.706 -29.703 12.670 1.00 45.31 354 ASN A CA 1
ATOM 2925 C C . ASN A 1 354 ? -15.828 -30.647 13.506 1.00 45.31 354 ASN A C 1
ATOM 2927 O O . ASN A 1 354 ? -16.225 -31.772 13.792 1.00 45.31 354 ASN A O 1
ATOM 2931 N N . GLY A 1 355 ? -14.629 -30.209 13.897 1.00 42.78 355 GLY A N 1
ATOM 2932 C CA . GLY A 1 355 ? -13.824 -30.795 14.981 1.00 42.78 355 GLY A CA 1
ATOM 2933 C C . GLY A 1 355 ? -13.352 -32.249 14.814 1.00 42.78 355 GLY A C 1
ATOM 2934 O O . GLY A 1 355 ? -12.564 -32.719 15.632 1.00 42.78 355 GLY A O 1
ATOM 2935 N N . ASN A 1 356 ? -13.763 -32.969 13.771 1.00 35.41 356 ASN A N 1
ATOM 2936 C CA . ASN A 1 356 ? -13.299 -34.321 13.500 1.00 35.41 356 ASN A CA 1
ATOM 2937 C C . ASN A 1 356 ? -11.904 -34.257 12.874 1.00 35.41 356 ASN A C 1
ATOM 2939 O O . ASN A 1 356 ? -11.731 -34.094 11.669 1.00 35.41 356 ASN A O 1
ATOM 2943 N N . ILE A 1 357 ? -10.904 -34.440 13.738 1.00 36.62 357 ILE A N 1
ATOM 2944 C CA . ILE A 1 357 ? -9.452 -34.468 13.480 1.00 36.62 357 ILE A CA 1
ATOM 2945 C C . ILE A 1 357 ? -9.050 -35.406 12.312 1.00 36.62 357 ILE A C 1
ATOM 2947 O O . ILE A 1 357 ? -7.933 -35.331 11.802 1.00 36.62 357 ILE A O 1
ATOM 2951 N N . VAL A 1 358 ? -9.958 -36.268 11.846 1.00 34.00 358 VAL A N 1
ATOM 2952 C CA . VAL A 1 358 ? -9.710 -37.321 10.851 1.00 34.00 358 VAL A CA 1
ATOM 2953 C C . VAL A 1 358 ? -9.803 -36.833 9.395 1.00 34.00 358 VAL A C 1
ATOM 2955 O O . VAL A 1 358 ? -9.241 -37.471 8.511 1.00 34.00 358 VAL A O 1
ATOM 2958 N N . GLN A 1 359 ? -10.425 -35.685 9.108 1.00 40.44 359 GLN A N 1
ATOM 2959 C CA . GLN A 1 359 ? -10.506 -35.147 7.741 1.00 40.44 359 GLN A CA 1
ATOM 2960 C C . GLN A 1 359 ? -9.610 -33.918 7.581 1.00 40.44 359 GLN A C 1
ATOM 2962 O O . GLN A 1 359 ? -10.068 -32.786 7.448 1.00 40.44 359 GLN A O 1
ATOM 2967 N N . LYS A 1 360 ? -8.288 -34.131 7.570 1.00 35.78 360 LYS A N 1
ATOM 2968 C CA . LYS A 1 360 ? -7.350 -33.074 7.171 1.00 35.78 360 LYS A CA 1
ATOM 2969 C C . LYS A 1 360 ? -7.670 -32.635 5.743 1.00 35.78 360 LYS A C 1
ATOM 2971 O O . LYS A 1 360 ? -7.440 -33.360 4.780 1.00 35.78 360 LYS A O 1
ATOM 2976 N N . CYS A 1 361 ? -8.174 -31.417 5.600 1.00 36.88 361 CYS A N 1
ATOM 2977 C CA . CYS A 1 361 ? -7.927 -30.649 4.392 1.00 36.88 361 CYS A CA 1
ATOM 2978 C C . CYS A 1 361 ? -6.411 -30.472 4.297 1.00 36.88 361 CYS A C 1
ATOM 2980 O O . CYS A 1 361 ? -5.818 -29.812 5.149 1.00 36.88 361 CYS A O 1
ATOM 2982 N N . LEU A 1 362 ? -5.784 -31.022 3.262 1.00 38.78 362 LEU A N 1
ATOM 2983 C CA . LEU A 1 362 ? -4.620 -30.351 2.703 1.00 38.78 362 LEU A CA 1
ATOM 2984 C C . LEU A 1 362 ? -5.187 -29.150 1.949 1.00 38.78 362 LEU A C 1
ATOM 2986 O O . LEU A 1 362 ? -5.269 -29.171 0.729 1.00 38.78 362 LEU A O 1
ATOM 2990 N N . LEU A 1 363 ? -5.659 -28.133 2.680 1.00 37.03 363 LEU A N 1
ATOM 2991 C CA . LEU A 1 363 ? -5.645 -26.812 2.085 1.00 37.03 363 LEU A CA 1
ATOM 2992 C C . LEU A 1 363 ? -4.164 -26.515 1.953 1.00 37.03 363 LEU A C 1
ATOM 2994 O O . LEU A 1 363 ? -3.477 -26.458 2.981 1.00 37.03 363 LEU A O 1
ATOM 2998 N N . PRO A 1 364 ? -3.650 -26.368 0.729 1.00 36.62 364 PRO A N 1
ATOM 2999 C CA . PRO A 1 364 ? -2.374 -25.717 0.596 1.00 36.62 364 PRO A CA 1
ATOM 3000 C C . PRO A 1 364 ? -2.531 -24.380 1.331 1.00 36.62 364 PRO A C 1
ATOM 3002 O O . PRO A 1 364 ? -3.610 -23.766 1.287 1.00 36.62 364 PRO A O 1
ATOM 3005 N N . ASN A 1 365 ? -1.489 -23.902 2.012 1.00 39.69 365 ASN A N 1
ATOM 3006 C CA . ASN A 1 365 ? -1.446 -22.475 2.307 1.00 39.69 365 ASN A CA 1
ATOM 3007 C C . ASN A 1 365 ? -1.817 -21.766 0.991 1.00 39.69 365 ASN A C 1
ATOM 3009 O O . ASN A 1 365 ? -1.446 -22.264 -0.067 1.00 39.69 365 ASN A O 1
ATOM 3013 N N . VAL A 1 366 ? -2.597 -20.686 0.969 1.00 40.56 366 VAL A N 1
ATOM 3014 C CA . VAL A 1 366 ? -3.014 -20.095 -0.327 1.00 40.56 366 VAL A CA 1
ATOM 3015 C C . VAL A 1 366 ? -1.783 -19.809 -1.222 1.00 40.56 366 VAL A C 1
ATOM 3017 O O . VAL A 1 366 ? -1.863 -19.891 -2.442 1.00 40.56 366 VAL A O 1
ATOM 3020 N N . ASN A 1 367 ? -0.609 -19.653 -0.598 1.00 37.78 367 ASN A N 1
ATOM 3021 C CA . ASN A 1 367 ? 0.721 -19.660 -1.212 1.00 37.78 367 ASN A CA 1
ATOM 3022 C C . ASN A 1 367 ? 1.144 -20.993 -1.890 1.00 37.78 367 ASN A C 1
ATOM 3024 O O . ASN A 1 367 ? 1.691 -20.974 -2.989 1.00 37.78 367 ASN A O 1
ATOM 3028 N N . ASP A 1 368 ? 0.881 -22.148 -1.281 1.00 35.69 368 ASP A N 1
ATOM 3029 C CA . ASP A 1 368 ? 1.201 -23.491 -1.788 1.00 35.69 368 ASP A CA 1
ATOM 3030 C C . ASP A 1 368 ? 0.279 -23.911 -2.957 1.00 35.69 368 ASP A C 1
ATOM 3032 O O . ASP A 1 368 ? 0.721 -24.597 -3.876 1.00 35.69 368 ASP A O 1
ATOM 3036 N N . ALA A 1 369 ? -0.988 -23.466 -2.983 1.00 34.88 369 ALA A N 1
ATOM 3037 C CA . ALA A 1 369 ? -1.944 -23.792 -4.058 1.00 34.88 369 ALA A CA 1
ATOM 3038 C C . ALA A 1 369 ? -1.553 -23.102 -5.373 1.00 34.88 369 ALA A C 1
ATOM 3040 O O . ALA A 1 369 ? -1.567 -23.715 -6.440 1.00 34.88 369 ALA A O 1
ATOM 3041 N N . LEU A 1 370 ? -1.104 -21.846 -5.266 1.00 36.00 370 LEU A N 1
ATOM 3042 C CA . LEU A 1 370 ? -0.543 -21.058 -6.367 1.00 36.00 370 LEU A CA 1
ATOM 3043 C C . LEU A 1 370 ? 0.752 -21.665 -6.934 1.00 36.00 370 LEU A C 1
ATOM 3045 O O . LEU A 1 370 ? 1.176 -21.306 -8.031 1.00 36.00 370 LEU A O 1
ATOM 3049 N N . THR A 1 371 ? 1.379 -22.594 -6.205 1.00 32.94 371 THR A N 1
ATOM 3050 C CA . THR A 1 371 ? 2.618 -23.263 -6.615 1.00 32.94 371 THR A CA 1
ATOM 3051 C C . THR A 1 371 ? 2.357 -24.482 -7.517 1.00 32.94 371 THR A C 1
ATOM 3053 O O . THR A 1 371 ? 3.234 -24.868 -8.284 1.00 32.94 371 THR A O 1
ATOM 3056 N N . MET A 1 372 ? 1.154 -25.075 -7.501 1.00 32.34 372 MET A N 1
ATOM 3057 C CA . MET A 1 372 ? 0.867 -26.306 -8.260 1.00 32.34 372 MET A CA 1
ATOM 3058 C C . MET A 1 372 ? 0.461 -26.102 -9.734 1.00 32.34 372 MET A C 1
ATOM 3060 O O . MET A 1 372 ? 0.509 -27.061 -10.497 1.00 32.34 372 MET A O 1
ATOM 3064 N N . GLN A 1 373 ? 0.112 -24.890 -10.184 1.00 35.75 373 GLN A N 1
ATOM 3065 C CA . GLN A 1 373 ? -0.359 -24.641 -11.565 1.00 35.75 373 GLN A CA 1
ATOM 3066 C C . GLN A 1 373 ? 0.745 -24.244 -12.572 1.00 35.75 373 GLN A C 1
ATOM 3068 O O . GLN A 1 373 ? 0.466 -23.701 -13.637 1.00 35.75 373 GLN A O 1
ATOM 3073 N N . MET A 1 374 ? 2.019 -24.527 -12.290 1.00 34.56 374 MET A N 1
ATOM 3074 C CA . MET A 1 374 ? 3.155 -24.048 -13.101 1.00 34.56 374 MET A CA 1
ATOM 3075 C C . MET A 1 374 ? 3.254 -24.590 -14.551 1.00 34.56 374 MET A C 1
ATOM 3077 O O . MET A 1 374 ? 4.175 -24.193 -15.272 1.00 34.56 374 MET A O 1
ATOM 3081 N N . GLN A 1 375 ? 2.347 -25.450 -15.034 1.00 31.48 375 GLN A N 1
ATOM 3082 C CA . GLN A 1 375 ? 2.611 -26.283 -16.221 1.00 31.48 375 GLN A CA 1
ATOM 3083 C C . GLN A 1 375 ? 1.801 -26.054 -17.509 1.00 31.48 375 GLN A C 1
ATOM 3085 O O . GLN A 1 375 ? 2.120 -26.723 -18.486 1.00 31.48 375 GLN A O 1
ATOM 3090 N N . THR A 1 376 ? 0.870 -25.104 -17.623 1.00 30.16 376 THR A N 1
ATOM 3091 C CA . THR A 1 376 ? 0.176 -24.876 -18.917 1.00 30.16 376 THR A CA 1
ATOM 3092 C C . THR A 1 376 ? 0.440 -23.482 -19.504 1.00 30.16 376 THR A C 1
ATOM 3094 O O . THR A 1 376 ? 0.632 -22.494 -18.789 1.00 30.16 376 THR A O 1
ATOM 3097 N N . THR A 1 377 ? 0.615 -23.436 -20.827 1.00 33.88 377 THR A N 1
ATOM 3098 C CA . THR A 1 377 ? 1.280 -22.372 -21.604 1.00 33.88 377 THR A CA 1
ATOM 3099 C C . THR A 1 377 ? 0.423 -21.895 -22.781 1.00 33.88 377 THR A C 1
ATOM 3101 O O . THR A 1 377 ? 0.940 -21.804 -23.891 1.00 33.88 377 THR A O 1
ATOM 3104 N N . ASP A 1 378 ? -0.863 -21.587 -22.575 1.00 33.75 378 ASP A N 1
ATOM 3105 C CA . ASP A 1 378 ? -1.713 -21.084 -23.666 1.00 33.75 378 ASP A CA 1
ATOM 3106 C C . ASP A 1 378 ? -2.529 -19.828 -23.275 1.00 33.75 378 ASP A C 1
ATOM 3108 O O . ASP A 1 378 ? -3.318 -19.873 -22.331 1.00 33.75 378 ASP A O 1
ATOM 3112 N N . PRO A 1 379 ? -2.350 -18.680 -23.963 1.00 37.56 379 PRO A N 1
ATOM 3113 C CA . PRO A 1 379 ? -2.979 -17.398 -23.619 1.00 37.56 379 PRO A CA 1
ATOM 3114 C C . PRO A 1 379 ? -4.444 -17.232 -24.076 1.00 37.56 379 PRO A C 1
ATOM 3116 O O . PRO A 1 379 ? -5.019 -16.170 -23.845 1.00 37.56 379 PRO A O 1
ATOM 3119 N N . ASN A 1 380 ? -5.057 -18.245 -24.704 1.00 34.91 380 ASN A N 1
ATOM 3120 C CA . ASN A 1 380 ? -6.464 -18.227 -25.147 1.00 34.91 380 ASN A CA 1
ATOM 3121 C C . ASN A 1 380 ? -7.407 -19.103 -24.301 1.00 34.91 380 ASN A C 1
ATOM 3123 O O . ASN A 1 380 ? -8.610 -19.143 -24.571 1.00 34.91 380 ASN A O 1
ATOM 3127 N N . GLU A 1 381 ? -6.908 -19.787 -23.271 1.00 36.69 381 GLU A N 1
ATOM 3128 C CA . GLU A 1 381 ? -7.769 -20.499 -22.327 1.00 36.69 381 GLU A CA 1
ATOM 3129 C C . GLU A 1 381 ? -8.294 -19.526 -21.266 1.00 36.69 381 GLU A C 1
ATOM 3131 O O . GLU A 1 381 ? -7.530 -18.794 -20.633 1.00 36.69 381 GLU A O 1
ATOM 3136 N N . LYS A 1 382 ? -9.622 -19.510 -21.065 1.00 33.31 382 LYS A N 1
ATOM 3137 C CA . LYS A 1 382 ? -10.248 -18.901 -19.881 1.00 33.31 382 LYS A CA 1
ATOM 3138 C C . LYS A 1 382 ? -9.455 -19.372 -18.665 1.00 33.31 382 LYS A C 1
ATOM 3140 O O . LYS A 1 382 ? -9.304 -20.580 -18.502 1.00 33.31 382 LYS A O 1
ATOM 3145 N N . GLY A 1 383 ? -8.909 -18.426 -17.894 1.00 35.75 383 GLY A N 1
ATOM 3146 C CA . GLY A 1 383 ? -7.946 -18.710 -16.831 1.00 35.75 383 GLY A CA 1
ATOM 3147 C C . GLY A 1 383 ? -8.362 -19.934 -16.028 1.00 35.75 383 GLY A C 1
ATOM 3148 O O . GLY A 1 383 ? -9.488 -19.981 -15.538 1.00 35.75 383 GLY A O 1
ATOM 3149 N N . ILE A 1 384 ? -7.479 -20.935 -15.966 1.00 37.31 384 ILE A N 1
ATOM 3150 C CA . ILE A 1 384 ? -7.764 -22.194 -15.281 1.00 37.31 384 ILE A CA 1
ATOM 3151 C C . ILE A 1 384 ? -8.170 -21.829 -13.850 1.00 37.31 384 ILE A C 1
ATOM 3153 O O . ILE A 1 384 ? -7.375 -21.190 -13.151 1.00 37.31 384 ILE A O 1
ATOM 3157 N N . PRO A 1 385 ? -9.393 -22.169 -13.409 1.00 41.25 385 PRO A N 1
ATOM 3158 C CA . PRO A 1 385 ? -9.839 -21.839 -12.068 1.00 41.25 385 PRO A CA 1
ATOM 3159 C C . PRO A 1 385 ? -8.833 -22.398 -11.060 1.00 41.25 385 PRO A C 1
ATOM 3161 O O . PRO A 1 385 ? -8.244 -23.464 -11.269 1.00 41.25 385 PRO A O 1
ATOM 3164 N N . ASN A 1 386 ? -8.588 -21.659 -9.975 1.00 47.09 386 ASN A N 1
ATOM 3165 C CA . ASN A 1 386 ? -7.817 -22.168 -8.845 1.00 47.09 386 ASN A CA 1
ATOM 3166 C C . ASN A 1 386 ? -8.576 -23.373 -8.281 1.00 47.09 386 ASN A C 1
ATOM 3168 O O . ASN A 1 386 ? -9.457 -23.228 -7.435 1.00 47.09 386 ASN A O 1
ATOM 3172 N N . ASN A 1 387 ? -8.260 -24.559 -8.796 1.00 47.47 387 ASN A N 1
ATOM 3173 C CA . ASN A 1 387 ? -8.886 -25.801 -8.390 1.00 47.47 387 ASN A CA 1
ATOM 3174 C C . ASN A 1 387 ? -8.401 -26.111 -6.981 1.00 47.47 387 ASN A C 1
ATOM 3176 O O . ASN A 1 387 ? -7.286 -26.585 -6.763 1.00 47.47 387 ASN A O 1
ATOM 3180 N N . ILE A 1 388 ? -9.241 -25.800 -6.004 1.00 51.50 388 ILE A N 1
ATOM 3181 C CA . ILE A 1 388 ? -9.032 -26.220 -4.629 1.00 51.50 388 ILE A CA 1
ATOM 3182 C C . ILE A 1 388 ? -9.241 -27.728 -4.619 1.00 51.50 388 ILE A C 1
ATOM 3184 O O . ILE A 1 388 ? -10.333 -28.205 -4.926 1.00 51.50 388 ILE A O 1
ATOM 3188 N N . LEU A 1 389 ? -8.195 -28.488 -4.292 1.00 49.38 389 LEU A N 1
ATOM 3189 C CA . LEU A 1 389 ? -8.329 -29.930 -4.150 1.00 49.38 389 LEU A CA 1
ATOM 3190 C C . LEU A 1 389 ? -9.163 -30.226 -2.901 1.00 49.38 389 LEU A C 1
ATOM 3192 O O . LEU A 1 389 ? -8.693 -30.119 -1.768 1.00 49.38 389 LEU A O 1
ATOM 3196 N N . VAL A 1 390 ? -10.412 -30.615 -3.122 1.00 54.75 390 VAL A N 1
ATOM 3197 C CA . VAL A 1 390 ? -11.335 -31.015 -2.066 1.00 54.75 390 VAL A CA 1
ATOM 3198 C C . VAL A 1 390 ? -11.302 -32.537 -1.960 1.00 54.75 390 VAL A C 1
ATOM 3200 O O . VAL A 1 390 ? -11.946 -33.240 -2.732 1.00 54.75 390 VAL A O 1
ATOM 3203 N N . LEU A 1 391 ? -10.534 -33.069 -1.005 1.00 56.59 391 LEU A N 1
ATOM 3204 C CA . LEU A 1 391 ? -10.533 -34.510 -0.743 1.00 56.59 391 LEU A CA 1
ATOM 3205 C C . LEU A 1 391 ? -11.819 -34.899 0.006 1.00 56.59 391 LEU A C 1
ATOM 3207 O O . LEU A 1 391 ? -12.062 -34.402 1.110 1.00 56.59 391 LEU A O 1
ATOM 3211 N N . LEU A 1 392 ? -12.622 -35.782 -0.585 1.00 62.12 392 LEU A N 1
ATOM 3212 C CA . LEU A 1 392 ? -13.833 -36.352 0.004 1.00 62.12 392 LEU A CA 1
ATOM 3213 C C . LEU A 1 392 ? -13.591 -37.834 0.314 1.00 62.12 392 LEU A C 1
ATOM 3215 O O . LEU A 1 392 ? -13.344 -38.628 -0.589 1.00 62.12 392 LEU A O 1
ATOM 3219 N N . CYS A 1 393 ? -13.655 -38.214 1.592 1.00 59.69 393 CYS A N 1
ATOM 3220 C CA . CYS A 1 393 ? -13.523 -39.611 2.013 1.00 59.69 393 CYS A CA 1
ATOM 3221 C C . CYS A 1 393 ? -14.892 -40.164 2.406 1.00 59.69 393 CYS A C 1
ATOM 3223 O O . CYS A 1 393 ? -15.496 -39.676 3.364 1.00 59.69 393 CYS A O 1
ATOM 3225 N N . ALA A 1 394 ? -15.350 -41.204 1.707 1.00 65.25 394 ALA A N 1
ATOM 3226 C CA . ALA A 1 394 ? -16.519 -41.972 2.120 1.00 65.25 394 ALA A CA 1
ATOM 3227 C C . ALA A 1 394 ? -16.228 -42.692 3.447 1.00 65.25 394 ALA A C 1
ATOM 3229 O O . ALA A 1 394 ? -15.168 -43.299 3.615 1.00 65.25 394 ALA A O 1
ATOM 3230 N N . GLN A 1 395 ? -17.166 -42.627 4.392 1.00 65.06 395 GLN A N 1
ATOM 3231 C CA . GLN A 1 395 ? -17.053 -43.324 5.673 1.00 65.06 395 GLN A CA 1
ATOM 3232 C C . GLN A 1 395 ? -17.968 -44.545 5.672 1.00 65.06 395 GLN A C 1
ATOM 3234 O O . GLN A 1 395 ? -19.134 -44.450 5.294 1.00 65.06 395 GLN A O 1
ATOM 3239 N N . PHE A 1 396 ? -17.445 -45.693 6.097 1.00 70.38 396 PHE A N 1
ATOM 3240 C CA . PHE A 1 396 ? -18.231 -46.910 6.274 1.00 70.38 396 PHE A CA 1
ATOM 3241 C C . PHE A 1 396 ? -18.575 -47.066 7.755 1.00 70.38 396 PHE A C 1
ATOM 3243 O O . PHE A 1 396 ? -17.711 -47.390 8.568 1.00 70.38 396 PHE A O 1
ATOM 3250 N N . ILE A 1 397 ? -19.828 -46.787 8.113 1.00 75.31 397 ILE A N 1
ATOM 3251 C CA . ILE A 1 397 ? -20.317 -46.810 9.495 1.00 75.31 397 ILE A CA 1
ATOM 3252 C C . ILE A 1 397 ? -21.503 -47.772 9.561 1.00 75.31 397 ILE A C 1
ATOM 3254 O O . ILE A 1 397 ? -22.432 -47.680 8.761 1.00 75.31 397 ILE A O 1
ATOM 3258 N N . ASN A 1 398 ? -21.486 -48.702 10.520 1.00 76.75 398 ASN A N 1
ATOM 3259 C CA . ASN A 1 398 ? -22.583 -49.647 10.776 1.00 76.75 398 ASN A CA 1
ATOM 3260 C C . ASN A 1 398 ? -23.061 -50.414 9.526 1.00 76.75 398 ASN A C 1
ATOM 3262 O O . ASN A 1 398 ? -24.260 -50.561 9.291 1.00 76.75 398 ASN A O 1
ATOM 3266 N N . GLY A 1 399 ? -22.123 -50.892 8.701 1.00 80.19 399 GLY A N 1
ATOM 3267 C CA . GLY A 1 399 ? -22.448 -51.693 7.518 1.00 80.19 399 GLY A CA 1
ATOM 3268 C C . GLY A 1 399 ? -22.970 -50.891 6.320 1.00 80.19 399 GLY A C 1
ATOM 3269 O O . GLY A 1 399 ? -23.418 -51.493 5.346 1.00 80.19 399 GLY A O 1
ATOM 3270 N N . LYS A 1 400 ? -22.939 -49.552 6.374 1.00 77.75 400 LYS A N 1
ATOM 3271 C CA . LYS A 1 400 ? -23.381 -48.672 5.285 1.00 77.75 400 LYS A CA 1
ATOM 3272 C C . LYS A 1 400 ? -22.337 -47.603 4.980 1.00 77.75 400 LYS A C 1
ATOM 3274 O O . LYS A 1 400 ? -21.684 -47.076 5.879 1.00 77.75 400 LYS A O 1
ATOM 3279 N N . TYR A 1 401 ? -22.209 -47.263 3.701 1.00 73.69 401 TYR A N 1
ATOM 3280 C CA . TYR A 1 401 ? -21.465 -46.081 3.282 1.00 73.69 401 TYR A CA 1
ATOM 3281 C C . TYR A 1 401 ? -22.290 -44.825 3.558 1.00 73.69 401 TYR A C 1
ATOM 3283 O O . TYR A 1 401 ? -23.473 -44.763 3.226 1.00 73.69 401 TYR A O 1
ATOM 3291 N N . VAL A 1 402 ? -21.649 -43.828 4.159 1.00 73.69 402 VAL A N 1
ATOM 3292 C CA . VAL A 1 402 ? -22.195 -42.486 4.346 1.00 73.69 402 VAL A CA 1
ATOM 3293 C C . VAL A 1 402 ? -21.669 -41.596 3.213 1.00 73.69 402 VAL A C 1
ATOM 3295 O O . VAL A 1 402 ? -20.454 -41.603 2.976 1.00 73.69 402 VAL A O 1
ATOM 3298 N N . PRO A 1 403 ? -22.539 -40.844 2.506 1.00 68.19 403 PRO A N 1
ATOM 3299 C CA . PRO A 1 403 ? -22.117 -39.871 1.501 1.00 68.19 403 PRO A CA 1
ATOM 3300 C C . PRO A 1 403 ? -21.085 -38.890 2.067 1.00 68.19 403 PRO A C 1
ATOM 3302 O O . PRO A 1 403 ? -21.240 -38.387 3.180 1.00 68.19 403 PRO A O 1
ATOM 3305 N N . ALA A 1 404 ? -20.019 -38.625 1.312 1.00 68.38 404 ALA A N 1
ATOM 3306 C CA . ALA A 1 404 ? -18.990 -37.684 1.732 1.00 68.38 404 ALA A CA 1
ATOM 3307 C C . ALA A 1 404 ? -19.487 -36.242 1.541 1.00 68.38 404 ALA A C 1
ATOM 3309 O O . ALA A 1 404 ? -19.750 -35.821 0.418 1.00 68.38 404 ALA A O 1
ATOM 3310 N N . GLN A 1 405 ? -19.594 -35.489 2.635 1.00 67.00 405 GLN A N 1
ATOM 3311 C CA . GLN A 1 405 ? -19.981 -34.077 2.643 1.00 67.00 405 GLN A CA 1
ATOM 3312 C C . GLN A 1 405 ? -18.798 -33.218 3.098 1.00 67.00 405 GLN A C 1
ATOM 3314 O O . GLN A 1 405 ? -18.014 -33.641 3.951 1.00 67.00 405 GLN A O 1
ATOM 3319 N N . ARG A 1 406 ? -18.679 -32.007 2.542 1.00 67.81 406 ARG A N 1
ATOM 3320 C CA . ARG A 1 406 ? -17.687 -31.018 2.969 1.00 67.81 406 ARG A CA 1
ATOM 3321 C C . ARG A 1 406 ? -18.210 -29.599 2.854 1.00 67.81 406 ARG A C 1
ATOM 3323 O O . ARG A 1 406 ? -18.906 -29.273 1.900 1.00 67.81 406 ARG A O 1
ATOM 3330 N N . GLU A 1 407 ? -17.816 -28.758 3.801 1.00 68.31 407 GLU A N 1
ATOM 3331 C CA . GLU A 1 407 ? -18.206 -27.352 3.853 1.00 68.31 407 GLU A CA 1
ATOM 3332 C C . GLU A 1 407 ? -16.957 -26.463 3.820 1.00 68.31 407 GLU A C 1
ATOM 3334 O O . GLU A 1 407 ? -15.992 -26.683 4.556 1.00 68.31 407 GLU A O 1
ATOM 3339 N N . LEU A 1 408 ? -16.962 -25.453 2.946 1.00 66.44 408 LEU A N 1
ATOM 3340 C CA . LEU A 1 408 ? -15.878 -24.483 2.791 1.00 66.44 408 LEU A CA 1
ATOM 3341 C C . LEU A 1 408 ? -16.405 -23.073 3.056 1.00 66.44 408 LEU A C 1
ATOM 3343 O O . LEU A 1 408 ? -17.492 -22.709 2.615 1.00 66.44 408 LEU A O 1
ATOM 3347 N N . ILE A 1 409 ? -15.604 -22.257 3.735 1.00 64.06 409 ILE A N 1
ATOM 3348 C CA . ILE A 1 409 ? -15.862 -20.830 3.925 1.00 64.06 409 ILE A CA 1
ATOM 3349 C C . ILE A 1 409 ? -14.882 -20.048 3.067 1.00 64.06 409 ILE A C 1
ATOM 3351 O O . ILE A 1 409 ? -13.673 -20.123 3.283 1.00 64.06 409 ILE A O 1
ATOM 3355 N N . VAL A 1 410 ? -15.423 -19.251 2.149 1.00 64.12 410 VAL A N 1
ATOM 3356 C CA . VAL A 1 410 ? -14.690 -18.242 1.381 1.00 64.12 410 VAL A CA 1
ATOM 3357 C C . VAL A 1 410 ? -15.012 -16.881 1.985 1.00 64.12 410 VAL A C 1
ATOM 3359 O O . VAL A 1 410 ? -16.177 -16.501 2.088 1.00 64.12 410 VAL A O 1
ATOM 3362 N N . GLY A 1 411 ? -13.988 -16.158 2.429 1.00 58.00 411 GLY A N 1
ATOM 3363 C CA . GLY A 1 411 ? -14.144 -14.874 3.097 1.00 58.00 411 GLY A CA 1
ATOM 3364 C C . GLY A 1 411 ? -13.287 -13.780 2.474 1.00 58.00 411 GLY A C 1
ATOM 3365 O O . GLY A 1 411 ? -12.137 -14.001 2.104 1.00 58.00 411 GLY A O 1
ATOM 3366 N N . CYS A 1 412 ? -13.841 -12.569 2.426 1.00 56.59 412 CYS A N 1
ATOM 3367 C CA . CYS A 1 412 ? -13.107 -11.336 2.171 1.00 56.59 412 CYS A CA 1
ATOM 3368 C C . CYS A 1 412 ? -13.362 -10.379 3.339 1.00 56.59 412 CYS A C 1
ATOM 3370 O O . CYS A 1 412 ? -14.508 -10.068 3.663 1.00 56.59 412 CYS A O 1
ATOM 3372 N N . ALA A 1 413 ? -12.304 -9.906 3.989 1.00 57.09 413 ALA A N 1
ATOM 3373 C CA . ALA A 1 413 ? -12.373 -8.861 4.996 1.00 57.09 413 ALA A CA 1
ATOM 3374 C C . ALA A 1 413 ? -12.581 -7.504 4.301 1.00 57.09 413 ALA A C 1
ATOM 3376 O O . ALA A 1 413 ? -11.655 -6.702 4.213 1.00 57.09 413 ALA A O 1
ATOM 3377 N N . SER A 1 414 ? -13.783 -7.247 3.776 1.00 51.06 414 SER A N 1
ATOM 3378 C CA . SER A 1 414 ? -14.121 -5.917 3.265 1.00 51.06 414 SER A CA 1
ATOM 3379 C C . SER A 1 414 ? -14.218 -4.908 4.417 1.00 51.06 414 SER A C 1
ATOM 3381 O O . SER A 1 414 ? -14.675 -5.216 5.523 1.00 51.06 414 SER A O 1
ATOM 3383 N N . VAL A 1 415 ? -13.755 -3.684 4.163 1.00 44.06 415 VAL A N 1
ATOM 3384 C CA . VAL A 1 415 ? -14.100 -2.505 4.960 1.00 44.06 415 VAL A CA 1
ATOM 3385 C C . VAL A 1 415 ? -15.352 -1.924 4.307 1.00 44.06 415 VAL A C 1
ATOM 3387 O O . VAL A 1 415 ? -15.333 -1.519 3.150 1.00 44.06 415 VAL A O 1
ATOM 3390 N N . SER A 1 416 ? -16.482 -1.988 5.003 1.00 39.22 416 SER A N 1
ATOM 3391 C CA . SER A 1 416 ? -17.772 -1.564 4.468 1.00 39.22 416 SER A CA 1
ATOM 3392 C C . SER A 1 416 ? -17.907 -0.039 4.441 1.00 39.22 416 SER A C 1
ATOM 3394 O O . SER A 1 416 ? -18.008 0.578 5.502 1.00 39.22 416 SER A O 1
ATOM 3396 N N . SER A 1 417 ? -18.036 0.544 3.250 1.00 34.22 417 SER A N 1
ATOM 3397 C CA . SER A 1 417 ? -18.728 1.830 3.036 1.00 34.22 417 SER A CA 1
ATOM 3398 C C . SER A 1 417 ? -19.520 1.896 1.715 1.00 34.22 417 SER A C 1
ATOM 3400 O O . SER A 1 417 ? -19.904 2.975 1.278 1.00 34.22 417 SER A O 1
ATOM 3402 N N . GLY A 1 418 ? -19.836 0.749 1.097 1.00 35.66 418 GLY A N 1
ATOM 3403 C CA . GLY A 1 418 ? -20.715 0.656 -0.079 1.00 35.66 418 GLY A CA 1
ATOM 3404 C C . GLY A 1 418 ? -21.901 -0.294 0.144 1.00 35.66 418 GLY A C 1
ATOM 3405 O O . GLY A 1 418 ? -21.830 -1.145 1.038 1.00 35.66 418 GLY A O 1
ATOM 3406 N N . PRO A 1 419 ? -22.998 -0.166 -0.633 1.00 31.23 419 PRO A N 1
ATOM 3407 C CA . PRO A 1 419 ? -24.153 -1.051 -0.520 1.00 31.23 419 PRO A CA 1
ATOM 3408 C C . PRO A 1 419 ? -23.702 -2.501 -0.707 1.00 31.23 419 PRO A C 1
ATOM 3410 O O . PRO A 1 419 ? -23.041 -2.830 -1.691 1.00 31.23 419 PRO A O 1
ATOM 3413 N N . LYS A 1 420 ? -24.037 -3.345 0.275 1.00 39.75 420 LYS A N 1
ATOM 3414 C CA . LYS A 1 420 ? -23.703 -4.772 0.332 1.00 39.75 420 LYS A CA 1
ATOM 3415 C C . LYS A 1 420 ? -24.232 -5.487 -0.918 1.00 39.75 420 LYS A C 1
ATOM 3417 O O . LYS A 1 420 ? -25.381 -5.918 -0.944 1.00 39.75 420 LYS A O 1
ATOM 3422 N N . LYS A 1 421 ? -23.408 -5.601 -1.958 1.00 37.25 421 LYS A N 1
ATOM 3423 C CA . LYS A 1 421 ? -23.616 -6.571 -3.035 1.00 37.25 421 LYS A CA 1
ATOM 3424 C C . LYS A 1 421 ? -22.958 -7.882 -2.618 1.00 37.25 421 LYS A C 1
ATOM 3426 O O . LYS A 1 421 ? -21.890 -7.864 -2.005 1.00 37.25 421 LYS A O 1
ATOM 3431 N N . ASN A 1 422 ? -23.644 -8.991 -2.891 1.00 37.66 422 ASN A N 1
ATOM 3432 C CA . ASN A 1 422 ? -23.124 -10.343 -2.697 1.00 37.66 422 ASN A CA 1
ATOM 3433 C C . ASN A 1 422 ? -21.714 -10.414 -3.290 1.00 37.66 422 ASN A C 1
ATOM 3435 O O . ASN A 1 422 ? -21.504 -9.912 -4.389 1.00 37.66 422 ASN A O 1
ATOM 3439 N N . GLY A 1 423 ? -20.749 -10.971 -2.556 1.00 44.06 423 GLY A N 1
ATOM 3440 C CA . GLY A 1 423 ? -19.422 -11.193 -3.123 1.00 44.06 423 GLY A CA 1
ATOM 3441 C C . GLY A 1 423 ? -19.563 -12.054 -4.376 1.00 44.06 423 GLY A C 1
ATOM 3442 O O . GLY A 1 423 ? -20.104 -13.153 -4.285 1.00 44.06 423 GLY A O 1
ATOM 3443 N N . ASP A 1 424 ? -19.142 -11.539 -5.529 1.00 46.06 424 ASP A N 1
ATOM 3444 C CA . ASP A 1 424 ? -19.242 -12.241 -6.807 1.00 46.06 424 ASP A CA 1
ATOM 3445 C C . ASP A 1 424 ? -18.172 -13.345 -6.858 1.00 46.06 424 ASP A C 1
ATOM 3447 O O . ASP A 1 424 ? -17.030 -13.116 -7.251 1.00 46.06 424 ASP A O 1
ATOM 3451 N N . TYR A 1 425 ? -18.526 -14.554 -6.419 1.00 52.78 425 TYR A N 1
ATOM 3452 C CA . TYR A 1 425 ? -17.785 -15.778 -6.722 1.00 52.78 425 TYR A CA 1
ATOM 3453 C C . TYR A 1 425 ? -18.598 -16.632 -7.697 1.00 52.78 425 TYR A C 1
ATOM 3455 O O . TYR A 1 425 ? -19.826 -16.685 -7.630 1.00 52.78 425 TYR A O 1
ATOM 3463 N N . THR A 1 426 ? -17.911 -17.290 -8.627 1.00 50.66 426 THR A N 1
ATOM 3464 C CA . THR A 1 426 ? -18.514 -18.172 -9.633 1.00 50.66 426 THR A CA 1
ATOM 3465 C C . THR A 1 426 ? -17.922 -19.571 -9.496 1.00 50.66 426 THR A C 1
ATOM 3467 O O . THR A 1 426 ? -16.753 -19.722 -9.145 1.00 50.66 426 THR A O 1
ATOM 3470 N N . PHE A 1 427 ? -18.752 -20.594 -9.705 1.00 57.62 427 PHE A N 1
ATOM 3471 C CA . PHE A 1 427 ? -18.327 -21.992 -9.736 1.00 57.62 427 PHE A CA 1
ATOM 3472 C C . PHE A 1 427 ? -18.339 -22.468 -11.185 1.00 57.62 427 PHE A C 1
ATOM 3474 O O . PHE A 1 427 ? -19.385 -22.435 -11.837 1.00 57.62 427 PHE A O 1
ATOM 3481 N N . ASP A 1 428 ? -17.193 -22.934 -11.666 1.00 50.56 428 ASP A N 1
ATOM 3482 C CA . ASP A 1 428 ? -17.080 -23.563 -12.978 1.00 50.56 428 ASP A CA 1
ATOM 3483 C C . ASP A 1 428 ? -17.443 -25.059 -12.904 1.00 50.56 428 ASP A C 1
ATOM 3485 O O . ASP A 1 428 ? -17.358 -25.688 -11.850 1.00 50.56 428 ASP A O 1
ATOM 3489 N N . ASN A 1 429 ? -17.859 -25.638 -14.036 1.00 63.41 429 ASN A N 1
ATOM 3490 C CA . ASN A 1 429 ? -18.072 -27.085 -14.232 1.00 63.41 429 ASN A CA 1
ATOM 3491 C C . ASN A 1 429 ? -19.103 -27.773 -13.304 1.00 63.41 429 ASN A C 1
ATOM 3493 O O . ASN A 1 429 ? -19.070 -28.988 -13.113 1.00 63.41 429 ASN A O 1
ATOM 3497 N N . LEU A 1 430 ? -20.088 -27.031 -12.782 1.00 70.25 430 LEU A N 1
ATOM 3498 C CA . LEU A 1 430 ? -21.165 -27.580 -11.935 1.00 70.25 430 LEU A CA 1
ATOM 3499 C C . LEU A 1 430 ? -21.958 -28.726 -12.591 1.00 70.25 430 LEU A C 1
ATOM 3501 O O . LEU A 1 430 ? -22.407 -29.641 -11.907 1.00 70.25 430 LEU A O 1
ATOM 3505 N N . LYS A 1 431 ? -22.150 -28.686 -13.915 1.00 72.00 431 LYS A N 1
ATOM 3506 C CA . LYS A 1 431 ? -22.919 -29.714 -14.639 1.00 72.00 431 LYS A CA 1
ATOM 3507 C C . LYS A 1 431 ? -22.214 -31.070 -14.653 1.00 72.00 431 LYS A C 1
ATOM 3509 O O . LYS A 1 431 ? -22.890 -32.085 -14.522 1.00 72.00 431 LYS A O 1
ATOM 3514 N N . ASP A 1 432 ? -20.891 -31.068 -14.771 1.00 71.25 432 ASP A N 1
ATOM 3515 C CA . ASP A 1 432 ? -20.086 -32.290 -14.842 1.00 71.25 432 ASP A CA 1
ATOM 3516 C C . ASP A 1 432 ? -20.030 -32.963 -13.465 1.00 71.25 432 ASP A C 1
ATOM 3518 O O . ASP A 1 432 ? -20.234 -34.164 -13.338 1.00 71.25 432 ASP A O 1
ATOM 3522 N N . ILE A 1 433 ? -19.879 -32.161 -12.406 1.00 71.25 433 ILE A N 1
ATOM 3523 C CA . ILE A 1 433 ? -19.883 -32.629 -11.013 1.00 71.25 433 ILE A CA 1
ATOM 3524 C C . ILE A 1 433 ? -21.262 -33.189 -10.613 1.00 71.25 433 ILE A C 1
ATOM 3526 O O . ILE A 1 433 ? -21.338 -34.228 -9.953 1.00 71.25 433 ILE A O 1
ATOM 3530 N N . ASN A 1 434 ? -22.350 -32.564 -11.078 1.00 77.62 434 ASN A N 1
ATOM 3531 C CA . ASN A 1 434 ? -23.709 -33.076 -10.878 1.00 77.62 434 ASN A CA 1
ATOM 3532 C C . ASN A 1 434 ? -23.951 -34.417 -11.592 1.00 77.62 434 ASN A C 1
ATOM 3534 O O . ASN A 1 434 ? -24.686 -35.256 -11.072 1.00 77.62 434 ASN A O 1
ATOM 3538 N N . ALA A 1 435 ? -23.343 -34.638 -12.763 1.00 75.06 435 ALA A N 1
ATOM 3539 C CA . ALA A 1 435 ? -23.445 -35.906 -13.488 1.00 75.06 435 ALA A CA 1
ATOM 3540 C C . ALA A 1 435 ? -22.737 -37.062 -12.753 1.00 75.06 435 ALA A C 1
ATOM 3542 O O . ALA A 1 435 ? -23.212 -38.194 -12.797 1.00 75.06 435 ALA A O 1
ATOM 3543 N N . GLU A 1 436 ? -21.670 -36.758 -12.008 1.00 76.88 436 GLU A N 1
ATOM 3544 C CA . GLU A 1 436 ? -20.941 -37.698 -11.140 1.00 76.88 436 GLU A CA 1
ATOM 3545 C C . GLU A 1 436 ? -21.615 -37.913 -9.763 1.00 76.88 436 GLU A C 1
ATOM 3547 O O . GLU A 1 436 ? -21.069 -38.583 -8.886 1.00 76.88 436 GLU A O 1
ATOM 3552 N N . GLY A 1 437 ? -22.817 -37.361 -9.548 1.00 74.31 437 GLY A N 1
ATOM 3553 C CA . GLY A 1 437 ? -23.627 -37.590 -8.346 1.00 74.31 437 GLY A CA 1
ATOM 3554 C C . GLY A 1 437 ? -23.296 -36.694 -7.147 1.00 74.31 437 GLY A C 1
ATOM 3555 O O . GLY A 1 437 ? -23.819 -36.923 -6.054 1.00 74.31 437 GLY A O 1
ATOM 3556 N N . PHE A 1 438 ? -22.463 -35.669 -7.328 1.00 69.50 438 PHE A N 1
ATOM 3557 C CA . PHE A 1 438 ? -22.191 -34.655 -6.309 1.00 69.50 438 PHE A CA 1
ATOM 3558 C C . PHE A 1 438 ? -23.151 -33.477 -6.468 1.00 69.50 438 PHE A C 1
ATOM 3560 O O . PHE A 1 438 ? -23.382 -33.019 -7.578 1.00 69.50 438 PHE A O 1
ATOM 3567 N N . ASN A 1 439 ? -23.674 -32.947 -5.364 1.00 75.69 439 ASN A N 1
ATOM 3568 C CA . ASN A 1 439 ? -24.476 -31.726 -5.383 1.00 75.69 439 ASN A CA 1
ATOM 3569 C C . ASN A 1 439 ? -23.697 -30.580 -4.726 1.00 75.69 439 ASN A C 1
ATOM 3571 O O . ASN A 1 439 ? -23.131 -30.756 -3.645 1.00 75.69 439 ASN A O 1
ATOM 3575 N N . VAL A 1 440 ? -23.672 -29.414 -5.372 1.00 69.69 440 VAL A N 1
ATOM 3576 C CA . VAL A 1 440 ? -23.028 -28.203 -4.848 1.00 69.69 440 VAL A CA 1
ATOM 3577 C C . VAL A 1 440 ? -24.110 -27.208 -4.457 1.00 69.69 440 VAL A C 1
ATOM 3579 O O . VAL A 1 440 ? -24.647 -26.483 -5.294 1.00 69.69 440 VAL A O 1
ATOM 3582 N N . ASP A 1 441 ? -24.403 -27.153 -3.163 1.00 70.69 441 ASP A N 1
ATOM 3583 C CA . ASP A 1 441 ? -25.329 -26.172 -2.615 1.00 70.69 441 ASP A CA 1
ATOM 3584 C C . ASP A 1 441 ? -24.573 -24.884 -2.277 1.00 70.69 441 ASP A C 1
ATOM 3586 O O . ASP A 1 441 ? -23.670 -24.870 -1.440 1.00 70.69 441 ASP A O 1
ATOM 3590 N N . VAL A 1 442 ? -24.955 -23.782 -2.925 1.00 63.88 442 VAL A N 1
ATOM 3591 C CA . VAL A 1 442 ? -24.459 -22.438 -2.610 1.00 63.88 442 VAL A CA 1
ATOM 3592 C C . VAL A 1 442 ? -25.525 -21.730 -1.778 1.00 63.88 442 VAL A C 1
ATOM 3594 O O . VAL A 1 442 ? -26.548 -21.307 -2.329 1.00 63.88 442 VAL A O 1
ATOM 3597 N N . PRO A 1 443 ? -25.338 -21.583 -0.455 1.00 58.84 443 PRO A N 1
ATOM 3598 C CA . PRO A 1 443 ? -26.277 -20.830 0.352 1.00 58.84 443 PRO A CA 1
ATOM 3599 C C . PRO A 1 443 ? -26.286 -19.382 -0.137 1.00 58.84 443 PRO A C 1
ATOM 3601 O O . PRO A 1 443 ? -25.234 -18.745 -0.236 1.00 58.84 443 PRO A O 1
ATOM 3604 N N . LYS A 1 444 ? -27.471 -18.819 -0.404 1.00 50.38 444 LYS A N 1
ATOM 3605 C CA . LYS A 1 444 ? -27.599 -17.357 -0.439 1.00 50.38 444 LYS A CA 1
ATOM 3606 C C . LYS A 1 444 ? -27.087 -16.852 0.905 1.00 50.38 444 LYS A C 1
ATOM 3608 O O . LYS A 1 444 ? -27.508 -17.372 1.936 1.00 50.38 444 LYS A O 1
ATOM 3613 N N . VAL A 1 445 ? -26.156 -15.899 0.886 1.00 44.66 445 VAL A N 1
ATOM 3614 C CA . VAL A 1 445 ? -25.583 -15.315 2.104 1.00 44.66 445 VAL A CA 1
ATOM 3615 C C . VAL A 1 445 ? -26.741 -14.880 3.005 1.00 44.66 445 VAL A C 1
ATOM 3617 O O . VAL A 1 445 ? -27.466 -13.943 2.673 1.00 44.66 445 VAL A O 1
ATOM 3620 N N . ASN A 1 446 ? -26.961 -15.602 4.106 1.00 31.73 446 ASN A N 1
ATOM 3621 C CA . ASN A 1 446 ? -27.906 -15.173 5.127 1.00 31.73 446 ASN A CA 1
ATOM 3622 C C . ASN A 1 446 ? -27.265 -13.981 5.843 1.00 31.73 446 ASN A C 1
ATOM 3624 O O . ASN A 1 446 ? -26.147 -14.088 6.348 1.00 31.73 446 ASN A O 1
ATOM 3628 N N . ASN A 1 447 ? -27.970 -12.852 5.766 1.00 28.30 447 ASN A N 1
ATOM 3629 C CA . ASN A 1 447 ? -27.564 -11.515 6.207 1.00 28.30 447 ASN A CA 1
ATOM 3630 C C . ASN A 1 447 ? -27.056 -11.423 7.645 1.00 28.30 447 ASN A C 1
ATOM 3632 O O . ASN A 1 447 ? -27.669 -12.062 8.530 1.00 28.30 447 ASN A O 1
#

Sequence (447 aa):
FDSHRARMSVARINYLHSLYKNHISNDDMLYTLSVFILEPIRWAKKFEWRSLVSIEEEARFIFWKTIGERMNIENIPLTYREIEKWSEDYEIKYMIYAKNNQICGEATLKLMLSLYPSWMQNFVRQMLISLIDERLRLSMDFEEVPYWIKHFTVIIFNIRAFFLRHCTLPRIYPDDFGQGPTSCPMNKYGRKRPGSMYKSQGFKVEELGPEKFSGKGIEEMEKDAENMKKRAIFQIINQSETSVTFRVDLASQHAKNRIEQENKNVWGTAFDANKHLIGPQNLSGRSVFDIAPLDGVIPPGGKKQLTVIFSPDHDSDFFSDLVRITISEQPVKLEFRLRGTGRQNTVYIRPLDNGNIVQKCLLPNVNDALTMQMQTTDPNEKGIPNNILVLLCAQFINGKYVPAQRELIVGCASVSSGPKKNGDYTFDNLKDINAEGFNVDVPKVNN

Foldseek 3Di:
DQALQVLLLLLLVLVVVVVCPVPADLLNVLLVLLCQLPVVQVCCVQQALHHDDPVRSFQSLQVSVLSCVLSVRPPNDPDNVVSVVSNVVCLVPPLAADQVLLVVVVVVLVVVLVVDDPVCSVLVSLLVLLPDDPSSCRNNVHDHHDPVSNVVSSVVSVVVSVCCLPVDDPDPDPPPPAPDPPPFDADPVRDGHDDVVRVSVDDDSQQDDDNVRGNHCPVSSVVSSVVPFDKDKDKDWAQDQFKKKKFKDKLLVVVVVVCVVCVVDDDDDDDPVPPRLAWDAAPVSDGQKDKPDRIDIAGHRGMDMIIITGRHPDFDQFHKIKMWMDMDPDPDTDIDMDGDGDDPGQKDKDWPPPPPPPDDQPQPPPSRLVRPPSDDDDPPDPPDPSDRDDDFDWDQDPNDTDGTDTDMDIDGNDDDDDDDDPDDDDDPPQVVCVVVVDHDDDDDPDD